Protein AF-A0A7W1KLG2-F1 (afdb_monomer)

Foldseek 3Di:
DKWKALDVPDIDDDPDLVSVLVCLVVVSRDQAMWIQDVVVRDTDGCCPPPSSVVSVVVVVVDDPDPDPPPPPPPDPPDDDPDDDDDDDDDDDDDDDDDDDDDDDDPPPPPVVVVVVVVVVVVPPDDDDPPPDDDDDDDDDDDDYDDDDDDDDDPDDPDDDDPDDPPDDDDDDDDDDDDDDDDDDDDDDDDDPDPPDDDPPPVVVVVVVVVPPPDDPVCCLALVVLLVVLVVQLVVLLVQLLVQLVVLVLLCLPPQQLLALPCSLVSSLVSLVSNVVSQVVSLVSNVVSVVVSVVSCVVSCVVVVDDPVRVVVNVPDDRLHDDVVLVVLLVVLSVLVSVLSVLSNVQRVQWDDDPLEIEGVDVVSVVVNVVSLVVSVVSLVVCVVVVLCVRSGPSVVSNVSVVSPDRRHYD

Secondary structure (DSSP, 8-state):
-EEEEEETTEEEEESSHHHHHHHHHHTSS-TT-EEEEGGGTEEEEGGGSHHHHHHHHHHTT-------------S-S-----------------------------TTHHHHHHHHHHHHHTT-SPPPTTS----PPPPP----------------------------------------PPPPPP--------------HHHHHHHHHTT--S-HHHHTSHHHHHHHHHHHHHHHHHHHHHHHHHTTGGGTT-GGGS-TTTHHHHHHHHHHHHHHHHHHHHHHHHHHHHHHHHHHHHHHHHHT--HHHHHHHHTS---SPPHHHHHHHHHHHHHHHHHHHHHHHTTTSEEEETTEEEESSHHHHHHHHHHHHHHHHHHHHHHHTTTTT-SSHHHHHHHHHHTSPPPEE-

Radius of gyration: 35.57 Å; Cα contacts (8 Å, |Δi|>4): 284; chains: 1; bounding box: 82×94×104 Å

Mean predicted aligned error: 19.34 Å

Nearest PDB structures (foldseek):
  7cbc-assembly2_B  TM=3.817E-01  e=3.306E+00  synthetic construct
  7jh5-assembly2_B  TM=3.707E-01  e=4.059E+00  synthetic construct
  2kr0-assembly1_A  TM=1.295E-01  e=4.498E+00  Homo sapiens

Sequence (410 aa):
MYLVELKPGKEALYRTGDDLALAIRDGDVDARSRIYHRATAKWISITLHPQYKAIVAGQSEEPIAPPARKSWGLFPAGLMGQGVEMSSSDAEAAGGRVRHRWKRPIGLGLSALLLVLGIQLASSGPRPPWAGHGAGPSVARRSAPMAAESKRGTERTELVSLASSTTGWAADSQPAPSTINLPAPIEVVAPVLPRAPRLRTKALRSALQVASAETPAKANSVDALLRGYEAASDAVSSRLQGGLRVARLNRLFAPGRLSPGGGVTDTRLSLAGVVNFIRVYRQQQAAVEKAYQDSLNQLSRRHRWTPDDLQRWSSRPLRKEAPTLELASETLVSGIDSLLGVLDAQAGAYKVRGTAIAFEDPSASQAYSALRRRIKAQIDAAVAGGGATSPGPTSLLLRAIGTSTLPRET

Solvent-accessible surface area (backbone atoms only — not comparable to full-atom values): 25855 Å² total; per-residue (Å²): 103,48,47,31,34,52,46,97,93,42,73,46,77,27,67,47,73,63,55,46,52,49,35,43,72,74,55,68,45,47,79,84,11,30,31,56,38,77,94,73,76,39,78,39,57,33,65,76,36,72,66,50,46,55,50,51,57,63,54,69,70,67,66,93,61,80,79,72,83,73,75,83,70,92,59,84,92,80,86,86,88,77,89,77,91,77,84,88,80,83,84,83,90,82,90,78,94,78,91,79,81,89,83,80,85,80,81,70,62,64,61,57,53,53,53,57,54,52,57,58,63,71,71,71,61,85,79,68,93,76,85,78,82,84,87,79,84,86,81,84,86,81,83,86,88,85,88,82,92,82,80,90,79,90,81,76,92,76,83,84,76,84,77,81,84,79,81,80,80,83,86,83,85,88,80,80,90,76,86,78,82,80,77,78,88,76,81,82,76,75,84,84,68,84,72,77,82,73,81,54,65,63,59,57,49,47,65,58,51,74,70,60,86,59,60,72,80,54,63,77,33,64,69,40,52,51,53,49,52,50,52,54,50,51,54,47,51,51,50,36,54,51,47,38,56,74,42,37,49,60,49,54,70,35,62,77,30,62,31,59,90,51,22,35,59,57,40,50,53,26,49,54,50,43,54,52,39,50,53,52,38,54,53,49,51,53,51,51,53,50,54,52,53,53,48,49,59,52,47,39,66,75,68,64,58,50,73,66,51,52,49,55,61,68,69,50,83,76,72,69,64,54,72,70,48,53,50,42,41,52,55,44,52,52,42,51,50,53,45,48,47,55,52,54,75,37,50,73,46,51,48,76,58,81,63,28,41,37,58,75,47,68,67,59,43,52,51,48,54,51,44,52,53,51,43,48,53,48,51,54,50,33,47,75,71,46,24,71,77,41,85,32,68,36,18,56,51,52,53,23,47,71,71,33,71,78,63,41,79,109

Structure (mmCIF, N/CA/C/O backbone):
data_AF-A0A7W1KLG2-F1
#
_entry.id   AF-A0A7W1KLG2-F1
#
loop_
_atom_site.group_PDB
_atom_site.id
_atom_site.type_symbol
_atom_site.label_atom_id
_atom_site.label_alt_id
_atom_site.label_comp_id
_atom_site.label_asym_id
_atom_site.label_entity_id
_atom_site.label_seq_id
_atom_site.pdbx_PDB_ins_code
_atom_site.Cartn_x
_atom_site.Cartn_y
_atom_site.Cartn_z
_atom_site.occupancy
_atom_site.B_iso_or_equiv
_atom_site.auth_seq_id
_atom_site.auth_comp_id
_atom_site.auth_asym_id
_atom_site.auth_atom_id
_atom_site.pdbx_PDB_model_num
ATOM 1 N N . MET A 1 1 ? 4.974 -27.504 17.233 1.00 94.00 1 MET A N 1
ATOM 2 C CA . MET A 1 1 ? 5.717 -27.254 18.478 1.00 94.00 1 MET A CA 1
ATOM 3 C C . MET A 1 1 ? 7.006 -28.052 18.441 1.00 94.00 1 MET A C 1
ATOM 5 O O . MET A 1 1 ? 6.955 -29.242 18.146 1.00 94.00 1 MET A O 1
ATOM 9 N N . TYR A 1 2 ? 8.132 -27.388 18.670 1.00 97.25 2 TYR A N 1
ATOM 10 C CA . TYR A 1 2 ? 9.483 -27.919 18.553 1.00 97.25 2 TYR A CA 1
ATOM 11 C C . TYR A 1 2 ? 10.208 -27.678 19.874 1.00 97.25 2 TYR A C 1
ATOM 13 O O . TYR A 1 2 ? 10.392 -26.530 20.274 1.00 97.25 2 TYR A O 1
ATOM 21 N N . LEU A 1 3 ? 10.581 -28.756 20.558 1.00 98.19 3 LEU A N 1
ATOM 22 C CA . LEU A 1 3 ? 11.413 -28.690 21.754 1.00 98.19 3 LEU A CA 1
ATOM 23 C C . LEU A 1 3 ? 12.874 -28.811 21.315 1.00 98.19 3 LEU A C 1
ATOM 25 O O . LEU A 1 3 ? 13.244 -29.791 20.662 1.00 98.19 3 LEU A O 1
ATOM 29 N N . VAL A 1 4 ? 13.674 -27.793 21.617 1.00 98.25 4 VAL A N 1
ATOM 30 C CA . VAL A 1 4 ? 15.066 -27.675 21.175 1.00 98.25 4 VAL A CA 1
ATOM 31 C C . VAL A 1 4 ? 15.964 -27.476 22.389 1.00 98.25 4 VAL A C 1
ATOM 33 O O . VAL A 1 4 ? 15.751 -26.578 23.194 1.00 98.25 4 VAL A O 1
ATOM 36 N N . GLU A 1 5 ? 16.993 -28.303 22.504 1.00 98.19 5 GLU A N 1
ATOM 37 C CA . GLU A 1 5 ? 18.075 -28.159 23.467 1.00 98.19 5 GLU A CA 1
ATOM 38 C C . GLU A 1 5 ? 19.140 -27.240 22.854 1.00 98.19 5 GLU A C 1
ATOM 40 O O . GLU A 1 5 ? 19.840 -27.615 21.907 1.00 98.19 5 GLU A O 1
ATOM 45 N N . LEU A 1 6 ? 19.232 -26.010 23.365 1.00 97.56 6 LEU A N 1
ATOM 46 C CA . LEU A 1 6 ? 20.152 -24.982 22.865 1.00 97.56 6 LEU A CA 1
ATOM 47 C C . LEU A 1 6 ? 21.591 -25.281 23.302 1.00 97.56 6 LEU A C 1
ATOM 49 O O . LEU A 1 6 ? 22.532 -25.183 22.515 1.00 97.56 6 LEU A O 1
ATOM 53 N N . LYS A 1 7 ? 21.740 -25.669 24.571 1.00 95.38 7 LYS A N 1
ATOM 54 C CA . LYS A 1 7 ? 22.972 -26.115 25.236 1.00 95.38 7 LYS A CA 1
ATOM 55 C C . LYS A 1 7 ? 22.610 -27.295 26.142 1.00 95.38 7 LYS A C 1
ATOM 57 O O . LYS A 1 7 ? 21.452 -27.348 26.551 1.00 95.38 7 LYS A O 1
ATOM 62 N N . PRO A 1 8 ? 23.555 -28.184 26.496 1.00 95.06 8 PRO A N 1
ATOM 63 C CA . PRO A 1 8 ? 23.285 -29.279 27.425 1.00 95.06 8 PRO A CA 1
ATOM 64 C C . PRO A 1 8 ? 22.543 -28.791 28.679 1.00 95.06 8 PRO A C 1
ATOM 66 O O . PRO A 1 8 ? 23.071 -27.955 29.413 1.00 95.06 8 PRO A O 1
ATOM 69 N N . GLY A 1 9 ? 21.303 -29.251 28.872 1.00 94.50 9 GLY A N 1
ATOM 70 C CA . GLY A 1 9 ? 20.445 -28.864 30.003 1.00 94.50 9 GLY A CA 1
ATOM 71 C C . GLY A 1 9 ? 19.684 -27.532 29.875 1.00 94.50 9 GLY A C 1
ATOM 72 O O . GLY A 1 9 ? 18.985 -27.148 30.810 1.00 94.50 9 GLY A O 1
ATOM 73 N N . LYS A 1 10 ? 19.778 -26.821 28.742 1.00 97.69 10 LYS A N 1
ATOM 74 C CA . LYS A 1 10 ? 18.963 -25.632 28.439 1.00 97.69 10 LYS A CA 1
ATOM 75 C C . LYS A 1 10 ? 18.022 -25.923 27.275 1.00 97.69 10 LYS A C 1
ATOM 77 O O . LYS A 1 10 ? 18.418 -25.853 26.109 1.00 97.69 10 LYS A O 1
ATOM 82 N N . GLU A 1 11 ? 16.766 -26.186 27.605 1.00 98.00 11 GLU A N 1
ATOM 83 C CA . GLU A 1 11 ? 15.703 -26.469 26.643 1.00 98.00 11 GLU A CA 1
ATOM 84 C C . GLU A 1 11 ? 14.839 -25.227 26.380 1.00 98.00 11 GLU A C 1
ATOM 86 O O . GLU A 1 11 ? 14.547 -24.444 27.284 1.00 98.00 11 GLU A O 1
ATOM 91 N N . ALA A 1 12 ? 14.430 -25.047 25.128 1.00 98.00 12 ALA A N 1
ATOM 92 C CA . ALA A 1 12 ? 13.525 -24.001 24.678 1.00 98.00 12 ALA A CA 1
ATOM 93 C C . ALA A 1 12 ? 12.415 -24.609 23.817 1.00 98.00 12 ALA A C 1
ATOM 95 O O . ALA A 1 12 ? 12.635 -25.542 23.039 1.00 98.00 12 ALA A O 1
ATOM 96 N N . LEU A 1 13 ? 11.204 -24.076 23.961 1.00 98.12 13 LEU A N 1
ATOM 97 C CA . LEU A 1 13 ? 10.015 -24.601 23.306 1.00 98.12 13 LEU A CA 1
ATOM 98 C C . LEU A 1 13 ? 9.455 -23.585 22.313 1.00 98.12 13 LEU A C 1
ATOM 100 O O . LEU A 1 13 ? 8.891 -22.563 22.698 1.00 98.12 13 LEU A O 1
ATOM 104 N N . TYR A 1 14 ? 9.560 -23.905 21.029 1.00 97.69 14 TYR A N 1
ATOM 105 C CA . TYR A 1 14 ? 9.063 -23.077 19.935 1.00 97.69 14 TYR A CA 1
ATOM 106 C C . TYR A 1 14 ? 7.687 -23.575 19.500 1.00 97.69 14 TYR A C 1
ATOM 108 O O . TYR A 1 14 ? 7.496 -24.762 19.215 1.00 97.69 14 TYR A O 1
ATOM 116 N N . ARG A 1 15 ? 6.679 -22.699 19.474 1.00 97.06 15 ARG A N 1
ATOM 117 C CA . ARG A 1 15 ? 5.294 -23.121 19.207 1.00 97.06 15 ARG A CA 1
ATOM 118 C C . ARG A 1 15 ? 5.101 -23.439 17.731 1.00 97.06 15 ARG A C 1
ATOM 120 O O . ARG A 1 15 ? 4.540 -24.494 17.401 1.00 97.06 15 ARG A O 1
ATOM 127 N N . THR A 1 16 ? 5.633 -22.582 16.867 1.00 97.38 16 THR A N 1
ATOM 128 C CA . THR A 1 16 ? 5.501 -22.672 15.410 1.00 97.38 16 THR A CA 1
ATOM 129 C C . THR A 1 16 ? 6.840 -22.958 14.720 1.00 97.38 16 THR A C 1
ATOM 131 O O . THR A 1 16 ? 7.900 -22.934 15.343 1.00 97.38 16 THR A O 1
ATOM 134 N N . GLY A 1 17 ? 6.789 -23.289 13.424 1.00 94.88 17 GLY A N 1
ATOM 135 C CA . GLY A 1 17 ? 7.998 -23.432 12.603 1.00 94.88 17 GLY A CA 1
ATOM 136 C C . GLY A 1 17 ? 8.663 -22.091 12.302 1.00 94.88 17 GLY A C 1
ATOM 137 O O . GLY A 1 17 ? 9.878 -22.044 12.148 1.00 94.88 17 GLY A O 1
ATOM 138 N N . ASP A 1 18 ? 7.879 -21.011 12.280 1.00 95.25 18 ASP A N 1
ATOM 139 C CA . ASP A 1 18 ? 8.379 -19.655 12.059 1.00 95.25 18 ASP A CA 1
ATOM 140 C C . ASP A 1 18 ? 9.151 -19.145 13.282 1.00 95.25 18 ASP A C 1
ATOM 142 O O . ASP A 1 18 ? 10.214 -18.552 13.113 1.00 95.25 18 ASP A O 1
ATOM 146 N N . ASP A 1 19 ? 8.696 -19.463 14.502 1.00 97.06 19 ASP A N 1
ATOM 147 C CA . ASP A 1 19 ? 9.425 -19.140 15.741 1.00 97.06 19 ASP A CA 1
ATOM 148 C C . ASP A 1 19 ? 10.802 -19.821 15.759 1.00 97.06 19 ASP A C 1
ATOM 150 O O . ASP A 1 19 ? 11.812 -19.202 16.089 1.00 97.06 19 ASP A O 1
ATOM 154 N N . LEU A 1 20 ? 10.851 -21.100 15.362 1.00 97.50 20 LEU A N 1
ATOM 155 C CA . LEU A 1 20 ? 12.106 -21.839 15.234 1.00 97.50 20 LEU A CA 1
ATOM 156 C C . LEU A 1 20 ? 12.991 -21.234 14.135 1.00 97.50 20 LEU A C 1
ATOM 158 O O . LEU A 1 20 ? 14.203 -21.131 14.303 1.00 97.50 20 LEU A O 1
ATOM 162 N N . ALA A 1 21 ? 12.399 -20.823 13.011 1.00 95.88 21 ALA A N 1
ATOM 163 C CA . ALA A 1 21 ? 13.136 -20.220 11.911 1.00 95.88 21 ALA A CA 1
ATOM 164 C C . ALA A 1 21 ? 13.753 -18.864 12.281 1.00 95.88 21 ALA A C 1
ATOM 166 O O . ALA A 1 21 ? 14.878 -18.583 11.870 1.00 95.88 21 ALA A O 1
ATOM 167 N N . LEU A 1 22 ? 13.037 -18.045 13.056 1.00 96.69 22 LEU A N 1
ATOM 168 C CA . LEU A 1 22 ? 13.557 -16.799 13.620 1.00 96.69 22 LEU A CA 1
ATOM 169 C C . LEU A 1 22 ? 14.713 -17.079 14.582 1.00 96.69 22 LEU A C 1
ATOM 171 O O . LEU A 1 22 ? 15.792 -16.541 14.377 1.00 96.69 22 LEU A O 1
ATOM 175 N N . ALA A 1 23 ? 14.556 -18.020 15.517 1.00 97.25 23 ALA A N 1
ATOM 176 C CA . ALA A 1 23 ? 15.619 -18.372 16.461 1.00 97.25 23 ALA A CA 1
ATOM 177 C C . ALA A 1 23 ? 16.897 -18.918 15.787 1.00 97.25 23 ALA A C 1
ATOM 179 O O . ALA A 1 23 ? 18.003 -18.684 16.269 1.00 97.25 23 ALA A O 1
ATOM 180 N N . ILE A 1 24 ? 16.770 -19.622 14.654 1.00 96.94 24 ILE A N 1
ATOM 181 C CA . ILE A 1 24 ? 17.923 -20.047 13.836 1.00 96.94 24 ILE A CA 1
ATOM 182 C C . ILE A 1 24 ? 18.593 -18.839 13.164 1.00 96.94 24 ILE A C 1
ATOM 184 O O . ILE A 1 24 ? 19.816 -18.783 13.079 1.00 96.94 24 ILE A O 1
ATOM 188 N N . ARG A 1 25 ? 17.811 -17.867 12.678 1.00 94.94 25 ARG A N 1
ATOM 189 C CA . ARG A 1 25 ? 18.344 -16.650 12.042 1.00 94.94 25 ARG A CA 1
ATOM 190 C C . ARG A 1 25 ? 19.025 -15.717 13.035 1.00 94.94 25 ARG A C 1
ATOM 192 O O . ARG A 1 25 ? 20.038 -15.126 12.681 1.00 94.94 25 ARG A O 1
ATOM 199 N N . ASP A 1 26 ? 18.487 -15.629 14.245 1.00 96.38 26 ASP A N 1
ATOM 200 C CA . ASP A 1 26 ? 19.024 -14.807 15.331 1.00 96.38 26 ASP A CA 1
ATOM 201 C C . ASP A 1 26 ? 20.276 -15.438 15.969 1.00 96.38 26 ASP A C 1
ATOM 203 O O . ASP A 1 26 ? 21.026 -14.764 16.670 1.00 96.38 26 ASP A O 1
ATOM 207 N N . GLY A 1 27 ? 20.542 -16.721 15.689 1.00 95.94 27 GLY A N 1
ATOM 208 C CA . GLY A 1 27 ? 21.705 -17.454 16.194 1.00 95.94 27 GLY A CA 1
ATOM 209 C C . GLY A 1 27 ? 21.508 -18.078 17.579 1.00 95.94 27 GLY A C 1
ATOM 210 O O . GLY A 1 27 ? 22.451 -18.642 18.132 1.00 95.94 27 GLY A O 1
ATOM 211 N N . ASP A 1 28 ? 20.292 -18.030 18.129 1.00 97.19 28 ASP A N 1
ATOM 212 C CA . ASP A 1 28 ? 19.946 -18.711 19.382 1.00 97.19 28 ASP A CA 1
ATOM 213 C C . ASP A 1 28 ? 20.011 -20.237 19.230 1.00 97.19 28 ASP A C 1
ATOM 215 O O . ASP A 1 28 ? 20.424 -20.946 20.153 1.00 97.19 28 ASP A O 1
ATOM 219 N N . VAL A 1 29 ? 19.611 -20.741 18.056 1.00 97.81 29 VAL A N 1
ATOM 220 C CA . VAL A 1 29 ? 19.689 -22.156 17.674 1.00 97.81 29 VAL A CA 1
ATOM 221 C C . VAL A 1 29 ? 20.846 -22.350 16.693 1.00 97.81 29 VAL A C 1
ATOM 223 O O . VAL A 1 29 ? 20.745 -22.000 15.518 1.00 97.81 29 VAL A O 1
ATOM 226 N N . ASP A 1 30 ? 21.929 -22.961 17.167 1.00 97.00 30 ASP A N 1
ATOM 227 C CA . ASP A 1 30 ? 23.157 -23.204 16.398 1.00 97.00 30 ASP A CA 1
ATOM 228 C C . ASP A 1 30 ? 23.259 -24.675 15.936 1.00 97.00 30 ASP A C 1
ATOM 230 O O . ASP A 1 30 ? 22.507 -25.537 16.383 1.00 97.00 30 ASP A O 1
ATOM 234 N N . ALA A 1 31 ? 24.222 -25.013 15.072 1.00 97.12 31 ALA A N 1
ATOM 235 C CA . ALA A 1 31 ? 24.466 -26.369 14.561 1.00 97.12 31 ALA A CA 1
ATOM 236 C C . ALA A 1 31 ? 24.684 -27.427 15.665 1.00 97.12 31 ALA A C 1
ATOM 238 O O . ALA A 1 31 ? 24.499 -28.626 15.436 1.00 97.12 31 ALA A O 1
ATOM 239 N N . ARG A 1 32 ? 25.078 -26.993 16.871 1.00 97.44 32 ARG A N 1
ATOM 240 C CA . ARG A 1 32 ? 25.267 -27.849 18.055 1.00 97.44 32 ARG A CA 1
ATOM 241 C C . ARG A 1 32 ? 23.969 -28.172 18.793 1.00 97.44 32 ARG A C 1
ATOM 243 O O . ARG A 1 32 ? 23.959 -29.105 19.596 1.00 97.44 32 ARG A O 1
ATOM 250 N N . SER A 1 33 ? 22.898 -27.426 18.538 1.00 98.25 33 SER A N 1
ATOM 251 C CA . SER A 1 33 ? 21.608 -27.640 19.182 1.00 98.25 33 SER A CA 1
ATOM 252 C C . SER A 1 33 ? 20.981 -28.969 18.746 1.00 98.25 33 SER A C 1
ATOM 254 O O . SER A 1 33 ? 21.255 -29.511 17.666 1.00 98.25 33 SER A O 1
ATOM 256 N N . ARG A 1 34 ? 20.127 -29.523 19.606 1.00 98.31 34 ARG A N 1
ATOM 257 C CA . ARG A 1 34 ? 19.406 -30.776 19.350 1.00 98.31 34 ARG A CA 1
ATOM 258 C C . ARG A 1 34 ? 17.913 -30.524 19.381 1.00 98.31 34 ARG A C 1
ATOM 260 O O . ARG A 1 34 ? 17.434 -29.729 20.173 1.00 98.31 34 ARG A O 1
ATOM 267 N N . ILE A 1 35 ? 17.168 -31.207 18.527 1.00 98.00 35 ILE A N 1
ATOM 268 C CA . ILE A 1 35 ? 15.711 -31.133 18.480 1.00 98.00 35 ILE A CA 1
ATOM 269 C C . ILE A 1 35 ? 15.119 -32.462 18.930 1.00 98.00 35 ILE A C 1
ATOM 271 O O . ILE A 1 35 ? 15.602 -33.532 18.549 1.00 98.00 35 ILE A O 1
ATOM 275 N N . TYR A 1 36 ? 14.089 -32.404 19.767 1.00 98.12 36 TYR A N 1
ATOM 276 C CA . TYR A 1 36 ? 13.411 -33.599 20.243 1.00 98.12 36 TYR A CA 1
ATOM 277 C C . TYR A 1 36 ? 12.481 -34.137 19.156 1.00 98.12 36 TYR A C 1
ATOM 279 O O . TYR A 1 36 ? 11.501 -33.493 18.767 1.00 98.12 36 TYR A O 1
ATOM 287 N N . HIS A 1 37 ? 12.773 -35.337 18.658 1.00 96.69 37 HIS A N 1
ATOM 288 C CA . HIS A 1 37 ? 11.943 -35.988 17.659 1.00 96.69 37 HIS A CA 1
ATOM 289 C C . HIS A 1 37 ? 10.885 -36.861 18.338 1.00 96.69 37 HIS A C 1
ATOM 291 O O . HIS A 1 37 ? 11.177 -37.950 18.837 1.00 96.69 37 HIS A O 1
ATOM 297 N N . ARG A 1 38 ? 9.634 -36.382 18.336 1.00 94.44 38 ARG A N 1
ATOM 298 C CA . ARG A 1 38 ? 8.521 -36.992 19.083 1.00 94.44 38 ARG A CA 1
ATOM 299 C C . ARG A 1 38 ? 8.248 -38.451 18.706 1.00 94.44 38 ARG A C 1
ATOM 301 O O . ARG A 1 38 ? 7.940 -39.239 19.587 1.00 94.44 38 ARG A O 1
ATOM 308 N N . ALA A 1 39 ? 8.371 -38.820 17.429 1.00 92.31 39 ALA A N 1
ATOM 309 C CA . ALA A 1 39 ? 8.037 -40.176 16.977 1.00 92.31 39 ALA A CA 1
ATOM 310 C C . ALA A 1 39 ? 9.037 -41.242 17.455 1.00 92.31 39 ALA A C 1
ATOM 312 O O . ALA A 1 39 ? 8.670 -42.394 17.632 1.00 92.31 39 ALA A O 1
ATOM 313 N N . THR A 1 40 ? 10.296 -40.857 17.668 1.00 95.50 40 THR A N 1
ATOM 314 C CA . THR A 1 40 ? 11.371 -41.768 18.097 1.00 95.50 40 THR A CA 1
ATOM 315 C C . THR A 1 40 ? 11.786 -41.537 19.547 1.00 95.50 40 THR A C 1
ATOM 317 O O . THR A 1 40 ? 12.745 -42.154 19.999 1.00 95.50 40 THR A O 1
ATOM 320 N N . ALA A 1 41 ? 11.122 -40.606 20.242 1.00 96.06 41 ALA A N 1
ATOM 321 C CA . ALA A 1 41 ? 11.431 -40.174 21.603 1.00 96.06 41 ALA A CA 1
ATOM 322 C C . ALA A 1 41 ? 12.931 -39.897 21.844 1.00 96.06 41 ALA A C 1
ATOM 324 O O . ALA A 1 41 ? 13.475 -40.207 22.902 1.00 96.06 41 ALA A O 1
ATOM 325 N N . LYS A 1 42 ? 13.620 -39.333 20.843 1.00 97.94 42 LYS A N 1
ATOM 326 C CA . LYS A 1 42 ? 15.081 -39.175 20.847 1.00 97.94 42 LYS A CA 1
ATOM 327 C C . LYS A 1 42 ? 15.480 -37.768 20.426 1.00 97.94 42 LYS A C 1
ATOM 329 O O . LYS A 1 42 ? 14.911 -37.206 19.489 1.00 97.94 42 LYS A O 1
ATOM 334 N N . TRP A 1 43 ? 16.498 -37.233 21.089 1.00 97.62 43 TRP A N 1
ATOM 335 C CA . TRP A 1 43 ? 17.182 -36.015 20.672 1.00 97.62 43 TRP A CA 1
ATOM 336 C C . TRP A 1 43 ? 18.029 -36.283 19.427 1.00 97.62 43 TRP A C 1
ATOM 338 O O . TRP A 1 43 ? 18.895 -37.161 19.428 1.00 97.62 43 TRP A O 1
ATOM 348 N N . ILE A 1 44 ? 17.785 -35.522 18.365 1.00 97.81 44 ILE A N 1
ATOM 349 C CA . ILE A 1 44 ? 18.552 -35.572 17.115 1.00 97.81 44 ILE A CA 1
ATOM 350 C C . ILE A 1 44 ? 19.228 -34.220 16.875 1.00 97.81 44 ILE A C 1
ATOM 352 O O . ILE A 1 44 ? 18.739 -33.195 17.341 1.00 97.81 44 ILE A O 1
ATOM 356 N N . SER A 1 45 ? 20.361 -34.186 16.168 1.00 97.69 45 SER A N 1
ATOM 357 C CA . SER A 1 45 ? 21.011 -32.909 15.825 1.00 97.69 45 SER A CA 1
ATOM 358 C C . SER A 1 45 ? 20.078 -32.043 14.975 1.00 97.69 45 SER A C 1
ATOM 360 O O . SER A 1 45 ? 19.441 -32.549 14.047 1.00 97.69 45 SER A O 1
ATOM 362 N N . ILE A 1 46 ? 20.031 -30.735 15.256 1.00 97.69 46 ILE A N 1
ATOM 363 C CA . ILE A 1 46 ? 19.222 -29.782 14.483 1.00 97.69 46 ILE A CA 1
ATOM 364 C C . ILE A 1 46 ? 19.623 -29.752 13.000 1.00 97.69 46 ILE A C 1
ATOM 366 O O . ILE A 1 46 ? 18.779 -29.518 12.140 1.00 97.69 46 ILE A O 1
ATOM 370 N N . THR A 1 47 ? 20.876 -30.093 12.678 1.00 97.31 47 THR A N 1
ATOM 371 C CA . THR A 1 47 ? 21.401 -30.155 11.301 1.00 97.31 47 THR A CA 1
ATOM 372 C C . THR A 1 47 ? 20.676 -31.166 10.407 1.00 97.31 47 THR A C 1
ATOM 374 O O . THR A 1 47 ? 20.631 -30.992 9.189 1.00 97.31 47 THR A O 1
ATOM 377 N N . LEU A 1 48 ? 20.058 -32.196 10.997 1.00 96.88 48 LEU A N 1
ATOM 378 C CA . LEU A 1 48 ? 19.257 -33.193 10.282 1.00 96.88 48 LEU A CA 1
ATOM 379 C C . LEU A 1 48 ? 17.810 -32.733 10.049 1.00 96.88 48 LEU A C 1
ATOM 381 O O . LEU A 1 48 ? 17.072 -33.376 9.301 1.00 96.88 48 LEU A O 1
ATOM 385 N N . HIS A 1 49 ? 17.380 -31.633 10.675 1.00 95.44 49 HIS A N 1
ATOM 386 C CA . HIS A 1 49 ? 16.014 -31.146 10.557 1.00 95.44 49 HIS A CA 1
ATOM 387 C C . HIS A 1 49 ? 15.795 -30.417 9.213 1.00 95.44 49 HIS A C 1
ATOM 389 O O . HIS A 1 49 ? 16.570 -29.516 8.870 1.00 95.44 49 HIS A O 1
ATOM 395 N N . PRO A 1 50 ? 14.718 -30.719 8.457 1.00 94.12 50 PRO A N 1
ATOM 396 C CA . PRO A 1 50 ? 14.490 -30.140 7.129 1.00 94.12 50 PRO A CA 1
ATOM 397 C C . PRO A 1 50 ? 14.450 -28.606 7.111 1.00 94.12 50 PRO A C 1
ATOM 399 O O . PRO A 1 50 ? 14.974 -27.987 6.188 1.00 94.12 50 PRO A O 1
ATOM 402 N N . GLN A 1 51 ? 13.852 -27.984 8.136 1.00 91.75 51 GLN A N 1
ATOM 403 C CA . GLN A 1 51 ? 13.748 -26.521 8.223 1.00 91.75 51 GLN A CA 1
ATOM 404 C C . GLN A 1 51 ? 15.105 -25.856 8.469 1.00 91.75 51 GLN A C 1
ATOM 406 O O . GLN A 1 51 ? 15.400 -24.847 7.838 1.00 91.75 51 GLN A O 1
ATOM 411 N N . TYR A 1 52 ? 15.950 -26.441 9.324 1.00 96.19 52 TYR A N 1
ATOM 412 C CA . TYR A 1 52 ? 17.289 -25.911 9.586 1.00 96.19 52 TYR A CA 1
ATOM 413 C C . TYR A 1 52 ? 18.130 -25.936 8.310 1.00 96.19 52 TYR A C 1
ATOM 415 O O . TYR A 1 52 ? 18.699 -24.921 7.918 1.00 96.19 52 TYR A O 1
ATOM 423 N N . LYS A 1 53 ? 18.104 -27.063 7.586 1.00 96.12 53 LYS A N 1
ATOM 424 C CA . LYS A 1 53 ? 18.790 -27.198 6.297 1.00 96.12 53 LYS A CA 1
ATOM 425 C C . LYS A 1 53 ? 18.316 -26.162 5.273 1.00 96.12 53 LYS A C 1
ATOM 427 O O . LYS A 1 53 ? 19.143 -25.600 4.566 1.00 96.12 53 LYS A O 1
ATOM 432 N N . ALA A 1 54 ? 17.010 -25.895 5.200 1.00 93.75 54 ALA A N 1
ATOM 433 C CA . ALA A 1 54 ? 16.460 -24.890 4.290 1.00 93.75 54 ALA A CA 1
ATOM 434 C C . ALA A 1 54 ? 16.927 -23.463 4.633 1.00 93.75 54 ALA A C 1
ATOM 436 O O . ALA A 1 54 ? 17.237 -22.690 3.730 1.00 93.75 54 ALA A O 1
ATOM 437 N N . ILE A 1 55 ? 17.005 -23.123 5.922 1.00 92.69 55 ILE A N 1
ATOM 438 C CA . ILE A 1 55 ? 17.423 -21.792 6.383 1.00 92.69 55 ILE A CA 1
ATOM 439 C C . ILE A 1 55 ? 18.926 -21.591 6.181 1.00 92.69 55 ILE A C 1
ATOM 441 O O . ILE A 1 55 ? 19.324 -20.585 5.601 1.00 92.69 55 ILE A O 1
ATOM 445 N N . VAL A 1 56 ? 19.751 -22.565 6.578 1.00 93.81 56 VAL A N 1
ATOM 446 C CA . VAL A 1 56 ? 21.213 -22.492 6.424 1.00 93.81 56 VAL A CA 1
ATOM 447 C C . VAL A 1 56 ? 21.627 -22.500 4.954 1.00 93.81 56 VAL A C 1
ATOM 449 O O . VAL A 1 56 ? 22.544 -21.772 4.578 1.00 93.81 56 VAL A O 1
ATOM 452 N N . ALA A 1 57 ? 20.934 -23.262 4.098 1.00 90.38 57 ALA A N 1
ATOM 453 C CA . ALA A 1 57 ? 21.160 -23.210 2.654 1.00 90.38 57 ALA A CA 1
ATOM 454 C C . ALA A 1 57 ? 20.840 -21.822 2.076 1.00 90.38 57 ALA A C 1
ATOM 456 O O . ALA A 1 57 ? 21.581 -21.342 1.226 1.00 90.38 57 ALA A O 1
ATOM 457 N N . GLY A 1 58 ? 19.789 -21.160 2.576 1.00 85.12 58 GLY A N 1
ATOM 458 C CA . GLY A 1 58 ? 19.457 -19.786 2.192 1.00 85.12 58 GLY A CA 1
ATOM 459 C C . GLY A 1 58 ? 20.439 -18.732 2.720 1.00 85.12 58 GLY A C 1
ATOM 460 O O . GLY A 1 58 ? 20.613 -17.706 2.078 1.00 85.12 58 GLY A O 1
ATOM 461 N N . GLN A 1 59 ? 21.099 -18.977 3.858 1.00 81.25 59 GLN A N 1
ATOM 462 C CA . GLN A 1 59 ? 22.127 -18.082 4.415 1.00 81.25 59 GLN A CA 1
ATOM 463 C C . GLN A 1 59 ? 23.504 -18.283 3.765 1.00 81.25 59 GLN A C 1
ATOM 465 O O . GLN A 1 59 ? 24.239 -17.325 3.556 1.00 81.25 59 GLN A O 1
ATOM 470 N N . SER A 1 60 ? 23.853 -19.523 3.405 1.00 69.38 60 SER A N 1
ATOM 471 C CA . SER A 1 60 ? 25.134 -19.848 2.757 1.00 69.38 60 SER A CA 1
ATOM 472 C C . SER A 1 60 ? 25.225 -19.353 1.309 1.00 69.38 60 SER A C 1
ATOM 474 O O . SER A 1 60 ? 26.307 -19.383 0.730 1.00 69.38 60 SER A O 1
ATOM 476 N N . GLU A 1 61 ? 24.119 -18.888 0.721 1.00 56.28 61 GLU A N 1
ATOM 477 C CA . GLU A 1 61 ? 24.111 -18.215 -0.584 1.00 56.28 61 GLU A CA 1
ATOM 478 C C . GLU A 1 61 ? 24.519 -16.731 -0.513 1.00 56.28 61 GLU A C 1
ATOM 480 O O . GLU A 1 61 ? 24.649 -16.099 -1.560 1.00 56.28 61 GLU A O 1
ATOM 485 N N . GLU A 1 62 ? 24.812 -16.188 0.677 1.00 47.88 62 GLU A N 1
ATOM 486 C CA . GLU A 1 62 ? 25.309 -14.815 0.844 1.00 47.88 62 GLU A CA 1
ATOM 487 C C . GLU A 1 62 ? 26.757 -14.709 1.380 1.00 47.88 62 GLU A C 1
ATOM 489 O O . GLU A 1 62 ? 27.017 -14.047 2.384 1.00 47.88 62 GLU A O 1
ATOM 494 N N . PRO A 1 63 ? 27.775 -15.266 0.697 1.00 47.19 63 PRO A N 1
ATOM 495 C CA . PRO A 1 63 ? 29.070 -14.622 0.625 1.00 47.19 63 PRO A CA 1
ATOM 496 C C . PRO A 1 63 ? 28.991 -13.550 -0.464 1.00 47.19 63 PRO A C 1
ATOM 498 O O . PRO A 1 63 ? 28.716 -13.842 -1.629 1.00 47.19 63 PRO A O 1
ATOM 501 N N . ILE A 1 64 ? 29.289 -12.305 -0.091 1.00 52.69 64 ILE A N 1
ATOM 502 C CA . ILE A 1 64 ? 29.617 -11.210 -1.010 1.00 52.69 64 ILE A CA 1
ATOM 503 C C . ILE A 1 64 ? 30.900 -11.607 -1.763 1.00 52.69 64 ILE A C 1
ATOM 505 O O . ILE A 1 64 ? 32.005 -11.174 -1.450 1.00 52.69 64 ILE A O 1
ATOM 509 N N . ALA A 1 65 ? 30.766 -12.491 -2.747 1.00 39.88 65 ALA A N 1
ATOM 510 C CA . ALA A 1 65 ? 31.730 -12.640 -3.815 1.00 39.88 65 ALA A CA 1
ATOM 511 C C . ALA A 1 65 ? 31.458 -11.503 -4.813 1.00 39.88 65 ALA A C 1
ATOM 513 O O . ALA A 1 65 ? 30.293 -11.272 -5.161 1.00 39.88 65 ALA A O 1
ATOM 514 N N . PRO A 1 66 ? 32.485 -10.775 -5.294 1.00 46.72 66 PRO A N 1
ATOM 515 C CA . PRO A 1 66 ? 32.294 -9.838 -6.395 1.00 46.72 66 PRO A CA 1
ATOM 516 C C . PRO A 1 66 ? 31.626 -10.609 -7.539 1.00 46.72 66 PRO A C 1
ATOM 518 O O . PRO A 1 66 ? 32.069 -11.722 -7.835 1.00 46.72 66 PRO A O 1
ATOM 521 N N . PRO A 1 67 ? 30.539 -10.095 -8.143 1.00 43.34 67 PRO A N 1
ATOM 522 C CA . PRO A 1 67 ? 29.707 -10.892 -9.027 1.00 43.34 67 PRO A CA 1
ATOM 523 C C . PRO A 1 67 ? 30.546 -11.391 -10.201 1.00 43.34 67 PRO A C 1
ATOM 525 O O . PRO A 1 67 ? 30.860 -10.646 -11.134 1.00 43.34 67 PRO A O 1
ATOM 528 N N . ALA A 1 68 ? 30.893 -12.679 -10.157 1.00 42.00 68 ALA A N 1
ATOM 529 C CA . ALA A 1 68 ? 31.289 -13.417 -11.335 1.00 42.00 68 ALA A CA 1
ATOM 530 C C . ALA A 1 68 ? 30.141 -13.232 -12.322 1.00 42.00 68 ALA A C 1
ATOM 532 O O . ALA A 1 68 ? 28.995 -13.585 -12.034 1.00 42.00 68 ALA A O 1
ATOM 533 N N . ARG A 1 69 ? 30.451 -12.576 -13.441 1.00 45.62 69 ARG A N 1
ATOM 534 C CA . ARG A 1 69 ? 29.528 -12.231 -14.518 1.00 45.62 69 ARG A CA 1
ATOM 535 C C . ARG A 1 69 ? 28.891 -13.508 -15.064 1.00 45.62 69 ARG A C 1
ATOM 537 O O . ARG A 1 69 ? 29.338 -14.059 -16.061 1.00 45.62 69 ARG A O 1
ATOM 544 N N . LYS A 1 70 ? 27.835 -13.983 -14.410 1.00 44.59 70 LYS A N 1
ATOM 545 C CA . LYS A 1 70 ? 26.915 -14.968 -14.959 1.00 44.59 70 LYS A CA 1
ATOM 546 C C . LYS A 1 70 ? 26.032 -14.199 -15.922 1.00 44.59 70 LYS A C 1
ATOM 548 O O . LYS A 1 70 ? 25.058 -13.559 -15.534 1.00 44.59 70 LYS A O 1
ATOM 553 N N . SER A 1 71 ? 26.460 -14.192 -17.178 1.00 39.25 71 SER A N 1
ATOM 554 C CA . SER A 1 71 ? 25.647 -13.796 -18.312 1.00 39.25 71 SER A CA 1
ATOM 555 C C . SER A 1 71 ? 24.308 -14.526 -18.219 1.00 39.25 71 SER A C 1
ATOM 557 O O . SER A 1 71 ? 24.206 -15.728 -18.449 1.00 39.25 71 SER A O 1
ATOM 559 N N . TRP A 1 72 ? 23.260 -13.784 -17.870 1.00 39.16 72 TRP A N 1
ATOM 560 C CA . TRP A 1 72 ? 21.895 -14.176 -18.186 1.00 39.16 72 TRP A CA 1
ATOM 561 C C . TRP A 1 72 ? 21.760 -14.105 -19.708 1.00 39.16 72 TRP A C 1
ATOM 563 O O . TRP A 1 72 ? 21.376 -13.091 -20.287 1.00 39.16 72 TRP A O 1
ATOM 573 N N . GLY A 1 73 ? 22.195 -15.175 -20.370 1.00 41.34 73 GLY A N 1
ATOM 574 C CA . GLY A 1 73 ? 21.990 -15.390 -21.790 1.00 41.34 73 GLY A CA 1
ATOM 575 C C . GLY A 1 73 ? 20.521 -15.690 -22.041 1.00 41.34 73 GLY A C 1
ATOM 576 O O . GLY A 1 73 ? 20.106 -16.841 -22.016 1.00 41.34 73 GLY A O 1
ATOM 577 N N . LEU A 1 74 ? 19.744 -14.647 -22.318 1.00 47.56 74 LEU A N 1
ATOM 578 C CA . LEU A 1 74 ? 18.428 -14.710 -22.960 1.00 47.56 74 LEU A CA 1
ATOM 579 C C . LEU A 1 74 ? 18.570 -14.952 -24.480 1.00 47.56 74 LEU A C 1
ATOM 581 O O . LEU A 1 74 ? 17.849 -14.371 -25.283 1.00 47.56 74 LEU A O 1
ATOM 585 N N . PHE A 1 75 ? 19.520 -15.799 -24.886 1.00 50.31 75 PHE A N 1
ATOM 586 C CA . PHE A 1 75 ? 19.703 -16.202 -26.280 1.00 50.31 75 PHE A CA 1
ATOM 587 C C . PHE A 1 75 ? 19.431 -17.703 -26.409 1.00 50.31 75 PHE A C 1
ATOM 589 O O . PHE A 1 75 ? 19.934 -18.477 -25.591 1.00 50.31 75 PHE A O 1
ATOM 596 N N . PRO A 1 76 ? 18.643 -18.142 -27.406 1.00 43.16 76 PRO A N 1
ATOM 597 C CA . PRO A 1 76 ? 18.481 -19.560 -27.679 1.00 43.16 76 PRO A CA 1
ATOM 598 C C . PRO A 1 76 ? 19.840 -20.144 -28.084 1.00 43.16 76 PRO A C 1
ATOM 600 O O . PRO A 1 76 ? 20.482 -19.679 -29.025 1.00 43.16 76 PRO A O 1
ATOM 603 N N . ALA A 1 77 ? 20.284 -21.156 -27.341 1.00 44.97 77 ALA A N 1
ATOM 604 C CA . ALA A 1 77 ? 21.420 -21.988 -27.699 1.00 44.97 77 ALA A CA 1
ATOM 605 C C . ALA A 1 77 ? 21.064 -22.777 -28.965 1.00 44.97 77 ALA A C 1
ATOM 607 O O . ALA A 1 77 ? 20.331 -23.761 -28.910 1.00 44.97 77 ALA A O 1
ATOM 608 N N . GLY A 1 78 ? 21.542 -22.306 -30.111 1.00 46.72 78 GLY A N 1
ATOM 609 C CA . GLY A 1 78 ? 21.326 -22.975 -31.386 1.00 46.72 78 GLY A CA 1
ATOM 610 C C . GLY A 1 78 ? 21.788 -22.114 -32.544 1.00 46.72 78 GLY A C 1
ATOM 611 O O . GLY A 1 78 ? 20.941 -21.608 -33.261 1.00 46.72 78 GLY A O 1
ATOM 612 N N . LEU A 1 79 ? 23.104 -21.890 -32.651 1.00 49.00 79 LEU A N 1
ATOM 613 C CA . LEU A 1 79 ? 23.850 -21.471 -33.854 1.00 49.00 79 LEU A CA 1
ATOM 614 C C . LEU A 1 79 ? 25.246 -20.988 -33.425 1.00 49.00 79 LEU A C 1
ATOM 616 O O . LEU A 1 79 ? 25.500 -19.794 -33.408 1.00 49.00 79 LEU A O 1
ATOM 620 N N . MET A 1 80 ? 26.142 -21.895 -33.032 1.00 39.69 80 MET A N 1
ATOM 621 C CA . MET A 1 80 ? 27.596 -21.689 -33.161 1.00 39.69 80 MET A CA 1
ATOM 622 C C . MET A 1 80 ? 28.279 -23.053 -33.225 1.00 39.69 80 MET A C 1
ATOM 624 O O . MET A 1 80 ? 28.850 -23.550 -32.261 1.00 39.69 80 MET A O 1
ATOM 628 N N . GLY A 1 81 ? 28.160 -23.668 -34.396 1.00 45.09 81 GLY A N 1
ATOM 629 C CA . GLY A 1 81 ? 29.099 -24.659 -34.888 1.00 45.09 81 GLY A CA 1
ATOM 630 C C . GLY A 1 81 ? 29.644 -24.135 -36.206 1.00 45.09 81 GLY A C 1
ATOM 631 O O . GLY A 1 81 ? 29.061 -24.412 -37.243 1.00 45.09 81 GLY A O 1
ATOM 632 N N . GLN A 1 82 ? 30.693 -23.316 -36.145 1.00 39.31 82 GLN A N 1
ATOM 633 C CA . GLN A 1 82 ? 31.730 -23.225 -37.173 1.00 39.31 82 GLN A CA 1
ATOM 634 C C . GLN A 1 82 ? 32.857 -22.349 -36.633 1.00 39.31 82 GLN A C 1
ATOM 636 O O . GLN A 1 82 ? 32.672 -21.170 -36.334 1.00 39.31 82 GLN A O 1
ATOM 641 N N . GLY A 1 83 ? 34.002 -22.994 -36.426 1.00 45.97 83 GLY A N 1
ATOM 642 C CA . GLY A 1 83 ? 35.229 -22.351 -36.008 1.00 45.97 83 GLY A CA 1
ATOM 643 C C . GLY A 1 83 ? 35.776 -21.459 -37.111 1.00 45.97 83 GLY A C 1
ATOM 644 O O . GLY A 1 83 ? 35.741 -21.806 -38.289 1.00 45.97 83 GLY A O 1
ATOM 645 N N . VAL A 1 84 ? 36.317 -20.327 -36.688 1.00 41.22 84 VAL A N 1
ATOM 646 C CA . VAL A 1 84 ? 37.373 -19.638 -37.414 1.00 41.22 84 VAL A CA 1
ATOM 647 C C . VAL A 1 84 ? 38.472 -19.413 -36.388 1.00 41.22 84 VAL A C 1
ATOM 649 O O . VAL A 1 84 ? 38.354 -18.567 -35.501 1.00 41.22 84 VAL A O 1
ATOM 652 N N . GLU A 1 85 ? 39.501 -20.251 -36.472 1.00 44.81 85 GLU A N 1
ATOM 653 C CA . GLU A 1 85 ? 40.825 -19.941 -35.952 1.00 44.81 85 GLU A CA 1
ATOM 654 C C . GLU A 1 85 ? 41.292 -18.647 -36.623 1.00 44.81 85 GLU A C 1
ATOM 656 O O . GLU A 1 85 ? 41.384 -18.579 -37.848 1.00 44.81 85 GLU A O 1
ATOM 661 N N . MET A 1 86 ? 41.599 -17.617 -35.837 1.00 36.91 86 MET A N 1
ATOM 662 C CA . MET A 1 86 ? 42.474 -16.549 -36.304 1.00 36.91 86 MET A CA 1
ATOM 663 C C . MET A 1 86 ? 43.653 -16.416 -35.356 1.00 36.91 86 MET A C 1
ATOM 665 O O . MET A 1 86 ? 43.529 -16.076 -34.180 1.00 36.91 86 MET A O 1
ATOM 669 N N . SER A 1 87 ? 44.775 -16.768 -35.967 1.00 41.00 87 SER A N 1
ATOM 670 C CA . SER A 1 87 ? 46.155 -16.720 -35.540 1.00 41.00 87 SER A CA 1
ATOM 671 C C . SER A 1 87 ? 46.541 -15.401 -34.879 1.00 41.00 87 SER A C 1
ATOM 673 O O . SER A 1 87 ? 46.223 -14.313 -35.358 1.00 41.00 87 SER A O 1
ATOM 675 N N . SER A 1 88 ? 47.293 -15.533 -33.795 1.00 44.16 88 SER A N 1
ATOM 676 C CA . SER A 1 88 ? 48.114 -14.497 -33.192 1.00 44.16 88 SER A CA 1
ATOM 677 C C . SER A 1 88 ? 49.450 -14.388 -33.933 1.00 44.16 88 SER A C 1
ATOM 679 O O . SER A 1 88 ? 50.234 -15.333 -33.866 1.00 44.16 88 SER A O 1
ATOM 681 N N . SER A 1 89 ? 49.744 -13.247 -34.554 1.00 41.12 89 SER A N 1
ATOM 682 C CA . SER A 1 89 ? 51.116 -12.739 -34.709 1.00 41.12 89 SER A CA 1
ATOM 683 C C . SER A 1 89 ? 51.129 -11.277 -35.181 1.00 41.12 89 SER A C 1
ATOM 685 O O . SER A 1 89 ? 50.254 -10.852 -35.929 1.00 41.12 89 SER A O 1
ATOM 687 N N . ASP A 1 90 ? 52.166 -10.572 -34.720 1.00 41.81 90 ASP A N 1
ATOM 688 C CA . ASP A 1 90 ? 52.739 -9.297 -35.189 1.00 41.81 90 ASP A CA 1
ATOM 689 C C . ASP A 1 90 ? 52.118 -8.000 -34.619 1.00 41.81 90 ASP A C 1
ATOM 691 O O . ASP A 1 90 ? 51.006 -7.601 -34.952 1.00 41.81 90 ASP A O 1
ATOM 695 N N . ALA A 1 91 ? 52.700 -7.399 -33.566 1.00 38.66 91 ALA A N 1
ATOM 696 C CA . ALA A 1 91 ? 53.954 -6.610 -33.526 1.00 38.66 91 ALA A CA 1
ATOM 697 C C . ALA A 1 91 ? 53.819 -5.314 -34.355 1.00 38.66 91 ALA A C 1
ATOM 699 O O . ALA A 1 91 ? 53.702 -5.356 -35.568 1.00 38.66 91 ALA A O 1
ATOM 700 N N . GLU A 1 92 ? 53.587 -4.145 -33.756 1.00 38.88 92 GLU A N 1
ATOM 701 C CA . GLU A 1 92 ? 54.514 -3.251 -33.034 1.00 38.88 92 GLU A CA 1
ATOM 702 C C . GLU A 1 92 ? 54.785 -1.982 -33.875 1.00 38.88 92 GLU A C 1
ATOM 704 O O . GLU A 1 92 ? 54.866 -2.031 -35.095 1.00 38.88 92 GLU A O 1
ATOM 709 N N . ALA A 1 93 ? 54.943 -0.854 -33.175 1.00 39.72 93 ALA A N 1
ATOM 710 C CA . ALA A 1 93 ? 55.465 0.443 -33.626 1.00 39.72 93 ALA A CA 1
ATOM 711 C C . ALA A 1 93 ? 54.595 1.365 -34.516 1.00 39.72 93 ALA A C 1
ATOM 713 O O . ALA A 1 93 ? 54.651 1.338 -35.738 1.00 39.72 93 ALA A O 1
ATOM 714 N N . ALA A 1 94 ? 53.970 2.363 -33.878 1.00 40.81 94 ALA A N 1
ATOM 715 C CA . ALA A 1 94 ? 54.093 3.764 -34.307 1.00 40.81 94 ALA A CA 1
ATOM 716 C C . ALA A 1 94 ? 53.707 4.708 -33.157 1.00 40.81 94 ALA A C 1
ATOM 718 O O . ALA A 1 94 ? 52.570 4.736 -32.687 1.00 40.81 94 ALA A O 1
ATOM 719 N N . GLY A 1 95 ? 54.690 5.470 -32.677 1.00 38.34 95 GLY A N 1
ATOM 720 C CA . GLY A 1 95 ? 54.521 6.464 -31.627 1.00 38.34 95 GLY A CA 1
ATOM 721 C C . GLY A 1 95 ? 53.754 7.704 -32.087 1.00 38.34 95 GLY A C 1
ATOM 722 O O . GLY A 1 95 ? 53.878 8.160 -33.218 1.00 38.34 95 GLY A O 1
ATOM 723 N N . GLY A 1 96 ? 53.018 8.300 -31.152 1.00 34.44 96 GLY A N 1
ATOM 724 C CA . GLY A 1 96 ? 52.350 9.582 -31.337 1.00 34.44 96 GLY A CA 1
ATOM 725 C C . GLY A 1 96 ? 52.034 10.223 -29.993 1.00 34.44 96 GLY A C 1
ATOM 726 O O . GLY A 1 96 ? 50.967 10.023 -29.422 1.00 34.44 96 GLY A O 1
ATOM 727 N N . ARG A 1 97 ? 52.994 10.986 -29.464 1.00 44.81 97 ARG A N 1
ATOM 728 C CA . ARG A 1 97 ? 52.807 11.872 -28.310 1.00 44.81 97 ARG A CA 1
ATOM 729 C C . ARG A 1 97 ? 51.789 12.958 -28.667 1.00 44.81 97 ARG A C 1
ATOM 731 O O . ARG A 1 97 ? 52.120 13.808 -29.482 1.00 44.81 97 ARG A O 1
ATOM 738 N N . VAL A 1 98 ? 50.659 13.044 -27.964 1.00 47.97 98 VAL A N 1
ATOM 739 C CA . VAL A 1 98 ? 49.985 14.334 -27.725 1.00 47.97 98 VAL A CA 1
ATOM 740 C C . VAL A 1 98 ? 49.444 14.376 -26.298 1.00 47.97 98 VAL A C 1
ATOM 742 O O . VAL A 1 98 ? 48.552 13.633 -25.900 1.00 47.97 98 VAL A O 1
ATOM 745 N N . ARG A 1 99 ? 50.035 15.280 -25.516 1.00 48.94 99 ARG A N 1
ATOM 746 C CA . ARG A 1 99 ? 49.607 15.691 -24.181 1.00 48.94 99 ARG A CA 1
ATOM 747 C C . ARG A 1 99 ? 48.501 16.746 -24.305 1.00 48.94 99 ARG A C 1
ATOM 749 O O . ARG A 1 99 ? 48.797 17.853 -24.733 1.00 48.94 99 ARG A O 1
ATOM 756 N N . HIS A 1 100 ? 47.301 16.478 -23.794 1.00 43.34 100 HIS A N 1
ATOM 757 C CA . HIS A 1 100 ? 46.338 17.512 -23.375 1.00 43.34 100 HIS A CA 1
ATOM 758 C C . HIS A 1 100 ? 45.684 17.025 -22.071 1.00 43.34 100 HIS A C 1
ATOM 760 O O . HIS A 1 100 ? 44.872 16.113 -22.081 1.00 43.34 100 HIS A O 1
ATOM 766 N N . ARG A 1 101 ? 46.203 17.356 -20.883 1.00 39.34 101 ARG A N 1
ATOM 767 C CA . ARG A 1 101 ? 46.211 18.658 -20.184 1.00 39.34 101 ARG A CA 1
ATOM 768 C C . ARG A 1 101 ? 44.791 19.132 -19.821 1.00 39.34 101 ARG A C 1
ATOM 770 O O . ARG A 1 101 ? 44.141 19.834 -20.578 1.00 39.34 101 ARG A O 1
ATOM 777 N N . TRP A 1 102 ? 44.371 18.707 -18.627 1.00 48.34 102 TRP A N 1
ATOM 778 C CA . TRP A 1 102 ? 43.586 19.439 -17.624 1.00 48.34 102 TRP A CA 1
ATOM 779 C C . TRP A 1 102 ? 42.552 20.455 -18.132 1.00 48.34 102 TRP A C 1
ATOM 781 O O . TRP A 1 102 ? 42.900 21.596 -18.428 1.00 48.34 102 TRP A O 1
ATOM 791 N N . LYS A 1 103 ? 41.266 20.107 -18.013 1.00 44.09 103 LYS A N 1
ATOM 792 C CA . LYS A 1 103 ? 40.211 21.072 -17.674 1.00 44.09 103 LYS A CA 1
ATOM 793 C C . LYS A 1 103 ? 39.281 20.457 -16.628 1.00 44.09 103 LYS A C 1
ATOM 795 O O . LYS A 1 103 ? 38.503 19.555 -16.915 1.00 44.09 103 LYS A O 1
ATOM 800 N N . ARG A 1 104 ? 39.440 20.923 -15.388 1.00 55.19 104 ARG A N 1
ATOM 801 C CA . ARG A 1 104 ? 38.502 20.719 -14.276 1.00 55.19 104 ARG A CA 1
ATOM 802 C C . ARG A 1 104 ? 37.261 21.614 -14.470 1.00 55.19 104 ARG A C 1
ATOM 804 O O . ARG A 1 104 ? 37.360 22.621 -15.173 1.00 55.19 104 ARG A O 1
ATOM 811 N N . PRO A 1 105 ? 36.115 21.270 -13.856 1.00 50.38 105 PRO A N 1
ATOM 812 C CA . PRO A 1 105 ? 34.847 21.968 -14.045 1.00 50.38 105 PRO A CA 1
ATOM 813 C C . PRO A 1 105 ? 34.796 23.279 -13.244 1.00 50.38 105 PRO A C 1
ATOM 815 O O . PRO A 1 105 ? 34.977 23.279 -12.032 1.00 50.38 105 PRO A O 1
ATOM 818 N N . ILE A 1 106 ? 34.487 24.390 -13.915 1.00 54.59 106 ILE A N 1
ATOM 819 C CA . ILE A 1 106 ? 34.210 25.705 -13.295 1.00 54.59 106 ILE A CA 1
ATOM 820 C C . ILE A 1 106 ? 32.718 25.827 -12.876 1.00 54.59 106 ILE A C 1
ATOM 822 O O . ILE A 1 106 ? 32.270 26.842 -12.358 1.00 54.59 106 ILE A O 1
ATOM 826 N N . GLY A 1 107 ? 31.920 24.764 -13.016 1.00 51.47 107 GLY A N 1
ATOM 827 C CA . GLY A 1 107 ? 30.458 24.818 -12.869 1.00 51.47 107 GLY A CA 1
ATOM 828 C C . GLY A 1 107 ? 29.869 24.829 -11.449 1.00 51.47 107 GLY A C 1
ATOM 829 O O . GLY A 1 107 ? 28.650 24.830 -11.336 1.00 51.47 107 GLY A O 1
ATOM 830 N N . LEU A 1 108 ? 30.666 24.818 -10.371 1.00 53.22 108 LEU A N 1
ATOM 831 C CA . LEU A 1 108 ? 30.141 24.715 -8.991 1.00 53.22 108 LEU A CA 1
ATOM 832 C C . LEU A 1 108 ? 30.241 26.002 -8.150 1.00 53.22 108 LEU A C 1
ATOM 834 O O . LEU A 1 108 ? 29.729 26.033 -7.037 1.00 53.22 108 LEU A O 1
ATOM 838 N N . GLY A 1 109 ? 30.851 27.076 -8.661 1.00 50.59 109 GLY A N 1
ATOM 839 C CA . GLY A 1 109 ? 30.998 28.329 -7.898 1.00 50.59 109 GLY A CA 1
ATOM 840 C C . GLY A 1 109 ? 29.750 29.224 -7.888 1.00 50.59 109 GLY A C 1
ATOM 841 O O . GLY A 1 109 ? 29.473 29.895 -6.898 1.00 50.59 109 GLY A O 1
ATOM 8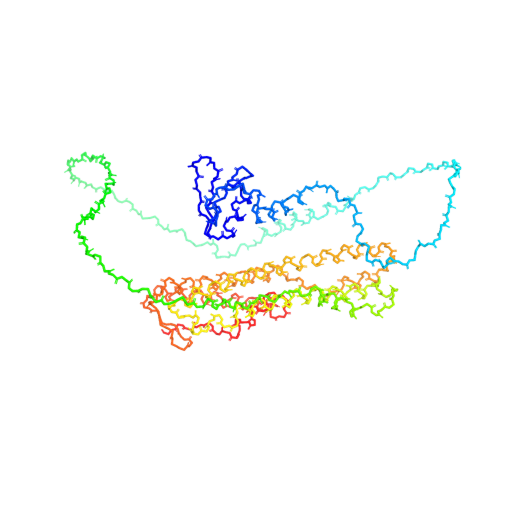42 N N . LEU A 1 110 ? 28.968 29.224 -8.973 1.00 57.69 110 LEU A N 1
ATOM 843 C CA . LEU A 1 110 ? 27.855 30.168 -9.156 1.00 57.69 110 LEU A CA 1
ATOM 844 C C . LEU A 1 110 ? 26.593 29.802 -8.359 1.00 57.69 110 LEU A C 1
ATOM 846 O O . LEU A 1 110 ? 25.871 30.693 -7.916 1.00 57.69 110 LEU A O 1
ATOM 850 N N . SER A 1 111 ? 26.339 28.514 -8.112 1.00 59.91 111 SER A N 1
ATOM 851 C CA . SER A 1 111 ? 25.175 28.070 -7.334 1.00 59.91 111 SER A CA 1
ATOM 852 C C . SER A 1 111 ? 25.331 28.337 -5.834 1.00 59.91 111 SER A C 1
ATOM 854 O O . SER A 1 111 ? 24.363 28.724 -5.183 1.00 59.91 111 SER A O 1
ATOM 856 N N . ALA A 1 112 ? 26.546 28.211 -5.289 1.00 65.50 112 ALA A N 1
ATOM 857 C CA . ALA A 1 112 ? 26.822 28.542 -3.892 1.00 65.50 112 ALA A CA 1
ATOM 858 C C . ALA A 1 112 ? 26.680 30.051 -3.621 1.00 65.50 112 ALA A C 1
ATOM 860 O O . ALA A 1 112 ? 26.136 30.440 -2.589 1.00 65.50 112 ALA A O 1
ATOM 861 N N . LEU A 1 113 ? 27.092 30.902 -4.572 1.00 70.69 113 LEU A N 1
ATOM 862 C CA . LEU A 1 113 ? 26.958 32.355 -4.439 1.00 70.69 113 LEU A CA 1
ATOM 863 C C . LEU A 1 113 ? 25.484 32.806 -4.490 1.00 70.69 113 LEU A C 1
ATOM 865 O O . LEU A 1 113 ? 25.073 33.644 -3.691 1.00 70.69 113 LEU A O 1
ATOM 869 N N . LEU A 1 114 ? 24.667 32.209 -5.368 1.00 73.56 114 LEU A N 1
ATOM 870 C CA . LEU A 1 114 ? 23.225 32.489 -5.443 1.00 73.56 114 LEU A CA 1
ATOM 871 C C . LEU A 1 114 ? 22.460 32.015 -4.199 1.00 73.56 114 LEU A C 1
ATOM 873 O O . LEU A 1 114 ? 21.517 32.679 -3.770 1.00 73.56 114 LEU A O 1
ATOM 877 N N . LEU A 1 115 ? 22.876 30.903 -3.587 1.00 75.81 115 LEU A N 1
ATOM 878 C CA . LEU A 1 115 ? 22.222 30.368 -2.393 1.00 75.81 115 LEU A CA 1
ATOM 879 C C . LEU A 1 115 ? 22.506 31.226 -1.148 1.00 75.81 115 LEU A C 1
ATOM 881 O O . LEU A 1 115 ? 21.598 31.477 -0.359 1.00 75.81 115 LEU A O 1
ATOM 885 N N . VAL A 1 116 ? 23.727 31.756 -1.011 1.00 74.69 116 VAL A N 1
ATOM 886 C CA . VAL A 1 116 ? 24.066 32.699 0.071 1.00 74.69 116 VAL A CA 1
ATOM 887 C C . VAL A 1 116 ? 23.372 34.054 -0.130 1.00 74.69 116 VAL A C 1
ATOM 889 O O . VAL A 1 116 ? 22.878 34.632 0.839 1.00 74.69 116 VAL A O 1
ATOM 892 N N . LEU A 1 117 ? 23.246 34.532 -1.374 1.00 72.81 117 LEU A N 1
ATOM 893 C CA . LEU A 1 117 ? 22.556 35.794 -1.668 1.00 72.81 117 LEU A CA 1
ATOM 894 C C . LEU A 1 117 ? 21.033 35.701 -1.435 1.00 72.81 117 LEU A C 1
ATOM 896 O O . LEU A 1 117 ? 20.427 36.645 -0.930 1.00 72.81 117 LEU A O 1
ATOM 900 N N . GLY A 1 118 ? 20.417 34.545 -1.711 1.00 70.19 118 GLY A N 1
ATOM 901 C CA . GLY A 1 118 ? 18.997 34.301 -1.428 1.00 70.19 118 GLY A CA 1
ATOM 902 C C . GLY A 1 118 ? 18.653 34.288 0.068 1.00 70.19 118 GLY A C 1
ATOM 903 O O . GLY A 1 118 ? 17.598 34.783 0.463 1.00 70.19 118 GLY A O 1
ATOM 904 N N . ILE A 1 119 ? 19.558 33.794 0.921 1.00 73.06 119 ILE A N 1
ATOM 905 C CA . ILE A 1 119 ? 19.353 33.757 2.381 1.00 73.06 119 ILE A CA 1
ATOM 906 C C . ILE A 1 119 ? 19.426 35.169 2.993 1.00 73.06 119 ILE A C 1
ATOM 908 O O . ILE A 1 119 ? 18.692 35.470 3.938 1.00 73.06 119 ILE A O 1
ATOM 912 N N . GLN A 1 120 ? 20.245 36.070 2.437 1.00 69.62 120 GLN A N 1
ATOM 913 C CA . GLN A 1 120 ? 20.322 37.450 2.934 1.00 69.62 120 GLN A CA 1
ATOM 914 C C . GLN A 1 120 ? 19.132 38.321 2.507 1.00 69.62 120 GLN A C 1
ATOM 916 O O . GLN A 1 120 ? 18.702 39.160 3.295 1.00 69.62 120 GLN A O 1
ATOM 921 N N . LEU A 1 121 ? 18.523 38.092 1.336 1.00 65.94 121 LEU A N 1
ATOM 922 C CA . LEU A 1 121 ? 17.300 38.818 0.958 1.00 65.94 121 LEU A CA 1
ATOM 923 C C . LEU A 1 121 ? 16.040 38.329 1.692 1.00 65.94 121 LEU A C 1
ATOM 925 O O . LEU A 1 121 ? 15.107 39.104 1.876 1.00 65.94 121 LEU A O 1
ATOM 929 N N . ALA A 1 122 ? 16.001 37.079 2.161 1.00 62.31 122 ALA A N 1
ATOM 930 C CA . ALA A 1 122 ? 14.842 36.552 2.888 1.00 62.31 122 ALA A CA 1
ATOM 931 C C . ALA A 1 122 ? 14.730 37.059 4.342 1.00 62.31 122 ALA A C 1
ATOM 933 O O . ALA A 1 122 ? 13.676 36.917 4.959 1.00 62.31 122 ALA A O 1
ATOM 934 N N . SER A 1 123 ? 15.789 37.658 4.899 1.00 61.88 123 SER A N 1
ATOM 935 C CA . SER A 1 123 ? 15.826 38.119 6.298 1.00 61.88 123 SER A CA 1
ATOM 936 C C . SER A 1 123 ? 15.675 39.637 6.479 1.00 61.88 123 SER A C 1
ATOM 938 O O . SER A 1 123 ? 15.574 40.097 7.616 1.00 61.88 123 SER A O 1
ATOM 940 N N . SER A 1 124 ? 15.584 40.415 5.393 1.00 62.72 124 SER A N 1
ATOM 941 C CA . SER A 1 124 ? 15.460 41.884 5.423 1.00 62.72 124 SER A CA 1
ATOM 942 C C . SER A 1 124 ? 14.048 42.421 5.136 1.00 62.72 124 SER A C 1
ATOM 944 O O . SER A 1 124 ? 13.858 43.630 5.002 1.00 62.72 124 SER A O 1
ATOM 946 N N . GLY A 1 125 ? 13.035 41.551 5.084 1.00 71.31 125 GLY A N 1
ATOM 947 C CA . GLY A 1 125 ? 11.640 41.969 4.941 1.00 71.31 125 GLY A CA 1
ATOM 948 C C . GLY A 1 125 ? 11.090 42.670 6.200 1.00 71.31 125 GLY A C 1
ATOM 949 O O . GLY A 1 125 ? 11.435 42.280 7.321 1.00 71.31 125 GLY A O 1
ATOM 950 N N . PRO A 1 126 ? 10.214 43.683 6.052 1.00 67.00 126 PRO A N 1
ATOM 951 C CA . PRO A 1 126 ? 9.568 44.357 7.175 1.00 67.00 126 PRO A CA 1
ATOM 952 C C . PRO A 1 126 ? 8.761 43.351 8.005 1.00 67.00 126 PRO A C 1
ATOM 954 O O . PRO A 1 126 ? 7.887 42.650 7.492 1.00 67.00 126 PRO A O 1
ATOM 957 N N . ARG A 1 127 ? 9.078 43.259 9.302 1.00 64.38 127 ARG A N 1
ATOM 958 C CA . ARG A 1 127 ? 8.378 42.368 10.235 1.00 64.38 127 ARG A CA 1
ATOM 959 C C . ARG A 1 127 ? 6.898 42.762 10.306 1.00 64.38 127 ARG A C 1
ATOM 961 O O . ARG A 1 127 ? 6.604 43.946 10.472 1.00 64.38 127 ARG A O 1
ATOM 968 N N . PRO A 1 128 ? 5.965 41.804 10.209 1.00 60.75 128 PRO A N 1
ATOM 969 C CA . PRO A 1 128 ? 4.549 42.116 10.263 1.00 60.75 128 PRO A CA 1
ATOM 970 C C . PRO A 1 128 ? 4.131 42.556 11.686 1.00 60.75 128 PRO A C 1
ATOM 972 O O . PRO A 1 128 ? 4.661 42.042 12.676 1.00 60.75 128 PRO A O 1
ATOM 975 N N . PRO A 1 129 ? 3.170 43.491 11.814 1.00 66.06 129 PRO A N 1
ATOM 976 C CA . PRO A 1 129 ? 2.872 44.233 13.050 1.00 66.06 129 PRO A CA 1
ATOM 977 C C . PRO A 1 129 ? 2.213 43.429 14.188 1.00 66.06 129 PRO A C 1
ATOM 979 O O . PRO A 1 129 ? 1.828 44.005 15.199 1.00 66.06 129 PRO A O 1
ATOM 982 N N . TRP A 1 130 ? 2.086 42.107 14.072 1.00 68.31 130 TRP A N 1
ATOM 983 C CA . TRP A 1 130 ? 1.425 41.262 15.077 1.00 68.31 130 TRP A CA 1
ATOM 984 C C . TRP A 1 130 ? 2.391 40.492 15.993 1.00 68.31 130 TRP A C 1
ATOM 986 O O . TRP A 1 130 ? 1.948 39.809 16.910 1.00 68.31 130 TRP A O 1
ATOM 996 N N . ALA A 1 131 ? 3.710 40.630 15.819 1.00 54.97 131 ALA A N 1
ATOM 997 C CA . ALA A 1 131 ? 4.715 39.901 16.606 1.00 54.97 131 ALA A CA 1
ATOM 998 C C . ALA A 1 131 ? 5.007 40.483 18.010 1.00 54.97 131 ALA A C 1
ATOM 1000 O O . ALA A 1 131 ? 6.018 40.140 18.617 1.00 54.97 131 ALA A O 1
ATOM 1001 N N . GLY A 1 132 ? 4.160 41.367 18.539 1.00 54.72 132 GLY A N 1
ATOM 1002 C CA . GLY A 1 132 ? 4.435 42.043 19.805 1.00 54.72 132 GLY A CA 1
ATOM 1003 C C . GLY A 1 132 ? 3.216 42.191 20.690 1.00 54.72 132 GLY A C 1
ATOM 1004 O O . GLY A 1 132 ? 2.776 43.313 20.865 1.00 54.72 132 GLY A O 1
ATOM 1005 N N . HIS A 1 133 ? 2.679 41.105 21.248 1.00 50.28 133 HIS A N 1
ATOM 1006 C CA . HIS A 1 133 ? 1.760 41.157 22.392 1.00 50.28 133 HIS A CA 1
ATOM 1007 C C . HIS A 1 133 ? 2.087 40.014 23.366 1.00 50.28 133 HIS A C 1
ATOM 1009 O O . HIS A 1 133 ? 2.047 38.849 22.977 1.00 50.28 133 HIS A O 1
ATOM 1015 N N . GLY A 1 134 ? 2.369 40.353 24.633 1.00 44.81 134 GLY A N 1
ATOM 1016 C CA . GLY A 1 134 ? 2.158 39.421 25.748 1.00 44.81 134 GLY A CA 1
ATOM 1017 C C . GLY A 1 134 ? 3.284 39.210 26.764 1.00 44.81 134 GLY A C 1
ATOM 1018 O O . GLY A 1 134 ? 3.513 38.070 27.152 1.00 44.81 134 GLY A O 1
ATOM 1019 N N . ALA A 1 135 ? 3.947 40.264 27.252 1.00 45.62 135 ALA A N 1
ATOM 1020 C CA . ALA A 1 135 ? 4.565 40.219 28.582 1.00 45.62 135 ALA A CA 1
ATOM 1021 C C . ALA A 1 135 ? 3.470 40.507 29.626 1.00 45.62 135 ALA A C 1
ATOM 1023 O O . ALA A 1 135 ? 2.927 41.609 29.668 1.00 45.62 135 ALA A O 1
ATOM 1024 N N . GLY A 1 136 ? 3.099 39.497 30.415 1.00 46.78 136 GLY A N 1
ATOM 1025 C CA . GLY A 1 136 ? 2.146 39.638 31.517 1.00 46.78 136 GLY A CA 1
ATOM 1026 C C . GLY A 1 136 ? 2.787 40.312 32.742 1.00 46.78 136 GLY A C 1
ATOM 1027 O O . GLY A 1 136 ? 3.969 40.083 33.005 1.00 46.78 136 GLY A O 1
ATOM 1028 N N . PRO A 1 137 ? 2.040 41.140 33.496 1.00 59.44 137 PRO A N 1
ATOM 1029 C CA . PRO A 1 137 ? 2.575 41.883 34.627 1.00 59.44 137 PRO A CA 1
ATOM 1030 C C . PRO A 1 137 ? 2.773 41.019 35.879 1.00 59.44 137 PRO A C 1
ATOM 1032 O O . PRO A 1 137 ? 1.941 40.202 36.270 1.00 59.44 137 PRO A O 1
ATOM 1035 N N . SER A 1 138 ? 3.902 41.287 36.524 1.00 47.25 138 SER A N 1
ATOM 1036 C CA . SER A 1 138 ? 4.329 40.863 37.852 1.00 47.25 138 SER A CA 1
ATOM 1037 C C . SER A 1 138 ? 3.306 41.204 38.940 1.00 47.25 138 SER A C 1
ATOM 1039 O O . SER A 1 138 ? 3.003 42.376 39.168 1.00 47.25 138 SER A O 1
ATOM 1041 N N . VAL A 1 139 ? 2.836 40.187 39.665 1.00 54.38 139 VAL A N 1
ATOM 1042 C CA . VAL A 1 139 ? 2.064 40.359 40.902 1.00 54.38 139 VAL A CA 1
ATOM 1043 C C . VAL A 1 139 ? 3.017 40.638 42.062 1.00 54.38 139 VAL A C 1
ATOM 1045 O O . VAL A 1 139 ? 3.976 39.905 42.305 1.00 54.38 139 VAL A O 1
ATOM 1048 N N . ALA A 1 140 ? 2.734 41.734 42.762 1.00 49.53 140 ALA A N 1
ATOM 1049 C CA . ALA A 1 140 ? 3.464 42.234 43.910 1.00 49.53 140 ALA A CA 1
ATOM 1050 C C . ALA A 1 140 ? 3.434 41.257 45.098 1.00 49.53 140 ALA A C 1
ATOM 1052 O O . ALA A 1 140 ? 2.384 40.788 45.537 1.00 49.53 140 ALA A O 1
ATOM 1053 N N . ARG A 1 141 ? 4.623 41.005 45.647 1.00 43.50 141 ARG A N 1
ATOM 1054 C CA . ARG A 1 141 ? 4.881 40.241 46.869 1.00 43.50 141 ARG A CA 1
ATOM 1055 C C . ARG A 1 141 ? 4.742 41.186 48.066 1.00 43.50 141 ARG A C 1
ATOM 1057 O O . ARG A 1 141 ? 5.537 42.112 48.206 1.00 43.50 141 ARG A O 1
ATOM 1064 N N . ARG A 1 142 ? 3.735 40.963 48.915 1.00 53.12 142 ARG A N 1
ATOM 1065 C CA . ARG A 1 142 ? 3.554 41.657 50.202 1.00 53.12 142 ARG A CA 1
ATOM 1066 C C . ARG A 1 142 ? 4.084 40.777 51.334 1.00 53.12 142 ARG A C 1
ATOM 1068 O O . ARG A 1 142 ? 3.816 39.579 51.373 1.00 53.12 142 ARG A O 1
ATOM 1075 N N . SER A 1 143 ? 4.861 41.385 52.216 1.00 51.16 143 SER A N 1
ATOM 1076 C CA . SER A 1 143 ? 5.594 40.752 53.312 1.00 51.16 143 SER A CA 1
ATOM 1077 C C . SER A 1 143 ? 4.764 40.621 54.601 1.00 51.16 143 SER A C 1
ATOM 1079 O O . SER A 1 143 ? 4.212 41.624 55.038 1.00 51.16 143 SER A O 1
ATOM 1081 N N . ALA A 1 144 ? 4.832 39.421 55.214 1.00 49.94 144 ALA A N 1
ATOM 1082 C CA . ALA A 1 144 ? 4.973 39.103 56.660 1.00 49.94 144 ALA A CA 1
ATOM 1083 C C . ALA A 1 144 ? 3.838 39.446 57.677 1.00 49.94 144 ALA A C 1
ATOM 1085 O O . ALA A 1 144 ? 3.019 40.311 57.380 1.00 49.94 144 ALA A O 1
ATOM 1086 N N . PRO A 1 145 ? 3.842 38.910 58.934 1.00 65.19 145 PRO A N 1
ATOM 1087 C CA . PRO A 1 145 ? 4.445 37.676 59.498 1.00 65.19 145 PRO A CA 1
ATOM 1088 C C . PRO A 1 145 ? 3.509 36.858 60.451 1.00 65.19 145 PRO A C 1
ATOM 1090 O O . PRO A 1 145 ? 2.395 37.263 60.751 1.00 65.19 145 PRO A O 1
ATOM 1093 N N . MET A 1 146 ? 4.071 35.761 60.994 1.00 39.72 146 MET A N 1
ATOM 1094 C CA . MET A 1 146 ? 3.878 35.139 62.329 1.00 39.72 146 MET A CA 1
ATOM 1095 C C . MET A 1 146 ? 3.337 33.697 62.413 1.00 39.72 146 MET A C 1
ATOM 1097 O O . MET A 1 146 ? 2.178 33.413 62.148 1.00 39.72 146 MET A O 1
ATOM 1101 N N . ALA A 1 147 ? 4.248 32.849 62.913 1.00 41.69 147 ALA A N 1
ATOM 1102 C CA . ALA A 1 147 ? 4.105 31.877 63.999 1.00 41.69 147 ALA A CA 1
ATOM 1103 C C . ALA A 1 147 ? 3.038 30.774 63.898 1.00 41.69 147 ALA A C 1
ATOM 1105 O O . ALA A 1 147 ? 1.871 30.995 64.189 1.00 41.69 147 ALA A O 1
ATOM 1106 N N . ALA A 1 148 ? 3.505 29.539 63.706 1.00 44.34 148 ALA A N 1
ATOM 1107 C CA . ALA A 1 148 ? 3.247 28.472 64.672 1.00 44.34 148 ALA A CA 1
ATOM 1108 C C . ALA A 1 148 ? 4.257 27.334 64.484 1.00 44.34 148 ALA A C 1
ATOM 1110 O O . ALA A 1 148 ? 4.397 26.731 63.424 1.00 44.34 148 ALA A O 1
ATOM 1111 N N . GLU A 1 149 ? 4.967 27.096 65.570 1.00 44.62 149 GLU A N 1
ATOM 1112 C CA . GLU A 1 149 ? 5.826 25.971 65.871 1.00 44.62 149 GLU A CA 1
ATOM 1113 C C . GLU A 1 149 ? 5.012 24.668 65.892 1.00 44.62 149 GLU A C 1
ATOM 1115 O O . GLU A 1 149 ? 3.993 24.583 66.575 1.00 44.62 149 GLU A O 1
ATOM 1120 N N . SER A 1 150 ? 5.463 23.630 65.181 1.00 45.09 150 SER A N 1
ATOM 1121 C CA . SER A 1 150 ? 5.076 22.260 65.515 1.00 45.09 150 SER A CA 1
ATOM 1122 C C . SER A 1 150 ? 6.203 21.278 65.228 1.00 45.09 150 SER A C 1
ATOM 1124 O O . SE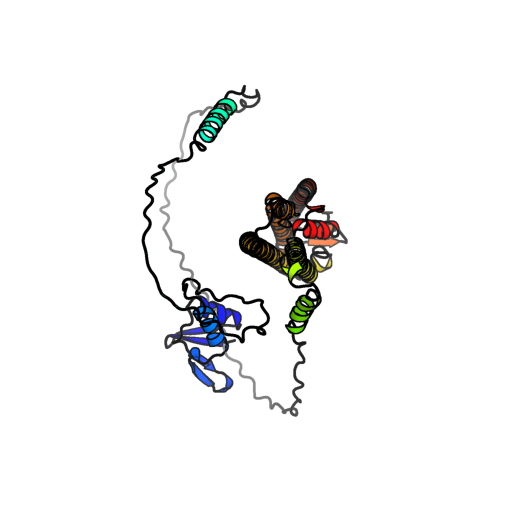R A 1 150 ? 6.884 21.315 64.204 1.00 45.09 150 SER A O 1
ATOM 1126 N N . LYS A 1 151 ? 6.415 20.443 66.236 1.00 42.91 151 LYS A N 1
ATOM 1127 C CA . LYS A 1 151 ? 7.494 19.488 66.430 1.00 42.91 151 LYS A CA 1
ATOM 1128 C C . LYS A 1 151 ? 7.216 18.175 65.692 1.00 42.91 151 LYS A C 1
ATOM 1130 O O . LYS A 1 151 ? 6.071 17.762 65.587 1.00 42.91 151 LYS A O 1
ATOM 1135 N N . ARG A 1 152 ? 8.320 17.450 65.464 1.00 38.44 152 ARG A N 1
ATOM 1136 C CA . ARG A 1 152 ? 8.457 15.979 65.395 1.00 38.44 152 ARG A CA 1
ATOM 1137 C C . ARG A 1 152 ? 7.902 15.262 64.166 1.00 38.44 152 ARG A C 1
ATOM 1139 O O . ARG A 1 152 ? 6.725 15.332 63.853 1.00 38.44 152 ARG A O 1
ATOM 1146 N N . GLY A 1 153 ? 8.756 14.394 63.627 1.00 38.03 153 GLY A N 1
ATOM 1147 C CA . GLY A 1 153 ? 8.336 13.260 62.814 1.00 38.03 153 GLY A CA 1
ATOM 1148 C C . GLY A 1 153 ? 9.454 12.741 61.928 1.00 38.03 153 GLY A C 1
ATOM 1149 O O . GLY A 1 153 ? 9.423 12.947 60.725 1.00 38.03 153 GLY A O 1
ATOM 1150 N N . THR A 1 154 ? 10.466 12.114 62.523 1.00 45.62 154 THR A N 1
ATOM 1151 C CA . THR A 1 154 ? 11.495 11.353 61.809 1.00 45.62 154 THR A CA 1
ATOM 1152 C C . THR A 1 154 ? 10.826 10.145 61.152 1.00 45.62 154 THR A C 1
ATOM 1154 O O . THR A 1 154 ? 10.594 9.138 61.821 1.00 45.62 154 THR A O 1
ATOM 1157 N N . GLU A 1 155 ? 10.457 10.252 59.875 1.00 40.66 155 GLU A N 1
ATOM 1158 C CA . GLU A 1 155 ? 9.896 9.124 59.134 1.00 40.66 155 GLU A CA 1
ATOM 1159 C C . GLU A 1 155 ? 10.991 8.194 58.615 1.00 40.66 155 GLU A C 1
ATOM 1161 O O . GLU A 1 155 ? 11.992 8.575 58.008 1.00 40.66 155 GLU A O 1
ATOM 1166 N N . ARG A 1 156 ? 10.754 6.939 58.968 1.00 37.84 156 ARG A N 1
ATOM 1167 C CA . ARG A 1 156 ? 11.550 5.741 58.802 1.00 37.84 156 ARG A CA 1
ATOM 1168 C C . ARG A 1 156 ? 11.336 5.250 57.373 1.00 37.84 156 ARG A C 1
ATOM 1170 O O . ARG A 1 156 ? 10.206 4.993 56.971 1.00 37.84 156 ARG A O 1
ATOM 1177 N N . THR A 1 157 ? 12.408 5.101 56.610 1.00 42.72 157 THR A N 1
ATOM 1178 C CA . THR A 1 157 ? 12.407 4.382 55.335 1.00 42.72 157 THR A CA 1
ATOM 1179 C C . THR A 1 157 ? 12.161 2.896 55.601 1.00 42.72 157 THR A C 1
ATOM 1181 O O . THR A 1 157 ? 13.090 2.140 55.878 1.00 42.72 157 THR A O 1
ATOM 1184 N N . GLU A 1 158 ? 10.896 2.474 55.552 1.00 39.88 158 GLU A N 1
ATOM 1185 C CA . GLU A 1 158 ? 10.522 1.061 55.513 1.00 39.88 158 GLU A CA 1
ATOM 1186 C C . GLU A 1 158 ? 10.497 0.555 54.067 1.00 39.88 158 GLU A C 1
ATOM 1188 O O . GLU A 1 158 ? 9.759 1.023 53.201 1.00 39.88 158 GLU A O 1
ATOM 1193 N N . LEU A 1 159 ? 11.374 -0.417 53.830 1.00 36.91 159 LEU A N 1
ATOM 1194 C CA . LEU A 1 159 ? 11.452 -1.253 52.645 1.00 36.91 159 LEU A CA 1
ATOM 1195 C C . LEU A 1 159 ? 10.166 -2.079 52.519 1.00 36.91 159 LEU A C 1
ATOM 1197 O O . LEU A 1 159 ? 9.884 -2.943 53.347 1.00 36.91 159 LEU A O 1
ATOM 1201 N N . VAL A 1 160 ? 9.408 -1.842 51.451 1.00 34.31 160 VAL A N 1
ATOM 1202 C CA . VAL A 1 160 ? 8.265 -2.673 51.067 1.00 34.31 160 VAL A CA 1
ATOM 1203 C C . VAL A 1 160 ? 8.793 -3.964 50.433 1.00 34.31 160 VAL A C 1
ATOM 1205 O O . VAL A 1 160 ? 9.147 -4.003 49.256 1.00 34.31 160 VAL A O 1
ATOM 1208 N N . SER A 1 161 ? 8.855 -5.026 51.237 1.00 34.41 161 SER A N 1
ATOM 1209 C CA . SER A 1 161 ? 8.983 -6.409 50.769 1.00 34.41 161 SER A CA 1
ATOM 1210 C C . SER A 1 161 ? 7.636 -6.896 50.234 1.00 34.41 161 SER A C 1
ATOM 1212 O O . SER A 1 161 ? 6.674 -7.055 50.983 1.00 34.41 161 SER A O 1
ATOM 1214 N N . LEU A 1 162 ? 7.579 -7.171 48.931 1.00 38.59 162 LEU A N 1
ATOM 1215 C CA . LEU A 1 162 ? 6.477 -7.873 48.276 1.00 38.59 162 LEU A CA 1
ATOM 1216 C C . LEU A 1 162 ? 6.552 -9.368 48.630 1.00 38.59 162 LEU A C 1
ATOM 1218 O O . LEU A 1 162 ? 7.217 -10.150 47.952 1.00 38.59 162 LEU A O 1
ATOM 1222 N N . ALA A 1 163 ? 5.889 -9.763 49.717 1.00 34.56 163 ALA A N 1
ATOM 1223 C CA . ALA A 1 163 ? 5.668 -11.166 50.042 1.00 34.56 163 ALA A CA 1
ATOM 1224 C C . ALA A 1 163 ? 4.593 -11.747 49.109 1.00 34.56 163 ALA A C 1
ATOM 1226 O O . ALA A 1 163 ? 3.455 -11.282 49.069 1.00 34.56 163 ALA A O 1
ATOM 1227 N N . SER A 1 164 ? 4.987 -12.770 48.351 1.00 33.91 164 SER A N 1
ATOM 1228 C CA . SER A 1 164 ? 4.102 -13.606 47.542 1.00 33.91 164 SER A CA 1
ATOM 1229 C C . SER A 1 164 ? 3.152 -14.395 48.442 1.00 33.91 164 SER A C 1
ATOM 1231 O O . SER A 1 164 ? 3.595 -15.211 49.246 1.00 33.91 164 SER A O 1
ATOM 1233 N N . SER A 1 165 ? 1.847 -14.195 48.281 1.00 37.53 165 SER A N 1
ATOM 1234 C CA . SER A 1 165 ? 0.822 -15.095 48.801 1.00 37.53 165 SER A CA 1
ATOM 1235 C C . SER A 1 165 ? 0.666 -16.284 47.848 1.00 37.53 165 SER A C 1
ATOM 1237 O O . SER A 1 165 ? -0.063 -16.241 46.861 1.00 37.53 165 SER A O 1
ATOM 1239 N N . THR A 1 166 ? 1.369 -17.375 48.141 1.00 39.41 166 THR A N 1
ATOM 1240 C CA . THR A 1 166 ? 1.065 -18.693 47.581 1.00 39.41 166 THR A CA 1
ATOM 1241 C C . THR A 1 166 ? -0.153 -19.254 48.307 1.00 39.41 166 THR A C 1
ATOM 1243 O O . THR A 1 166 ? -0.075 -19.741 49.432 1.00 39.41 166 THR A O 1
ATOM 1246 N N . THR A 1 167 ? -1.318 -19.159 47.673 1.00 45.72 167 THR A N 1
ATOM 1247 C CA . THR A 1 167 ? -2.528 -19.846 48.126 1.00 45.72 167 THR A CA 1
ATOM 1248 C C . THR A 1 167 ? -2.321 -21.350 47.939 1.00 45.72 167 THR A C 1
ATOM 1250 O O . THR A 1 167 ? -2.245 -21.840 46.814 1.00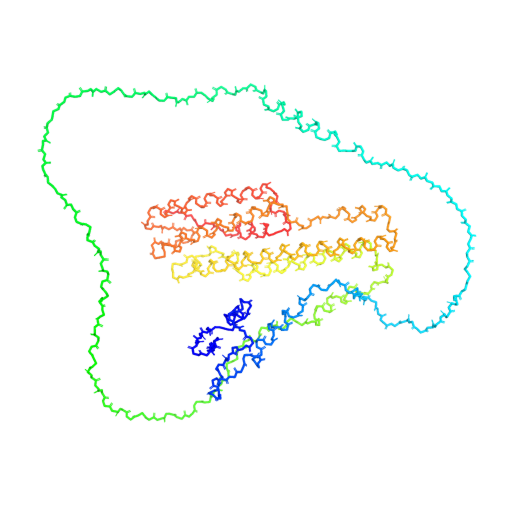 45.72 167 THR A O 1
ATOM 1253 N N . GLY A 1 168 ? -2.159 -22.073 49.048 1.00 34.91 168 GLY A N 1
ATOM 1254 C CA . GLY A 1 168 ? -2.042 -23.526 49.064 1.00 34.91 168 GLY A CA 1
ATOM 1255 C C . GLY A 1 168 ? -3.360 -24.181 48.662 1.00 34.91 168 GLY A C 1
ATOM 1256 O O . GLY A 1 168 ? -4.372 -24.027 49.344 1.00 34.91 168 GLY A O 1
ATOM 1257 N N . TRP A 1 169 ? -3.341 -24.922 47.556 1.00 41.44 169 TRP A N 1
ATOM 1258 C CA . TRP A 1 169 ? -4.394 -25.872 47.225 1.00 41.44 169 TRP A CA 1
ATOM 1259 C C . TRP A 1 169 ? -4.147 -27.168 47.992 1.00 41.44 169 TRP A C 1
ATOM 1261 O O . TRP A 1 169 ? -3.173 -27.878 47.750 1.00 41.44 169 TRP A O 1
ATOM 1271 N N . ALA A 1 170 ? -5.041 -27.435 48.941 1.00 35.75 170 ALA A N 1
ATOM 1272 C CA . ALA A 1 170 ? -5.161 -28.710 49.620 1.00 35.75 170 ALA A CA 1
ATOM 1273 C C . ALA A 1 170 ? -5.544 -29.789 48.597 1.00 35.75 170 ALA A C 1
ATOM 1275 O O . ALA A 1 170 ? -6.599 -29.723 47.966 1.00 35.75 170 ALA A O 1
ATOM 1276 N N . ALA A 1 171 ? -4.656 -30.763 48.428 1.00 44.38 171 ALA A N 1
ATOM 1277 C CA . ALA A 1 171 ? -4.928 -32.000 47.726 1.00 44.38 171 ALA A CA 1
ATOM 1278 C C . ALA A 1 171 ? -5.440 -33.015 48.750 1.00 44.38 171 ALA A C 1
ATOM 1280 O O . ALA A 1 171 ? -4.651 -33.557 49.509 1.00 44.38 171 ALA A O 1
ATOM 1281 N N . ASP A 1 172 ? -6.751 -33.238 48.766 1.00 49.09 172 ASP A N 1
ATOM 1282 C CA . ASP A 1 172 ? -7.356 -34.473 49.262 1.00 49.09 172 ASP A CA 1
ATOM 1283 C C . ASP A 1 172 ? -8.756 -34.594 48.664 1.00 49.09 172 ASP A C 1
ATOM 1285 O O . ASP A 1 172 ? -9.683 -33.897 49.070 1.00 49.09 172 ASP A O 1
ATOM 1289 N N . SER A 1 173 ? -8.884 -35.438 47.639 1.00 43.88 173 SER A N 1
ATOM 1290 C CA . SER A 1 173 ? -10.114 -36.127 47.228 1.00 43.88 173 SER A CA 1
ATOM 1291 C C . SER A 1 173 ? -9.784 -37.020 46.037 1.00 43.88 173 SER A C 1
ATOM 1293 O O . SER A 1 173 ? -9.689 -36.574 44.895 1.00 43.88 173 SER A O 1
ATOM 1295 N N . GLN A 1 174 ? -9.584 -38.297 46.334 1.00 50.53 174 GLN A N 1
ATOM 1296 C CA . GLN A 1 174 ? -9.412 -39.390 45.389 1.00 50.53 174 GLN A CA 1
ATOM 1297 C C . GLN A 1 174 ? -10.795 -39.960 45.028 1.00 50.53 174 GLN A C 1
ATOM 1299 O O . GLN A 1 174 ? -11.447 -40.518 45.911 1.00 50.53 174 GLN A O 1
ATOM 1304 N N . PRO A 1 175 ? -11.273 -39.863 43.772 1.00 52.00 175 PRO A N 1
ATOM 1305 C CA . PRO A 1 175 ? -12.422 -40.639 43.327 1.00 52.00 175 PRO A CA 1
ATOM 1306 C C . PRO A 1 175 ? -12.000 -41.952 42.647 1.00 52.00 175 PRO A C 1
ATOM 1308 O O . PRO A 1 175 ? -10.977 -42.049 41.969 1.00 52.00 175 PRO A O 1
ATOM 1311 N N . ALA A 1 176 ? -12.830 -42.966 42.881 1.00 53.81 176 ALA A N 1
ATOM 1312 C CA . ALA A 1 176 ? -12.714 -44.364 42.481 1.00 53.81 176 ALA A CA 1
ATOM 1313 C C . ALA A 1 176 ? -12.580 -44.605 40.956 1.00 53.81 176 ALA A C 1
ATOM 1315 O O . ALA A 1 176 ? -13.025 -43.783 40.149 1.00 53.81 176 ALA A O 1
ATOM 1316 N N . PRO A 1 177 ? -12.018 -45.760 40.537 1.00 54.28 177 PRO A N 1
ATOM 1317 C CA . PRO A 1 177 ? -11.820 -46.087 39.129 1.00 54.28 177 PRO A CA 1
ATOM 1318 C C . PRO A 1 177 ? -13.155 -46.375 38.434 1.00 54.28 177 PRO A C 1
ATOM 1320 O O . PRO A 1 177 ? -13.816 -47.375 38.705 1.00 54.28 177 PRO A O 1
ATOM 1323 N N . SER A 1 178 ? -13.533 -45.504 37.499 1.00 52.41 178 SER A N 1
ATOM 1324 C CA . SER A 1 178 ? -14.605 -45.788 36.544 1.00 52.41 178 SER A CA 1
ATOM 1325 C C . SER A 1 178 ? -14.044 -46.608 35.386 1.00 52.41 178 SER A C 1
ATOM 1327 O O . SER A 1 178 ? -13.138 -46.175 34.675 1.00 52.41 178 SER A O 1
ATOM 1329 N N . THR A 1 179 ? -14.591 -47.804 35.208 1.00 48.47 179 THR A N 1
ATOM 1330 C CA . THR A 1 179 ? -14.363 -48.714 34.086 1.00 48.47 179 THR A CA 1
ATOM 1331 C C . THR A 1 179 ? -14.849 -48.052 32.793 1.00 48.47 179 THR A C 1
ATOM 1333 O O . THR A 1 179 ? -16.049 -47.901 32.572 1.00 48.47 179 THR A O 1
ATOM 1336 N N . ILE A 1 180 ? -13.920 -47.622 31.937 1.00 44.59 180 ILE A N 1
ATOM 1337 C CA . ILE A 1 180 ? -14.234 -47.045 30.625 1.00 44.59 180 ILE A CA 1
ATOM 1338 C C . ILE A 1 180 ? -14.344 -48.187 29.610 1.00 44.59 180 ILE A C 1
ATOM 1340 O O . ILE A 1 180 ? -13.351 -48.824 29.264 1.00 44.59 180 ILE A O 1
ATOM 1344 N N . ASN A 1 181 ? -15.563 -48.423 29.123 1.00 47.09 181 ASN A N 1
ATOM 1345 C CA . ASN A 1 181 ? -15.823 -49.202 27.914 1.00 47.09 181 ASN A CA 1
ATOM 1346 C C . ASN A 1 181 ? -15.161 -48.512 26.711 1.00 47.09 181 ASN A C 1
ATOM 1348 O O . ASN A 1 181 ? -15.473 -47.357 26.419 1.00 47.09 181 ASN A O 1
ATOM 1352 N N . LEU A 1 182 ? -14.269 -49.220 26.011 1.00 45.50 182 LEU A N 1
ATOM 1353 C CA . LEU A 1 182 ? -13.697 -48.778 24.737 1.00 45.50 182 LEU A CA 1
ATOM 1354 C C . LEU A 1 182 ? -14.763 -48.843 23.625 1.00 45.50 182 LEU A C 1
ATOM 1356 O O . LEU A 1 182 ? -15.240 -49.938 23.323 1.00 45.50 182 LEU A O 1
ATOM 1360 N N . PRO A 1 183 ? -15.102 -47.729 22.952 1.00 56.06 183 PRO A N 1
ATOM 1361 C CA . PRO A 1 183 ? -15.747 -47.787 21.650 1.00 56.06 183 PRO A CA 1
ATOM 1362 C C . PRO A 1 183 ? -14.731 -48.140 20.549 1.00 56.06 183 PRO A C 1
ATOM 1364 O O . PRO A 1 183 ? -13.545 -47.818 20.632 1.00 56.06 183 PRO A O 1
ATOM 1367 N N . ALA A 1 184 ? -15.235 -48.826 19.522 1.00 62.28 184 ALA A N 1
ATOM 1368 C CA . ALA A 1 184 ? -14.525 -49.307 18.339 1.00 62.28 184 ALA A CA 1
ATOM 1369 C C . ALA A 1 184 ? -13.684 -48.222 17.618 1.00 62.28 184 ALA A C 1
ATOM 1371 O O . ALA A 1 184 ? -14.002 -47.033 17.706 1.00 62.28 184 ALA A O 1
ATOM 1372 N N . PRO A 1 185 ? -12.626 -48.616 16.878 1.00 50.47 185 PRO A N 1
ATOM 1373 C CA . PRO A 1 185 ? -11.728 -47.686 16.200 1.00 50.47 185 PRO A CA 1
ATOM 1374 C C . PRO A 1 185 ? -12.467 -46.844 15.153 1.00 50.47 185 PRO A C 1
ATOM 1376 O O . PRO A 1 185 ? -13.014 -47.363 14.183 1.00 50.47 185 PRO A O 1
ATOM 1379 N N . ILE A 1 186 ? -12.450 -45.527 15.356 1.00 47.78 186 ILE A N 1
ATOM 1380 C CA . ILE A 1 186 ? -12.932 -44.534 14.396 1.00 47.78 186 ILE A CA 1
ATOM 1381 C C . ILE A 1 186 ? -11.920 -44.455 13.249 1.00 47.78 186 ILE A C 1
ATOM 1383 O O . ILE A 1 186 ? -10.751 -44.120 13.449 1.00 47.78 186 ILE A O 1
ATOM 1387 N N . GLU A 1 187 ? -12.393 -44.766 12.047 1.00 49.59 187 GLU A N 1
ATOM 1388 C CA . GLU A 1 187 ? -11.685 -44.603 10.782 1.00 49.59 187 GLU A CA 1
ATOM 1389 C C . GLU A 1 187 ? -11.283 -43.128 10.596 1.00 49.59 187 GLU A C 1
ATOM 1391 O O . GLU A 1 187 ? -12.120 -42.226 10.511 1.00 49.59 187 GLU A O 1
ATOM 1396 N N . VAL A 1 188 ? -9.976 -42.863 10.588 1.00 43.09 188 VAL A N 1
ATOM 1397 C CA . VAL A 1 188 ? -9.413 -41.514 10.470 1.00 43.09 188 VAL A CA 1
ATOM 1398 C C . VAL A 1 188 ? -9.546 -41.042 9.023 1.00 43.09 188 VAL A C 1
ATOM 1400 O O . VAL A 1 188 ? -8.672 -41.269 8.187 1.00 43.09 188 VAL A O 1
ATOM 1403 N N . VAL A 1 189 ? -10.646 -40.352 8.724 1.00 48.03 189 VAL A N 1
ATOM 1404 C CA . VAL A 1 189 ? -10.803 -39.590 7.481 1.00 48.03 189 VAL A CA 1
ATOM 1405 C C . VAL A 1 189 ? -9.831 -38.408 7.519 1.00 48.03 189 VAL A C 1
ATOM 1407 O O . VAL A 1 189 ? -9.931 -37.515 8.361 1.00 48.03 189 VAL A O 1
ATOM 1410 N N . ALA A 1 190 ? -8.847 -38.427 6.620 1.00 43.16 190 ALA A N 1
ATOM 1411 C CA . ALA A 1 190 ? -7.811 -37.407 6.525 1.00 43.16 190 ALA A CA 1
ATOM 1412 C C . ALA A 1 190 ? -8.411 -35.995 6.327 1.00 43.16 190 ALA A C 1
ATOM 1414 O O . ALA A 1 190 ? -9.297 -35.820 5.486 1.00 43.16 190 ALA A O 1
ATOM 1415 N N . PRO A 1 191 ? -7.912 -34.961 7.032 1.00 42.38 191 PRO A N 1
ATOM 1416 C CA . PRO A 1 191 ? -8.373 -33.592 6.846 1.00 42.38 191 PRO A CA 1
ATOM 1417 C C . PRO A 1 191 ? -7.940 -33.077 5.468 1.00 42.38 191 PRO A C 1
ATOM 1419 O O . PRO A 1 191 ? -6.771 -32.765 5.224 1.00 42.38 191 PRO A O 1
ATOM 1422 N N . VAL A 1 192 ? -8.906 -32.979 4.555 1.00 43.53 192 VAL A N 1
ATOM 1423 C CA . VAL A 1 192 ? -8.757 -32.334 3.247 1.00 43.53 192 VAL A CA 1
ATOM 1424 C C . VAL A 1 192 ? -8.685 -30.822 3.466 1.00 43.53 192 VAL A C 1
ATOM 1426 O O . VAL A 1 192 ? -9.673 -30.101 3.365 1.00 43.53 192 VAL A O 1
ATOM 1429 N N . LEU A 1 193 ? -7.494 -30.326 3.795 1.00 38.16 193 LEU A N 1
ATOM 1430 C CA . LEU A 1 193 ? -7.199 -28.900 3.705 1.00 38.16 193 LEU A CA 1
ATOM 1431 C C . LEU A 1 193 ? -6.977 -28.536 2.225 1.00 38.16 193 LEU A C 1
ATOM 1433 O O . LEU A 1 193 ? -6.184 -29.204 1.548 1.00 38.16 193 LEU A O 1
ATOM 1437 N N . PRO A 1 194 ? -7.629 -27.483 1.695 1.00 36.25 194 PRO A N 1
ATOM 1438 C CA . PRO A 1 194 ? -7.391 -27.028 0.333 1.00 36.25 194 PRO A CA 1
ATOM 1439 C C . PRO A 1 194 ? -5.935 -26.566 0.211 1.00 36.25 194 PRO A C 1
ATOM 1441 O O . PRO A 1 194 ? -5.518 -25.573 0.805 1.00 36.25 194 PRO A O 1
ATOM 1444 N N . ARG A 1 195 ? -5.131 -27.315 -0.552 1.00 38.47 195 ARG A N 1
ATOM 1445 C CA . ARG A 1 195 ? -3.751 -26.937 -0.881 1.00 38.47 195 ARG A CA 1
ATOM 1446 C C . ARG A 1 195 ? -3.758 -25.548 -1.519 1.00 38.47 195 ARG A C 1
ATOM 1448 O O . ARG A 1 195 ? -4.444 -25.337 -2.517 1.00 38.47 195 ARG A O 1
ATOM 1455 N N . ALA A 1 196 ? -2.951 -24.633 -0.980 1.00 40.94 196 ALA A N 1
ATOM 1456 C CA . ALA A 1 196 ? -2.717 -23.337 -1.602 1.00 40.94 196 ALA A CA 1
ATOM 1457 C C . ALA A 1 196 ? -2.313 -23.533 -3.081 1.00 40.94 196 ALA A C 1
ATOM 1459 O O . ALA A 1 196 ? -1.488 -24.410 -3.376 1.00 40.94 196 ALA A O 1
ATOM 1460 N N . PRO A 1 197 ? -2.895 -22.764 -4.020 1.00 38.22 197 PRO A N 1
ATOM 1461 C CA . PRO A 1 197 ? -2.636 -22.925 -5.441 1.00 38.22 197 PRO A CA 1
ATOM 1462 C C . PRO A 1 197 ? -1.149 -22.695 -5.709 1.00 38.22 197 PRO A C 1
ATOM 1464 O O . PRO A 1 197 ? -0.633 -21.586 -5.584 1.00 38.22 197 PRO A O 1
ATOM 1467 N N . ARG A 1 198 ? -0.438 -23.769 -6.068 1.00 40.56 198 ARG A N 1
ATOM 1468 C CA . ARG A 1 198 ? 0.954 -23.680 -6.512 1.00 40.56 198 ARG A CA 1
ATOM 1469 C C . ARG A 1 198 ? 0.991 -22.764 -7.731 1.00 40.56 198 ARG A C 1
ATOM 1471 O O . ARG A 1 198 ? 0.378 -23.088 -8.750 1.00 40.56 198 ARG A O 1
ATOM 1478 N N . LEU A 1 199 ? 1.700 -21.639 -7.626 1.00 44.31 199 LEU A N 1
ATOM 1479 C CA . LEU A 1 199 ? 1.978 -20.749 -8.750 1.00 44.31 199 LEU A CA 1
ATOM 1480 C C . LEU A 1 199 ? 2.652 -21.578 -9.843 1.00 44.31 199 LEU A C 1
ATOM 1482 O O . LEU A 1 199 ? 3.816 -21.964 -9.737 1.00 44.31 199 LEU A O 1
ATOM 1486 N N . ARG A 1 200 ? 1.882 -21.929 -10.874 1.00 42.59 200 ARG A N 1
ATOM 1487 C CA . ARG A 1 200 ? 2.381 -22.716 -11.996 1.00 42.59 200 ARG A CA 1
ATOM 1488 C C . ARG A 1 200 ? 3.411 -21.856 -12.716 1.00 42.59 200 ARG A C 1
ATOM 1490 O O . ARG A 1 200 ? 3.052 -20.927 -13.431 1.00 42.59 200 ARG A O 1
ATOM 1497 N N . THR A 1 201 ? 4.685 -22.207 -12.583 1.00 59.81 201 THR A N 1
ATOM 1498 C CA . THR A 1 201 ? 5.792 -21.654 -13.383 1.00 59.81 201 THR A CA 1
ATOM 1499 C C . THR A 1 201 ? 5.496 -21.712 -14.885 1.00 59.81 201 THR A C 1
ATOM 1501 O O . THR A 1 201 ? 5.936 -20.843 -15.630 1.00 59.81 201 THR A O 1
ATOM 1504 N N . LYS A 1 202 ? 4.663 -22.668 -15.325 1.00 53.53 202 LYS A N 1
ATOM 1505 C CA . LYS A 1 202 ? 4.116 -22.733 -16.687 1.00 53.53 202 LYS A CA 1
ATOM 1506 C C . LYS A 1 202 ? 3.234 -21.541 -17.074 1.00 53.53 202 LYS A C 1
ATOM 1508 O O . LYS A 1 202 ? 3.361 -21.104 -18.203 1.00 53.53 202 LYS A O 1
ATOM 1513 N N . ALA A 1 203 ? 2.401 -21.003 -16.180 1.00 52.34 203 ALA A N 1
ATOM 1514 C CA . ALA A 1 203 ? 1.542 -19.850 -16.483 1.00 52.34 203 ALA A CA 1
ATOM 1515 C C . ALA A 1 203 ? 2.356 -18.550 -16.612 1.00 52.34 203 ALA A C 1
ATOM 1517 O O . ALA A 1 203 ? 2.076 -17.703 -17.454 1.00 52.34 203 ALA A O 1
ATOM 1518 N N . LEU A 1 204 ? 3.416 -18.428 -15.809 1.00 53.31 204 LEU A N 1
ATOM 1519 C CA . LEU A 1 204 ? 4.378 -17.329 -15.894 1.00 53.31 204 LEU A CA 1
ATOM 1520 C C . LEU A 1 204 ? 5.221 -17.436 -17.175 1.00 53.31 204 LEU A C 1
ATOM 1522 O O . LEU A 1 204 ? 5.413 -16.449 -17.877 1.00 53.31 204 LEU A O 1
ATOM 1526 N N . ARG A 1 205 ? 5.654 -18.653 -17.530 1.00 50.94 205 ARG A N 1
ATOM 1527 C CA . ARG A 1 205 ? 6.387 -18.930 -18.772 1.00 50.94 205 ARG A CA 1
ATOM 1528 C C . ARG A 1 205 ? 5.513 -18.757 -20.021 1.00 50.94 205 ARG A C 1
ATOM 1530 O O . ARG A 1 205 ? 6.016 -18.245 -21.010 1.00 50.94 205 ARG A O 1
ATOM 1537 N N . SER A 1 206 ? 4.226 -19.108 -19.978 1.00 52.34 206 SER A N 1
ATOM 1538 C CA . SER A 1 206 ? 3.294 -18.889 -21.094 1.00 52.34 206 SER A CA 1
ATOM 1539 C C . SER A 1 206 ? 2.928 -17.415 -21.260 1.00 52.34 206 SER A C 1
ATOM 1541 O O . SER A 1 206 ? 2.863 -16.941 -22.387 1.00 52.34 206 SER A O 1
ATOM 1543 N N . ALA A 1 207 ? 2.769 -16.663 -20.163 1.00 54.19 207 ALA A N 1
ATOM 1544 C CA . ALA A 1 207 ? 2.595 -15.210 -20.226 1.00 54.19 207 ALA A CA 1
ATOM 1545 C C . ALA A 1 207 ? 3.837 -14.502 -20.801 1.00 54.19 207 ALA A C 1
ATOM 1547 O O . ALA A 1 207 ? 3.703 -13.517 -21.517 1.00 54.19 207 ALA A O 1
ATOM 1548 N N . LEU A 1 208 ? 5.037 -15.038 -20.544 1.00 52.34 208 LEU A N 1
ATOM 1549 C CA . LEU A 1 208 ? 6.283 -14.556 -21.149 1.00 52.34 208 LEU A CA 1
ATOM 1550 C C . LEU A 1 208 ? 6.459 -15.005 -22.615 1.00 52.34 208 LEU A C 1
ATOM 1552 O O . LEU A 1 208 ? 7.043 -14.265 -23.396 1.00 52.34 208 LEU A O 1
ATOM 1556 N N . GLN A 1 209 ? 5.950 -16.180 -23.012 1.00 49.88 209 GLN A N 1
ATOM 1557 C CA . GLN A 1 209 ? 6.094 -16.718 -24.378 1.00 49.88 209 GLN A CA 1
ATOM 1558 C C . GLN A 1 209 ? 5.132 -16.111 -25.403 1.00 49.88 209 GLN A C 1
ATOM 1560 O O . GLN A 1 209 ? 5.502 -15.992 -26.568 1.00 49.88 209 GLN A O 1
ATOM 1565 N N . VAL A 1 210 ? 3.923 -15.699 -25.004 1.00 50.19 210 VAL A N 1
ATOM 1566 C CA . VAL A 1 210 ? 2.960 -15.074 -25.936 1.00 50.19 210 VAL A CA 1
ATOM 1567 C C . VAL A 1 210 ? 3.471 -13.721 -26.466 1.00 50.19 210 VAL A C 1
ATOM 1569 O O . VAL A 1 210 ? 3.056 -13.282 -27.532 1.00 50.19 210 VAL A O 1
ATOM 1572 N N . ALA A 1 211 ? 4.453 -13.104 -25.800 1.00 52.97 211 ALA A N 1
ATOM 1573 C CA . ALA A 1 211 ? 5.112 -11.884 -26.266 1.00 52.97 211 ALA A CA 1
ATOM 1574 C C . ALA A 1 211 ? 6.257 -12.117 -27.283 1.00 52.97 211 ALA A C 1
ATOM 1576 O O . ALA A 1 211 ? 6.796 -11.152 -27.816 1.00 52.97 211 ALA A O 1
ATOM 1577 N N . SER A 1 212 ? 6.657 -13.365 -27.567 1.00 52.59 212 SER A N 1
ATOM 1578 C CA . SER A 1 212 ? 7.883 -13.668 -28.336 1.00 52.59 212 SER A CA 1
ATOM 1579 C C . SER A 1 212 ? 7.686 -13.951 -29.832 1.00 52.59 212 SER A C 1
ATOM 1581 O O . SER A 1 212 ? 8.641 -14.353 -30.489 1.00 52.59 212 SER A O 1
ATOM 1583 N N . ALA A 1 213 ? 6.499 -13.727 -30.406 1.00 57.38 213 ALA A N 1
ATOM 1584 C CA . ALA A 1 213 ? 6.284 -13.879 -31.855 1.00 57.38 213 ALA A CA 1
ATOM 1585 C C . ALA A 1 213 ? 6.761 -12.665 -32.687 1.00 57.38 213 ALA A C 1
ATOM 1587 O O . ALA A 1 213 ? 6.488 -12.580 -33.882 1.00 57.38 213 ALA A O 1
ATOM 1588 N N . GLU A 1 214 ? 7.466 -11.711 -32.076 1.00 58.16 214 GLU A N 1
ATOM 1589 C CA . GLU A 1 214 ? 8.078 -10.597 -32.794 1.00 58.16 214 GLU A CA 1
ATOM 1590 C C . GLU A 1 214 ? 9.476 -10.954 -33.301 1.00 58.16 214 GLU A C 1
ATOM 1592 O O . GLU A 1 214 ? 10.295 -11.531 -32.588 1.00 58.16 214 GLU A O 1
ATOM 1597 N N . THR A 1 215 ? 9.770 -10.560 -34.543 1.00 69.38 215 THR A N 1
ATOM 1598 C CA . THR A 1 215 ? 11.109 -10.650 -35.145 1.00 69.38 215 THR A CA 1
ATOM 1599 C C . THR A 1 215 ? 12.197 -10.163 -34.176 1.00 69.38 215 THR A C 1
ATOM 1601 O O . THR A 1 215 ? 12.045 -9.078 -33.607 1.00 69.38 215 THR A O 1
ATOM 1604 N N . PRO A 1 216 ? 13.334 -10.872 -34.049 1.00 69.81 216 PRO A N 1
ATOM 1605 C CA . PRO A 1 216 ? 14.376 -10.580 -33.056 1.00 69.81 216 PRO A CA 1
ATOM 1606 C C . PRO A 1 216 ? 14.978 -9.171 -33.186 1.00 69.81 216 PRO A C 1
ATOM 1608 O O . PRO A 1 216 ? 15.432 -8.600 -32.197 1.00 69.81 216 PRO A O 1
ATOM 1611 N N . ALA A 1 217 ? 14.931 -8.568 -34.379 1.00 64.69 217 ALA A N 1
ATOM 1612 C CA . ALA A 1 217 ? 15.335 -7.178 -34.593 1.00 64.69 217 ALA A CA 1
ATOM 1613 C C . ALA A 1 217 ? 14.438 -6.169 -33.846 1.00 64.69 217 ALA A C 1
ATOM 1615 O O . ALA A 1 217 ? 14.927 -5.150 -33.367 1.00 64.69 217 ALA A O 1
ATOM 1616 N N . LYS A 1 218 ? 13.142 -6.471 -33.682 1.00 78.00 218 LYS A N 1
ATOM 1617 C CA . LYS A 1 218 ? 12.195 -5.636 -32.925 1.00 78.00 218 LYS A CA 1
ATOM 1618 C C . LYS A 1 218 ? 12.325 -5.829 -31.415 1.00 78.00 218 LYS A C 1
ATOM 1620 O O . LYS A 1 218 ? 12.040 -4.893 -30.674 1.00 78.00 218 LYS A O 1
ATOM 1625 N N . ALA A 1 219 ? 12.823 -6.979 -30.958 1.00 83.00 219 ALA A N 1
ATOM 1626 C CA . ALA A 1 219 ? 12.978 -7.272 -29.532 1.00 83.00 219 ALA A CA 1
ATOM 1627 C C . ALA A 1 219 ? 13.971 -6.336 -28.808 1.00 83.00 219 ALA A C 1
ATOM 1629 O O . ALA A 1 219 ? 13.828 -6.113 -27.611 1.00 83.00 219 ALA A O 1
ATOM 1630 N N . ASN A 1 220 ? 14.937 -5.744 -29.526 1.00 89.75 220 ASN A N 1
ATOM 1631 C CA . ASN A 1 220 ? 15.941 -4.822 -28.968 1.00 89.75 220 ASN A CA 1
ATOM 1632 C C . ASN A 1 220 ? 15.630 -3.334 -29.231 1.00 89.75 220 ASN A C 1
ATOM 1634 O O . ASN A 1 220 ? 16.517 -2.484 -29.134 1.00 89.75 220 ASN A O 1
ATOM 1638 N N . SER A 1 221 ? 14.391 -3.020 -29.613 1.00 94.25 221 SER A N 1
ATOM 1639 C CA . SER A 1 221 ? 13.923 -1.648 -29.830 1.00 94.25 221 SER A CA 1
ATOM 1640 C C . SER A 1 221 ? 13.506 -0.971 -28.519 1.00 94.25 221 SER A C 1
ATOM 1642 O O . SER A 1 221 ? 13.141 -1.640 -27.547 1.00 94.25 221 SER A O 1
ATOM 1644 N N . VAL A 1 222 ? 13.484 0.366 -28.506 1.00 95.56 222 VAL A N 1
ATOM 1645 C CA . VAL A 1 222 ? 12.921 1.148 -27.388 1.00 95.56 222 VAL A CA 1
ATOM 1646 C C . VAL A 1 222 ? 11.468 0.759 -27.117 1.00 95.56 222 VAL A C 1
ATOM 1648 O O . VAL A 1 222 ? 11.061 0.659 -25.964 1.00 95.56 222 VAL A O 1
ATOM 1651 N N . ASP A 1 223 ? 10.699 0.473 -28.169 1.00 94.69 223 ASP A N 1
ATOM 1652 C CA . ASP A 1 223 ? 9.292 0.078 -28.074 1.00 94.69 223 ASP A CA 1
ATOM 1653 C C . ASP A 1 223 ? 9.093 -1.270 -27.384 1.00 94.69 223 ASP A C 1
ATOM 1655 O O . ASP A 1 223 ? 8.130 -1.461 -26.640 1.00 94.69 223 ASP A O 1
ATOM 1659 N N . ALA A 1 224 ? 10.002 -2.222 -27.596 1.00 93.94 224 ALA A N 1
ATOM 1660 C CA . ALA A 1 224 ? 9.999 -3.468 -26.838 1.00 93.94 224 ALA A CA 1
ATOM 1661 C C . ALA A 1 224 ? 10.326 -3.218 -25.357 1.00 93.94 224 ALA A C 1
ATOM 1663 O O . ALA A 1 224 ? 9.653 -3.769 -24.483 1.00 93.94 224 ALA A O 1
ATOM 1664 N N . LEU A 1 225 ? 11.295 -2.340 -25.065 1.00 95.69 225 LEU A N 1
ATOM 1665 C CA . LEU A 1 225 ? 11.668 -1.996 -23.690 1.00 95.69 225 LEU A CA 1
ATOM 1666 C C . LEU A 1 225 ? 10.524 -1.283 -22.944 1.00 95.69 225 LEU A C 1
ATOM 1668 O O . LEU A 1 225 ? 10.230 -1.635 -21.802 1.00 95.69 225 LEU A O 1
ATOM 1672 N N . LEU A 1 226 ? 9.849 -0.326 -23.590 1.00 96.19 226 LEU A N 1
ATOM 1673 C CA . LEU A 1 226 ? 8.698 0.393 -23.032 1.00 96.19 226 LEU A CA 1
ATOM 1674 C C . LEU A 1 226 ? 7.528 -0.548 -22.736 1.00 96.19 226 LEU A C 1
ATOM 1676 O O . LEU A 1 226 ? 7.018 -0.547 -21.617 1.00 96.19 226 LEU A O 1
ATOM 1680 N N . ARG A 1 227 ? 7.157 -1.416 -23.686 1.00 95.19 227 ARG A N 1
ATOM 1681 C CA . ARG A 1 227 ? 6.093 -2.412 -23.468 1.00 95.19 227 ARG A CA 1
ATOM 1682 C C . ARG A 1 227 ? 6.427 -3.375 -22.333 1.00 95.19 227 ARG A C 1
ATOM 1684 O O . ARG A 1 227 ? 5.558 -3.703 -21.528 1.00 95.19 227 ARG A O 1
ATOM 1691 N N . GLY A 1 228 ? 7.687 -3.802 -22.234 1.00 95.38 228 GLY A N 1
ATOM 1692 C CA . GLY A 1 228 ? 8.156 -4.615 -21.114 1.00 95.38 228 GLY A CA 1
ATOM 1693 C C . GLY A 1 228 ? 8.007 -3.893 -19.772 1.00 95.38 228 GLY A C 1
ATOM 1694 O O . GLY A 1 228 ? 7.501 -4.474 -18.809 1.00 95.38 228 GLY A O 1
ATOM 1695 N N . TYR A 1 229 ? 8.415 -2.623 -19.708 1.00 96.62 229 TYR A N 1
ATOM 1696 C CA . TYR A 1 229 ? 8.318 -1.797 -18.503 1.00 96.62 229 TYR A CA 1
ATOM 1697 C C . TYR A 1 229 ? 6.868 -1.607 -18.046 1.00 96.62 229 TYR A C 1
ATOM 1699 O O . TYR A 1 229 ? 6.563 -1.756 -16.857 1.00 96.62 229 TYR A O 1
ATOM 1707 N N . GLU A 1 230 ? 5.973 -1.307 -18.988 1.00 95.50 230 GLU A N 1
ATOM 1708 C CA . GLU A 1 230 ? 4.541 -1.157 -18.732 1.00 95.50 230 GLU A CA 1
ATOM 1709 C C . GLU A 1 230 ? 3.945 -2.456 -18.199 1.00 95.50 230 GLU A C 1
ATOM 1711 O O . GLU A 1 230 ? 3.383 -2.453 -17.105 1.00 95.50 230 GLU A O 1
ATOM 1716 N N . ALA A 1 231 ? 4.175 -3.579 -18.885 1.00 95.31 231 ALA A N 1
ATOM 1717 C CA . ALA A 1 231 ? 3.684 -4.886 -18.459 1.00 95.31 231 ALA A CA 1
ATOM 1718 C C . ALA A 1 231 ? 4.216 -5.294 -17.072 1.00 95.31 231 ALA A C 1
ATOM 1720 O O . ALA A 1 231 ? 3.472 -5.830 -16.246 1.00 95.31 231 ALA A O 1
ATOM 1721 N N . ALA A 1 232 ? 5.494 -5.024 -16.785 1.00 96.00 232 ALA A N 1
ATOM 1722 C CA . ALA A 1 232 ? 6.089 -5.299 -15.480 1.00 96.00 232 ALA A CA 1
ATOM 1723 C C . ALA A 1 232 ? 5.458 -4.440 -14.373 1.00 96.00 232 ALA A C 1
ATOM 1725 O O . ALA A 1 232 ? 5.118 -4.964 -13.310 1.00 96.00 232 ALA A O 1
ATOM 1726 N N . SER A 1 233 ? 5.252 -3.147 -14.631 1.00 96.06 233 SER A N 1
ATOM 1727 C CA . SER A 1 233 ? 4.606 -2.236 -13.680 1.00 96.06 233 SER A CA 1
ATOM 1728 C C . SER A 1 233 ? 3.131 -2.598 -13.460 1.00 96.06 233 SER A C 1
ATOM 1730 O O . SER A 1 233 ? 2.678 -2.664 -12.319 1.00 96.06 233 SER A O 1
ATOM 1732 N N . ASP A 1 234 ? 2.391 -2.924 -14.523 1.00 95.38 234 ASP A N 1
ATOM 1733 C CA . ASP A 1 234 ? 0.995 -3.373 -14.451 1.00 95.38 234 ASP A CA 1
ATOM 1734 C C . ASP A 1 234 ? 0.847 -4.670 -13.649 1.00 95.38 234 ASP A C 1
ATOM 1736 O O . ASP A 1 234 ? -0.096 -4.823 -12.864 1.00 95.38 234 ASP A O 1
ATOM 1740 N N . ALA A 1 235 ? 1.804 -5.594 -13.775 1.00 96.12 235 ALA A N 1
ATOM 1741 C CA . ALA A 1 235 ? 1.837 -6.808 -12.970 1.00 96.12 235 ALA A CA 1
ATOM 1742 C C . ALA A 1 235 ? 2.042 -6.506 -11.473 1.00 96.12 235 ALA A C 1
ATOM 1744 O O . ALA A 1 235 ? 1.384 -7.120 -10.627 1.00 96.12 235 ALA A O 1
ATOM 1745 N N . VAL A 1 236 ? 2.919 -5.557 -11.130 1.00 96.88 236 VAL A N 1
ATOM 1746 C CA . VAL A 1 236 ? 3.152 -5.119 -9.742 1.00 96.88 236 VAL A CA 1
ATOM 1747 C C . VAL A 1 236 ? 1.903 -4.430 -9.171 1.00 96.88 236 VAL A C 1
ATOM 1749 O O . VAL A 1 236 ? 1.441 -4.801 -8.087 1.00 96.88 236 VAL A O 1
ATOM 1752 N N . SER A 1 237 ? 1.273 -3.523 -9.924 1.00 96.25 237 SER A N 1
ATOM 1753 C CA . SER A 1 237 ? 0.013 -2.873 -9.530 1.00 96.25 237 SER A CA 1
ATOM 1754 C C . SER A 1 237 ? -1.140 -3.867 -9.371 1.00 96.25 237 SER A C 1
ATOM 1756 O O . SER A 1 237 ? -1.903 -3.785 -8.406 1.00 96.25 237 SER A O 1
ATOM 1758 N N . SER A 1 238 ? -1.253 -4.856 -10.260 1.00 96.56 238 SER A N 1
ATOM 1759 C CA . SER A 1 238 ? -2.283 -5.902 -10.178 1.00 96.56 238 SER A CA 1
ATOM 1760 C C . SER A 1 238 ? -2.147 -6.747 -8.908 1.00 96.56 238 SER A C 1
ATOM 1762 O O . SER A 1 238 ? -3.150 -7.081 -8.273 1.00 96.56 238 SER A O 1
ATOM 1764 N N . ARG A 1 239 ? -0.913 -7.055 -8.482 1.00 97.38 239 ARG A N 1
ATOM 1765 C CA . ARG A 1 239 ? -0.659 -7.756 -7.211 1.00 97.38 239 ARG A CA 1
ATOM 1766 C C . ARG A 1 239 ? -1.068 -6.919 -6.007 1.00 97.38 239 ARG A C 1
ATOM 1768 O O . ARG A 1 239 ? -1.710 -7.460 -5.109 1.00 97.38 239 ARG A O 1
ATOM 1775 N N . LEU A 1 240 ? -0.745 -5.622 -5.999 1.00 97.44 240 LEU A N 1
ATOM 1776 C CA . LEU A 1 240 ? -1.193 -4.709 -4.945 1.00 97.44 240 LEU A CA 1
ATOM 1777 C C . LEU A 1 240 ? -2.723 -4.705 -4.860 1.00 97.44 240 LEU A C 1
ATOM 1779 O O . LEU A 1 240 ? -3.272 -4.954 -3.792 1.00 97.44 240 LEU A O 1
ATOM 1783 N N . GLN A 1 241 ? -3.418 -4.502 -5.983 1.00 97.00 241 GLN A N 1
ATOM 1784 C CA . GLN A 1 241 ? -4.883 -4.524 -6.021 1.00 97.00 241 GLN A CA 1
ATOM 1785 C C . GLN A 1 241 ? -5.456 -5.851 -5.507 1.00 97.00 241 GLN A C 1
ATOM 1787 O O . GLN A 1 241 ? -6.419 -5.847 -4.740 1.00 97.00 241 GLN A O 1
ATOM 1792 N N . GLY A 1 242 ? -4.854 -6.982 -5.889 1.00 96.69 242 GLY A N 1
ATOM 1793 C CA . GLY A 1 242 ? -5.204 -8.299 -5.359 1.00 96.69 242 GLY A CA 1
ATOM 1794 C C . GLY A 1 242 ? -5.050 -8.374 -3.837 1.00 96.69 242 GLY A C 1
ATOM 1795 O O . GLY A 1 242 ? -5.990 -8.770 -3.150 1.00 96.69 242 GLY A O 1
ATOM 1796 N N . GLY A 1 243 ? -3.913 -7.921 -3.301 1.00 96.50 243 GLY A N 1
ATOM 1797 C CA . GLY A 1 243 ? -3.653 -7.869 -1.859 1.00 96.50 243 GLY A CA 1
ATOM 1798 C C . GLY A 1 243 ? -4.653 -6.992 -1.099 1.00 96.50 243 GLY A C 1
ATOM 1799 O O . GLY A 1 243 ? -5.222 -7.425 -0.098 1.00 96.50 243 GLY A O 1
ATOM 1800 N N . LEU A 1 244 ? -4.961 -5.798 -1.618 1.00 96.50 244 LEU A N 1
ATOM 1801 C CA . LEU A 1 244 ? -5.948 -4.893 -1.014 1.00 96.50 244 LEU A CA 1
ATOM 1802 C C . LEU A 1 244 ? -7.371 -5.476 -1.022 1.00 96.50 244 LEU A C 1
ATOM 1804 O O . LEU A 1 244 ? -8.130 -5.270 -0.072 1.00 96.50 244 LEU A O 1
ATOM 1808 N N . ARG A 1 245 ? -7.741 -6.234 -2.067 1.00 96.06 245 ARG A N 1
ATOM 1809 C CA . ARG A 1 245 ? -9.021 -6.964 -2.119 1.00 96.06 245 ARG A CA 1
ATOM 1810 C C . ARG A 1 245 ? -9.073 -8.090 -1.090 1.00 96.06 245 ARG A C 1
ATOM 1812 O O . ARG A 1 245 ? -10.094 -8.236 -0.423 1.00 96.06 245 ARG A O 1
ATOM 1819 N N . VAL A 1 246 ? -7.989 -8.853 -0.927 1.00 95.81 246 VAL A N 1
ATOM 1820 C CA . VAL A 1 246 ? -7.889 -9.916 0.093 1.00 95.81 246 VAL A CA 1
ATOM 1821 C C . VAL A 1 246 ? -8.013 -9.333 1.501 1.00 95.81 246 VAL A C 1
ATOM 1823 O O . VAL A 1 246 ? -8.766 -9.864 2.314 1.00 95.81 246 VAL A O 1
ATOM 1826 N N . ALA A 1 247 ? -7.379 -8.186 1.755 1.00 95.75 247 ALA A N 1
ATOM 1827 C CA . ALA A 1 247 ? -7.523 -7.442 3.007 1.00 95.75 247 ALA A CA 1
ATOM 1828 C C . ALA A 1 247 ? -8.916 -6.802 3.197 1.00 95.75 247 ALA A C 1
ATOM 1830 O O . ALA A 1 247 ? -9.200 -6.231 4.248 1.00 95.75 247 ALA A O 1
ATOM 1831 N N . ARG A 1 248 ? -9.803 -6.901 2.195 1.00 95.94 248 ARG A N 1
ATOM 1832 C CA . ARG A 1 248 ? -11.160 -6.331 2.178 1.00 95.94 248 ARG A CA 1
ATOM 1833 C C . ARG A 1 248 ? -11.184 -4.842 2.525 1.00 95.94 248 ARG A C 1
ATOM 1835 O O . ARG A 1 248 ? -12.079 -4.381 3.231 1.00 95.94 248 ARG A O 1
ATOM 1842 N N . LEU A 1 249 ? -10.220 -4.085 2.000 1.00 94.75 249 LEU A N 1
ATOM 1843 C CA . LEU A 1 249 ? -10.079 -2.652 2.272 1.00 94.75 249 LEU A CA 1
ATOM 1844 C C . LEU A 1 249 ? -11.361 -1.857 1.942 1.00 94.75 249 LEU A C 1
ATOM 1846 O O . LEU A 1 249 ? -11.729 -0.940 2.663 1.00 94.75 249 LEU A O 1
ATOM 1850 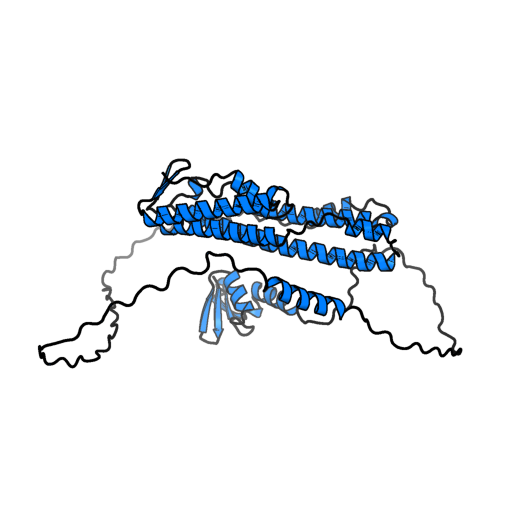N N . ASN A 1 250 ? -12.100 -2.252 0.902 1.00 94.50 250 ASN A N 1
ATOM 1851 C CA . ASN A 1 250 ? -13.382 -1.639 0.525 1.00 94.50 250 ASN A CA 1
ATOM 1852 C C . ASN A 1 250 ? -14.520 -1.857 1.542 1.00 94.50 250 ASN A C 1
ATOM 1854 O O . ASN A 1 250 ? -15.578 -1.251 1.420 1.00 94.50 250 ASN A O 1
ATOM 1858 N N . ARG A 1 251 ? -14.334 -2.748 2.520 1.00 94.25 251 ARG A N 1
ATOM 1859 C CA . ARG A 1 251 ? -15.299 -3.050 3.585 1.00 94.25 251 ARG A CA 1
ATOM 1860 C C . ARG A 1 251 ? -14.732 -2.746 4.968 1.00 94.25 251 ARG A C 1
ATOM 1862 O O . ARG A 1 251 ? -15.281 -3.239 5.947 1.00 94.25 251 ARG A O 1
ATOM 1869 N N . LEU A 1 252 ? -13.654 -1.963 5.056 1.00 93.75 252 LEU A N 1
ATOM 1870 C CA . LEU A 1 252 ? -12.924 -1.726 6.303 1.00 93.75 252 LEU A CA 1
ATOM 1871 C C . LEU A 1 252 ? -13.829 -1.173 7.417 1.00 93.75 252 LEU A C 1
ATOM 1873 O O . LEU A 1 252 ? -13.733 -1.624 8.549 1.00 93.75 252 LEU A O 1
ATOM 1877 N N . PHE A 1 253 ? -14.775 -0.298 7.067 1.00 94.56 253 PHE A N 1
ATOM 1878 C CA . PHE A 1 253 ? -15.751 0.285 7.998 1.00 94.56 253 PHE A CA 1
ATOM 1879 C C . PHE A 1 253 ? -17.153 -0.341 7.913 1.00 94.56 253 PHE A C 1
ATOM 1881 O O . PHE A 1 253 ? -18.141 0.294 8.273 1.00 94.56 253 PHE A O 1
ATOM 1888 N N . ALA A 1 254 ? -17.280 -1.569 7.400 1.00 94.00 254 ALA A N 1
ATOM 1889 C CA . ALA A 1 254 ? -18.568 -2.259 7.413 1.00 94.00 254 ALA A CA 1
ATOM 1890 C C . ALA A 1 254 ? -19.023 -2.515 8.868 1.00 94.00 254 ALA A C 1
ATOM 1892 O O . ALA A 1 254 ? -18.180 -2.867 9.691 1.00 94.00 254 ALA A O 1
ATOM 1893 N N . PRO A 1 255 ? -20.326 -2.433 9.203 1.00 93.19 255 PRO A N 1
ATOM 1894 C CA . PRO A 1 255 ? -20.796 -2.579 10.586 1.00 93.19 255 PRO A CA 1
ATOM 1895 C C . PRO A 1 255 ? -20.306 -3.853 11.293 1.00 93.19 255 PRO A C 1
ATOM 1897 O O . PRO A 1 255 ? -19.861 -3.790 12.432 1.00 93.19 255 PRO A O 1
ATOM 1900 N N . GLY A 1 256 ? -20.279 -4.998 10.597 1.00 93.38 256 GLY A N 1
ATOM 1901 C CA . GLY A 1 256 ? -19.763 -6.258 11.156 1.00 93.38 256 GLY A CA 1
ATOM 1902 C C . GLY A 1 256 ? -18.249 -6.281 11.411 1.00 93.38 256 GLY A C 1
ATOM 1903 O O . GLY A 1 256 ? -17.766 -7.133 12.142 1.00 93.38 256 GLY A O 1
ATOM 1904 N N . ARG A 1 257 ? -17.489 -5.352 10.824 1.00 94.62 257 ARG A N 1
ATOM 1905 C CA . ARG A 1 257 ? -16.052 -5.152 11.080 1.00 94.62 257 ARG A CA 1
ATOM 1906 C C . ARG A 1 257 ? -15.775 -4.169 12.209 1.00 94.62 257 ARG A C 1
ATOM 1908 O O . ARG A 1 257 ? -14.676 -4.142 12.742 1.00 94.62 257 ARG A O 1
ATOM 1915 N N . LEU A 1 258 ? -16.776 -3.387 12.585 1.00 95.94 258 LEU A N 1
ATOM 1916 C CA . LEU A 1 258 ? -16.713 -2.457 13.704 1.00 95.94 258 LEU A CA 1
ATOM 1917 C C . LEU A 1 258 ? -17.480 -3.003 14.909 1.00 95.94 258 LEU A C 1
ATOM 1919 O O . LEU A 1 258 ? -17.848 -2.245 15.791 1.00 95.94 258 LEU A O 1
ATOM 1923 N N . SER A 1 259 ? -17.791 -4.301 14.941 1.00 93.62 259 SER A N 1
ATOM 1924 C CA . SER A 1 259 ? -18.478 -4.886 16.085 1.00 93.62 259 SER A CA 1
ATOM 1925 C C . SER A 1 259 ? -17.508 -5.040 17.264 1.00 93.62 259 SER A C 1
ATOM 1927 O O . SER A 1 259 ? -16.403 -5.557 17.051 1.00 93.62 259 SER A O 1
ATOM 1929 N N . PRO A 1 260 ? -17.930 -4.726 18.501 1.00 88.25 260 PRO A N 1
ATOM 1930 C CA . PRO A 1 260 ? -17.088 -4.856 19.692 1.00 88.25 260 PRO A CA 1
ATOM 1931 C C . PRO A 1 260 ? -16.672 -6.305 20.005 1.00 88.25 260 PRO A C 1
ATOM 1933 O O . PRO A 1 260 ? -15.679 -6.515 20.688 1.00 88.25 260 PRO A O 1
ATOM 1936 N N . GLY A 1 261 ? -17.361 -7.313 19.457 1.00 88.00 261 GLY A N 1
ATOM 1937 C CA . GLY A 1 261 ? -17.034 -8.739 19.614 1.00 88.00 261 GLY A CA 1
ATOM 1938 C C . GLY A 1 261 ? -15.840 -9.242 18.785 1.00 88.00 261 GLY A C 1
ATOM 1939 O O . GLY A 1 261 ? -15.909 -10.347 18.259 1.00 88.00 261 GLY A O 1
ATOM 1940 N N . GLY A 1 262 ? -14.783 -8.438 18.613 1.00 87.44 262 GLY A N 1
ATOM 1941 C CA . GLY A 1 262 ? -13.538 -8.831 17.923 1.00 87.44 262 GLY A CA 1
ATOM 1942 C C . GLY A 1 262 ? -13.409 -8.401 16.454 1.00 87.44 262 GLY A C 1
ATOM 1943 O O . GLY A 1 262 ? -12.332 -8.513 15.869 1.00 87.44 262 GLY A O 1
ATOM 1944 N N . GLY A 1 263 ? -14.459 -7.823 15.860 1.00 94.94 263 GLY A N 1
ATOM 1945 C CA . GLY A 1 263 ? -14.412 -7.337 14.474 1.00 94.94 263 GLY A CA 1
ATOM 1946 C C . GLY A 1 263 ? -13.351 -6.249 14.255 1.00 94.94 263 GLY A C 1
ATOM 1947 O O . GLY A 1 263 ? -12.691 -6.224 13.210 1.00 94.94 263 GLY A O 1
ATOM 1948 N N . VAL A 1 264 ? -13.145 -5.378 15.250 1.00 96.31 264 VAL A N 1
ATOM 1949 C CA . VAL A 1 264 ? -12.139 -4.305 15.188 1.00 96.31 264 VAL A CA 1
ATOM 1950 C C . VAL A 1 264 ? -10.727 -4.882 15.121 1.00 96.31 264 VAL A C 1
ATOM 1952 O O . VAL A 1 264 ? -9.946 -4.470 14.265 1.00 96.31 264 VAL A O 1
ATOM 1955 N N . THR A 1 265 ? -10.413 -5.881 15.946 1.00 95.50 265 THR A N 1
ATOM 1956 C CA . THR A 1 265 ? -9.102 -6.541 15.965 1.00 95.50 265 THR A CA 1
ATOM 1957 C C . THR A 1 265 ? -8.779 -7.194 14.615 1.00 95.50 265 THR A C 1
ATOM 1959 O O . THR A 1 265 ? -7.712 -6.949 14.048 1.00 95.50 265 THR A O 1
ATOM 1962 N N . ASP A 1 266 ? -9.732 -7.922 14.022 1.00 95.38 266 ASP A N 1
ATOM 1963 C CA . ASP A 1 266 ? -9.593 -8.500 12.673 1.00 95.38 266 ASP A CA 1
ATOM 1964 C C . ASP A 1 266 ? -9.389 -7.429 11.590 1.00 95.38 266 ASP A C 1
ATOM 1966 O O . ASP A 1 266 ? -8.680 -7.619 10.590 1.00 95.38 266 ASP A O 1
ATOM 1970 N N . THR A 1 267 ? -10.021 -6.273 11.777 1.00 96.50 267 THR A N 1
ATOM 1971 C CA . THR A 1 267 ? -9.906 -5.131 10.870 1.00 96.50 267 THR A CA 1
ATOM 1972 C C . THR A 1 267 ? -8.534 -4.475 10.972 1.00 96.50 267 THR A C 1
ATOM 1974 O O . THR A 1 267 ? -7.933 -4.184 9.935 1.00 96.50 267 THR A O 1
ATOM 1977 N N . ARG A 1 268 ? -7.988 -4.327 12.183 1.00 97.31 268 ARG A N 1
ATOM 1978 C CA . ARG A 1 268 ? -6.611 -3.861 12.407 1.00 97.31 268 ARG A CA 1
ATOM 1979 C C . ARG A 1 268 ? -5.592 -4.823 11.805 1.00 97.31 268 ARG A C 1
ATOM 1981 O O . ARG A 1 268 ? -4.689 -4.386 11.095 1.00 97.31 268 ARG A O 1
ATOM 1988 N N . LEU A 1 269 ? -5.786 -6.134 11.970 1.00 96.50 269 LEU A N 1
ATOM 1989 C CA . LEU A 1 269 ? -4.940 -7.147 11.331 1.00 96.50 269 LEU A CA 1
ATOM 1990 C C . LEU A 1 269 ? -4.996 -7.052 9.795 1.00 96.50 269 LEU A C 1
ATOM 1992 O O . LEU A 1 269 ? -3.967 -7.105 9.119 1.00 96.50 269 LEU A O 1
ATOM 1996 N N . SER A 1 270 ? -6.193 -6.849 9.234 1.00 96.19 270 SER A N 1
ATOM 1997 C CA . SER A 1 270 ? -6.368 -6.623 7.793 1.00 96.19 270 SER A CA 1
ATOM 1998 C C . SER A 1 270 ? -5.619 -5.367 7.320 1.00 96.19 270 SER A C 1
ATOM 2000 O O . SER A 1 270 ? -4.973 -5.391 6.271 1.00 96.19 270 SER A O 1
ATOM 2002 N N . LEU A 1 271 ? -5.673 -4.281 8.098 1.00 97.25 271 LEU A N 1
ATOM 2003 C CA . LEU A 1 271 ? -4.982 -3.024 7.809 1.00 97.25 271 LEU A CA 1
ATOM 2004 C C . LEU A 1 271 ? -3.453 -3.172 7.883 1.00 97.25 271 LEU A C 1
ATOM 2006 O O . LEU A 1 271 ? -2.752 -2.663 7.011 1.00 97.25 271 LEU A O 1
ATOM 2010 N N . ALA A 1 272 ? -2.928 -3.936 8.842 1.00 97.00 272 ALA A N 1
ATOM 2011 C CA . ALA A 1 272 ? -1.506 -4.284 8.886 1.00 97.00 272 ALA A CA 1
ATOM 2012 C C . ALA A 1 272 ? -1.070 -5.045 7.617 1.00 97.00 272 ALA A C 1
ATOM 2014 O O . ALA A 1 272 ? -0.009 -4.774 7.046 1.00 97.00 272 ALA A O 1
ATOM 2015 N N . GLY A 1 273 ? -1.930 -5.933 7.104 1.00 96.44 273 GLY A N 1
ATOM 2016 C CA . GLY A 1 273 ? -1.739 -6.574 5.801 1.00 96.44 273 GLY A CA 1
ATOM 2017 C C . GLY A 1 273 ? -1.648 -5.566 4.648 1.00 96.44 273 GLY A C 1
ATOM 2018 O O . GLY A 1 273 ? -0.755 -5.673 3.806 1.00 96.44 273 GLY A O 1
ATOM 2019 N N . VAL A 1 274 ? -2.518 -4.549 4.633 1.00 97.56 274 VAL A N 1
ATOM 2020 C CA . VAL A 1 274 ? -2.490 -3.451 3.646 1.00 97.56 274 VAL A CA 1
ATOM 2021 C C . VAL A 1 274 ? -1.157 -2.704 3.677 1.00 97.56 274 VAL A C 1
ATOM 2023 O O . VAL A 1 274 ? -0.553 -2.529 2.618 1.00 97.56 274 VAL A O 1
ATOM 2026 N N . VAL A 1 275 ? -0.659 -2.331 4.861 1.00 97.94 275 VAL A N 1
ATOM 2027 C CA . VAL A 1 275 ? 0.658 -1.681 5.016 1.00 97.94 275 VAL A CA 1
ATOM 2028 C C . VAL A 1 275 ? 1.758 -2.531 4.385 1.00 97.94 275 VAL A C 1
ATOM 2030 O O . VAL A 1 275 ? 2.573 -2.029 3.606 1.00 97.94 275 VAL A O 1
ATOM 2033 N N . ASN A 1 276 ? 1.761 -3.837 4.664 1.00 97.62 276 ASN A N 1
ATOM 2034 C CA . ASN A 1 276 ? 2.759 -4.737 4.100 1.00 97.62 276 ASN A CA 1
ATOM 2035 C C . ASN A 1 276 ? 2.661 -4.827 2.566 1.00 97.62 276 ASN A C 1
ATOM 2037 O O . ASN A 1 276 ? 3.688 -4.772 1.891 1.00 97.62 276 ASN A O 1
ATOM 2041 N N . PHE A 1 277 ? 1.452 -4.909 1.997 1.00 97.69 277 PHE A N 1
ATOM 2042 C CA . PHE A 1 277 ? 1.272 -4.920 0.541 1.00 97.69 277 PHE A CA 1
ATOM 2043 C C . PHE A 1 277 ? 1.757 -3.628 -0.123 1.00 97.69 277 PHE A C 1
ATOM 2045 O O . PHE A 1 277 ? 2.399 -3.697 -1.171 1.00 97.69 277 PHE A O 1
ATOM 2052 N N . ILE A 1 278 ? 1.505 -2.467 0.488 1.00 97.75 278 ILE A N 1
ATOM 2053 C CA . ILE A 1 278 ? 1.990 -1.170 -0.007 1.00 97.75 278 ILE A CA 1
ATOM 2054 C C . ILE A 1 278 ? 3.520 -1.131 0.005 1.00 97.75 278 ILE A C 1
ATOM 2056 O O . ILE A 1 278 ? 4.136 -0.783 -1.003 1.00 97.75 278 ILE A O 1
ATOM 2060 N N . ARG A 1 279 ? 4.148 -1.558 1.106 1.00 98.00 279 ARG A N 1
ATOM 2061 C CA . ARG A 1 279 ? 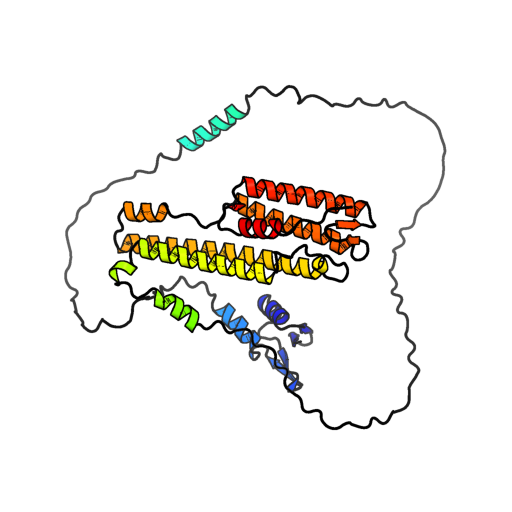5.611 -1.628 1.216 1.00 98.00 279 ARG A CA 1
ATOM 2062 C C . ARG A 1 279 ? 6.220 -2.527 0.136 1.00 98.00 279 ARG A C 1
ATOM 2064 O O . ARG A 1 279 ? 7.141 -2.112 -0.565 1.00 98.00 279 ARG A O 1
ATOM 2071 N N . VAL A 1 280 ? 5.680 -3.737 -0.030 1.00 97.44 280 VAL A N 1
ATOM 2072 C CA . VAL A 1 280 ? 6.140 -4.693 -1.051 1.00 97.44 280 VAL A CA 1
ATOM 2073 C C . VAL A 1 280 ? 5.952 -4.128 -2.460 1.00 97.44 280 VAL A C 1
ATOM 2075 O O . VAL A 1 280 ? 6.853 -4.257 -3.286 1.00 97.44 280 VAL A O 1
ATOM 2078 N N . TYR A 1 281 ? 4.825 -3.467 -2.736 1.00 97.69 281 TYR A N 1
ATOM 2079 C CA . TYR A 1 281 ? 4.590 -2.788 -4.009 1.00 97.69 281 TYR A CA 1
ATOM 2080 C C . TYR A 1 281 ? 5.678 -1.750 -4.304 1.00 97.69 281 TYR A C 1
ATOM 2082 O O . TYR A 1 281 ? 6.279 -1.789 -5.375 1.00 97.69 281 TYR A O 1
ATOM 2090 N N . ARG A 1 282 ? 5.981 -0.858 -3.351 1.00 97.50 282 ARG A N 1
ATOM 2091 C CA . ARG A 1 282 ? 6.985 0.201 -3.544 1.00 97.50 282 ARG A CA 1
ATOM 2092 C C . ARG A 1 282 ? 8.377 -0.378 -3.786 1.00 97.50 282 ARG A C 1
ATOM 2094 O O . ARG A 1 282 ? 9.079 0.077 -4.689 1.00 97.50 282 ARG A O 1
ATOM 2101 N N . GLN A 1 283 ? 8.744 -1.426 -3.047 1.00 97.44 283 GLN A N 1
ATOM 2102 C CA . GLN A 1 283 ? 9.998 -2.150 -3.257 1.00 97.44 283 GLN A CA 1
ATOM 2103 C C . GLN A 1 283 ? 10.060 -2.787 -4.655 1.00 97.44 283 GLN A C 1
ATOM 2105 O O . GLN A 1 283 ? 11.063 -2.643 -5.353 1.00 97.44 283 GLN A O 1
ATOM 2110 N N . GLN A 1 284 ? 8.991 -3.465 -5.086 1.00 96.69 284 GLN A N 1
ATOM 2111 C CA . GLN A 1 284 ? 8.927 -4.088 -6.411 1.00 96.69 284 GLN A CA 1
ATOM 2112 C C . GLN A 1 284 ? 8.965 -3.047 -7.531 1.00 96.69 284 GLN A C 1
ATOM 2114 O O . GLN A 1 284 ? 9.687 -3.242 -8.504 1.00 96.69 284 GLN A O 1
ATOM 2119 N N . GLN A 1 285 ? 8.263 -1.924 -7.384 1.00 96.94 285 GLN A N 1
ATOM 2120 C CA . GLN A 1 285 ? 8.268 -0.856 -8.380 1.00 96.94 285 GLN A CA 1
ATOM 2121 C C . GLN A 1 285 ? 9.654 -0.213 -8.514 1.00 96.94 285 GLN A C 1
ATOM 2123 O O . GLN A 1 285 ? 10.110 0.040 -9.627 1.00 96.94 285 GLN A O 1
ATOM 2128 N N . ALA A 1 286 ? 10.361 -0.005 -7.398 1.00 95.94 286 ALA A N 1
ATOM 2129 C CA . ALA A 1 286 ? 11.744 0.468 -7.420 1.00 95.94 286 ALA A CA 1
ATOM 2130 C C . ALA A 1 286 ? 12.691 -0.541 -8.095 1.00 95.94 286 ALA A C 1
ATOM 2132 O O . ALA A 1 286 ? 13.574 -0.143 -8.856 1.00 95.94 286 ALA A O 1
ATOM 2133 N N . ALA A 1 287 ? 12.494 -1.842 -7.858 1.00 95.69 287 ALA A N 1
ATOM 2134 C CA . ALA A 1 287 ? 13.277 -2.896 -8.500 1.00 95.69 287 ALA A CA 1
ATOM 2135 C C . ALA A 1 287 ? 13.027 -2.971 -10.017 1.00 95.69 287 ALA A C 1
ATOM 2137 O O . ALA A 1 287 ? 13.986 -3.090 -10.779 1.00 95.69 287 ALA A O 1
ATOM 2138 N N . VAL A 1 288 ? 11.767 -2.854 -10.458 1.00 96.00 288 VAL A N 1
ATOM 2139 C CA . VAL A 1 288 ? 11.401 -2.770 -11.883 1.00 96.00 288 VAL A CA 1
ATOM 2140 C C . VAL A 1 288 ? 12.080 -1.563 -12.522 1.00 96.00 288 VAL A C 1
ATOM 2142 O O . VAL A 1 288 ? 12.783 -1.714 -13.516 1.00 96.00 288 VAL A O 1
ATOM 2145 N N . GLU A 1 289 ? 11.942 -0.382 -11.923 1.00 96.44 289 GLU A N 1
ATOM 2146 C CA . GLU A 1 289 ? 12.543 0.846 -12.444 1.00 96.44 289 GLU A CA 1
ATOM 2147 C C . GLU A 1 289 ? 14.062 0.705 -12.622 1.00 96.44 289 GLU A C 1
ATOM 2149 O O . GLU A 1 289 ? 14.587 0.976 -13.701 1.00 96.44 289 GLU A O 1
ATOM 2154 N N . LYS A 1 290 ? 14.760 0.195 -11.602 1.00 96.62 290 LYS A N 1
ATOM 2155 C CA . LYS A 1 290 ? 16.206 -0.041 -11.663 1.00 96.62 290 LYS A CA 1
ATOM 2156 C C . LYS A 1 290 ? 16.586 -1.028 -12.773 1.00 96.62 290 LYS A C 1
ATOM 2158 O O . LYS A 1 290 ? 17.463 -0.729 -13.576 1.00 96.62 290 LYS A O 1
ATOM 2163 N N . ALA A 1 291 ? 15.907 -2.173 -12.858 1.00 95.94 291 ALA A N 1
ATOM 2164 C CA . ALA A 1 291 ? 16.211 -3.201 -13.856 1.00 95.94 291 ALA A CA 1
ATOM 2165 C C . ALA A 1 291 ? 16.058 -2.685 -15.299 1.00 95.94 291 ALA A C 1
ATOM 2167 O O . ALA A 1 291 ? 16.859 -3.014 -16.179 1.00 95.94 291 ALA A O 1
ATOM 2168 N N . TYR A 1 292 ? 15.051 -1.846 -15.546 1.00 96.94 292 TYR A N 1
ATOM 2169 C CA . TYR A 1 292 ? 14.835 -1.248 -16.860 1.00 96.94 292 TYR A CA 1
ATOM 2170 C C . TYR A 1 292 ? 15.802 -0.096 -17.159 1.00 96.94 292 TYR A C 1
ATOM 2172 O O . TYR A 1 292 ? 16.210 0.056 -18.309 1.00 96.94 292 TYR A O 1
ATOM 2180 N N . GLN A 1 293 ? 16.242 0.665 -16.153 1.00 96.75 293 GLN A N 1
ATOM 2181 C CA . GLN A 1 293 ? 17.336 1.633 -16.314 1.00 96.75 293 GLN A CA 1
ATOM 2182 C C . GLN A 1 293 ? 18.663 0.944 -16.666 1.00 96.75 293 GLN A C 1
ATOM 2184 O O . GLN A 1 293 ? 19.379 1.398 -17.559 1.00 96.75 293 GLN A O 1
ATOM 2189 N N . ASP A 1 294 ? 18.974 -0.183 -16.026 1.00 96.56 294 ASP A N 1
ATOM 2190 C CA . ASP A 1 294 ? 20.162 -0.979 -16.350 1.00 96.56 294 ASP A CA 1
ATOM 2191 C C . ASP A 1 294 ? 20.077 -1.539 -17.782 1.00 96.56 294 ASP A C 1
ATOM 2193 O O . ASP A 1 294 ? 21.036 -1.447 -18.554 1.00 96.56 294 ASP A O 1
ATOM 2197 N N . SER A 1 295 ? 18.895 -2.030 -18.174 1.00 95.94 295 SER A N 1
ATOM 2198 C CA . SER A 1 295 ? 18.623 -2.528 -19.529 1.00 95.94 295 SER A CA 1
ATOM 2199 C C . SER A 1 295 ? 18.741 -1.427 -20.588 1.00 95.94 295 SER A C 1
ATOM 2201 O O . SER A 1 295 ? 19.361 -1.646 -21.627 1.00 95.94 295 SER A O 1
ATOM 2203 N N . LEU A 1 296 ? 18.224 -0.224 -20.313 1.00 97.12 296 LEU A N 1
ATOM 2204 C CA . LEU A 1 296 ? 18.404 0.961 -21.156 1.00 97.12 296 LEU A CA 1
ATOM 2205 C C . LEU A 1 296 ? 19.890 1.260 -21.365 1.00 97.12 296 LEU A C 1
ATOM 2207 O O . LEU A 1 296 ? 20.339 1.431 -22.498 1.00 97.12 296 LEU A O 1
ATOM 2211 N N . ASN A 1 297 ? 20.667 1.317 -20.281 1.00 96.69 297 ASN A N 1
ATOM 2212 C CA . ASN A 1 297 ? 22.097 1.621 -20.336 1.00 96.69 297 ASN A CA 1
ATOM 2213 C C . ASN A 1 297 ? 22.872 0.573 -21.146 1.00 96.69 297 ASN A C 1
ATOM 2215 O O . ASN A 1 297 ? 23.801 0.911 -21.881 1.00 96.69 297 ASN A O 1
ATOM 2219 N N . GLN A 1 298 ? 22.493 -0.700 -21.035 1.00 96.81 298 GLN A N 1
ATOM 2220 C CA . GLN A 1 298 ? 23.109 -1.783 -21.792 1.00 96.81 298 GLN A CA 1
ATOM 2221 C C . GLN A 1 298 ? 22.724 -1.748 -23.280 1.00 96.81 298 GLN A C 1
ATOM 2223 O O . GLN A 1 298 ? 23.604 -1.830 -24.141 1.00 96.81 298 GLN A O 1
ATOM 2228 N N . LEU A 1 299 ? 21.430 -1.625 -23.592 1.00 95.56 299 LEU A N 1
ATOM 2229 C CA . LEU A 1 299 ? 20.916 -1.652 -24.964 1.00 95.56 299 LEU A CA 1
ATOM 2230 C C . LEU A 1 299 ? 21.326 -0.409 -25.754 1.00 95.56 299 LEU A C 1
ATOM 2232 O O . LEU A 1 299 ? 21.777 -0.550 -26.888 1.00 95.56 299 LEU A O 1
ATOM 2236 N N . SER A 1 300 ? 21.271 0.777 -25.144 1.00 96.62 300 SER A N 1
ATOM 2237 C CA . SER A 1 300 ? 21.695 2.028 -25.789 1.00 96.62 300 SER A CA 1
ATOM 2238 C C . SER A 1 300 ? 23.158 1.983 -26.233 1.00 96.62 300 SER A C 1
ATOM 2240 O O . SER A 1 300 ? 23.472 2.359 -27.362 1.00 96.62 300 SER A O 1
ATOM 2242 N N . ARG A 1 301 ? 24.052 1.438 -25.395 1.00 96.75 301 ARG A N 1
ATOM 2243 C CA . ARG A 1 301 ? 25.473 1.246 -25.734 1.00 96.75 301 ARG A CA 1
ATOM 2244 C C . ARG A 1 301 ? 25.671 0.204 -26.831 1.00 96.75 301 ARG A C 1
ATOM 2246 O O . ARG A 1 301 ? 26.478 0.417 -27.731 1.00 96.75 301 ARG A O 1
ATOM 2253 N N . ARG A 1 302 ? 24.956 -0.923 -26.756 1.00 97.12 302 ARG A N 1
ATOM 2254 C CA . ARG A 1 302 ? 25.116 -2.044 -27.697 1.00 97.12 302 ARG A CA 1
ATOM 2255 C C . ARG A 1 302 ? 24.565 -1.730 -29.087 1.00 97.12 302 ARG A C 1
ATOM 2257 O O . ARG A 1 302 ? 25.186 -2.100 -30.077 1.00 97.12 302 ARG A O 1
ATOM 2264 N N . HIS A 1 303 ? 23.412 -1.072 -29.153 1.00 95.50 303 HIS A N 1
ATOM 2265 C CA . HIS A 1 303 ? 22.670 -0.829 -30.391 1.00 95.50 303 HIS A CA 1
ATOM 2266 C C . HIS A 1 303 ? 22.799 0.605 -30.909 1.00 95.50 303 HIS A C 1
ATOM 2268 O O . HIS A 1 303 ? 22.170 0.928 -31.909 1.00 95.50 303 HIS A O 1
ATOM 2274 N N . ARG A 1 304 ? 23.620 1.447 -30.259 1.00 96.25 304 ARG A N 1
ATOM 2275 C CA . ARG A 1 304 ? 23.849 2.852 -30.635 1.00 96.25 304 ARG A CA 1
ATOM 2276 C C . ARG A 1 304 ? 22.531 3.610 -30.838 1.00 96.25 304 ARG A C 1
ATOM 2278 O O . ARG A 1 304 ? 22.330 4.235 -31.875 1.00 96.25 304 ARG A O 1
ATOM 2285 N N . TRP A 1 305 ? 21.633 3.504 -29.857 1.00 96.00 305 TRP A N 1
ATOM 2286 C CA . TRP A 1 305 ? 20.336 4.188 -29.888 1.00 96.00 305 TRP A CA 1
ATOM 2287 C C . TRP A 1 305 ? 20.508 5.688 -30.129 1.00 96.00 305 TRP A C 1
ATOM 2289 O O . TRP A 1 305 ? 21.451 6.305 -29.624 1.00 96.00 305 TRP A O 1
ATOM 2299 N N . THR A 1 306 ? 19.598 6.260 -30.911 1.00 97.25 306 THR A N 1
ATOM 2300 C CA . THR A 1 306 ? 19.632 7.679 -31.268 1.00 97.25 306 THR A CA 1
ATOM 2301 C C . THR A 1 306 ? 19.203 8.560 -30.082 1.00 97.25 306 THR A C 1
ATOM 2303 O O . THR A 1 306 ? 18.613 8.069 -29.115 1.00 97.25 306 THR A O 1
ATOM 2306 N N . PRO A 1 307 ? 19.479 9.876 -30.100 1.00 97.69 307 PRO A N 1
ATOM 2307 C CA . PRO A 1 307 ? 18.928 10.793 -29.101 1.00 97.69 307 PRO A CA 1
ATOM 2308 C C . PRO A 1 307 ? 17.395 10.741 -29.024 1.00 97.69 307 PRO A C 1
ATOM 2310 O O . PRO A 1 307 ? 16.848 10.798 -27.924 1.00 97.69 307 PRO A O 1
ATOM 2313 N N . ASP A 1 308 ? 16.721 10.543 -30.159 1.00 97.94 308 ASP A N 1
ATOM 2314 C CA . ASP A 1 308 ? 15.259 10.442 -30.237 1.00 97.94 308 ASP A CA 1
ATOM 2315 C C . ASP A 1 308 ? 14.741 9.197 -29.505 1.00 97.94 308 ASP A C 1
ATOM 2317 O O . ASP A 1 308 ? 13.769 9.266 -28.754 1.00 97.94 308 ASP A O 1
ATOM 2321 N N . ASP A 1 309 ? 15.441 8.068 -29.639 1.00 96.94 309 ASP A N 1
ATOM 2322 C CA . ASP A 1 309 ? 15.157 6.828 -28.909 1.00 96.94 309 ASP A CA 1
ATOM 2323 C C . ASP A 1 309 ? 15.244 7.027 -27.386 1.00 96.94 309 ASP A C 1
ATOM 2325 O O . ASP A 1 309 ? 14.378 6.586 -26.621 1.00 96.94 309 ASP A O 1
ATOM 2329 N N . LEU A 1 310 ? 16.282 7.735 -26.931 1.00 97.12 310 LEU A N 1
ATOM 2330 C CA . LEU A 1 310 ? 16.479 8.052 -25.516 1.00 97.12 310 LEU A CA 1
ATOM 2331 C C . LEU A 1 310 ? 15.441 9.057 -25.005 1.00 97.12 310 LEU A C 1
ATOM 2333 O O . LEU A 1 310 ? 14.955 8.910 -23.881 1.00 97.12 310 LEU A O 1
ATOM 2337 N N . GLN A 1 311 ? 15.078 10.049 -25.821 1.00 97.50 311 GLN A N 1
ATOM 2338 C CA . GLN A 1 311 ? 14.024 11.010 -25.507 1.00 97.50 311 GLN A CA 1
ATOM 2339 C C . GLN A 1 311 ? 12.661 10.322 -25.403 1.00 97.50 311 GLN A C 1
ATOM 2341 O O . GLN A 1 311 ? 11.883 10.600 -24.491 1.00 97.50 311 GLN A O 1
ATOM 2346 N N . ARG A 1 312 ? 12.384 9.360 -26.284 1.00 97.12 312 ARG A N 1
ATOM 2347 C CA . ARG A 1 312 ? 11.167 8.553 -26.216 1.00 97.12 312 ARG A CA 1
ATOM 2348 C C . ARG A 1 312 ? 11.101 7.767 -24.910 1.00 97.12 312 ARG A C 1
ATOM 2350 O O . ARG A 1 312 ? 10.084 7.819 -24.223 1.00 97.12 312 ARG A O 1
ATOM 2357 N N . TRP A 1 313 ? 12.199 7.126 -24.504 1.00 96.25 313 TRP A N 1
ATOM 2358 C CA . TRP A 1 313 ? 12.280 6.458 -23.202 1.00 96.25 313 TRP A CA 1
ATOM 2359 C C . TRP A 1 313 ? 12.102 7.424 -22.019 1.00 96.25 313 TRP A C 1
ATOM 2361 O O . TRP A 1 313 ? 11.406 7.093 -21.056 1.00 96.25 313 TRP A O 1
ATOM 2371 N N . SER A 1 314 ? 12.719 8.608 -22.052 1.00 96.06 314 SER A N 1
ATOM 2372 C CA . SER A 1 314 ? 12.637 9.583 -20.955 1.00 96.06 314 SER A CA 1
ATOM 2373 C C . SER A 1 314 ? 11.260 10.237 -20.832 1.00 96.06 314 SER A C 1
ATOM 2375 O O . SER A 1 314 ? 10.845 10.548 -19.720 1.00 96.06 314 SER A O 1
ATOM 2377 N N . SER A 1 315 ? 10.526 10.364 -21.941 1.00 96.69 315 SER A N 1
ATOM 2378 C CA . SER A 1 315 ? 9.151 10.881 -21.978 1.00 96.69 315 SER A CA 1
ATOM 2379 C C . SER A 1 315 ? 8.097 9.922 -21.408 1.00 96.69 315 SER A C 1
ATOM 2381 O O . SER A 1 315 ? 6.923 10.287 -21.312 1.00 96.69 315 SER A O 1
ATOM 2383 N N . ARG A 1 316 ? 8.487 8.698 -21.020 1.00 95.88 316 ARG A N 1
ATOM 2384 C CA . ARG A 1 316 ? 7.549 7.709 -20.478 1.00 95.88 316 ARG A CA 1
ATOM 2385 C C . ARG A 1 316 ? 6.872 8.226 -19.197 1.00 95.88 316 ARG A C 1
ATOM 2387 O O . ARG A 1 316 ? 7.538 8.836 -18.355 1.00 95.88 316 ARG A O 1
ATOM 2394 N N . PRO A 1 317 ? 5.586 7.913 -18.975 1.00 93.94 317 PRO A N 1
ATOM 2395 C CA . PRO A 1 317 ? 4.933 8.201 -17.707 1.00 93.94 317 PRO A CA 1
ATOM 2396 C C . PRO A 1 317 ? 5.632 7.471 -16.554 1.00 93.94 317 PRO A C 1
ATOM 2398 O O . PRO A 1 317 ? 5.715 6.240 -16.530 1.00 93.94 317 PRO A O 1
ATOM 2401 N N . LEU A 1 318 ? 6.121 8.227 -15.570 1.00 93.00 318 LEU A N 1
ATOM 2402 C CA . LEU A 1 318 ? 6.663 7.662 -14.338 1.00 93.00 318 LEU A CA 1
ATOM 2403 C C . LEU A 1 318 ? 5.524 7.016 -13.546 1.00 93.00 318 LEU A C 1
ATOM 2405 O O . LEU A 1 318 ? 4.614 7.691 -13.073 1.00 93.00 318 LEU A O 1
ATOM 2409 N N . ARG A 1 319 ? 5.590 5.694 -13.374 1.00 93.25 319 ARG A N 1
ATOM 2410 C CA . ARG A 1 319 ? 4.606 4.941 -12.576 1.00 93.25 319 ARG A CA 1
ATOM 2411 C C . ARG A 1 319 ? 4.923 4.917 -11.081 1.00 93.25 319 ARG A C 1
ATOM 2413 O O . ARG A 1 319 ? 4.163 4.370 -10.282 1.00 93.25 319 ARG A O 1
ATOM 2420 N N . LYS A 1 320 ? 6.055 5.506 -10.696 1.00 93.25 320 LYS A N 1
ATOM 2421 C CA . LYS A 1 320 ? 6.431 5.703 -9.299 1.00 93.25 320 LYS A CA 1
ATOM 2422 C C . LYS A 1 320 ? 5.544 6.785 -8.686 1.00 93.25 320 LYS A C 1
ATOM 2424 O O . LYS A 1 320 ? 5.356 7.849 -9.266 1.00 93.25 320 LYS A O 1
ATOM 2429 N N . GLU A 1 321 ? 5.017 6.502 -7.503 1.00 94.50 321 GLU A N 1
ATOM 2430 C CA . GLU A 1 321 ? 4.237 7.467 -6.735 1.00 94.50 321 GLU A CA 1
ATOM 2431 C C . GLU A 1 321 ? 5.111 8.666 -6.329 1.00 94.50 321 GLU A C 1
ATOM 2433 O O . GLU A 1 321 ? 6.287 8.507 -5.994 1.00 94.50 321 GLU A O 1
ATOM 2438 N N . ALA A 1 322 ? 4.546 9.874 -6.389 1.00 95.62 322 ALA A N 1
ATOM 2439 C CA . ALA A 1 322 ? 5.237 11.072 -5.929 1.00 95.62 322 ALA A CA 1
ATOM 2440 C C . ALA A 1 322 ? 5.513 10.976 -4.412 1.00 95.62 322 ALA A C 1
ATOM 2442 O O . ALA A 1 322 ? 4.633 10.517 -3.680 1.00 95.62 322 ALA A O 1
ATOM 2443 N N . PRO A 1 323 ? 6.665 11.457 -3.902 1.00 96.06 323 PRO A N 1
ATOM 2444 C CA . PRO A 1 323 ? 7.004 11.355 -2.475 1.00 96.06 323 PRO A CA 1
ATOM 2445 C C . PRO A 1 323 ? 5.955 11.968 -1.533 1.00 96.06 323 PRO A C 1
ATOM 2447 O O . PRO A 1 323 ? 5.738 11.488 -0.425 1.00 96.06 323 PRO A O 1
ATOM 2450 N N . THR A 1 324 ? 5.261 13.015 -1.981 1.00 96.38 324 THR A N 1
ATOM 2451 C CA . THR A 1 324 ? 4.168 13.649 -1.231 1.00 96.38 324 THR A CA 1
ATOM 2452 C C . THR A 1 324 ? 2.961 12.726 -1.066 1.00 96.38 324 THR A C 1
ATOM 2454 O O . THR A 1 324 ? 2.377 12.665 0.014 1.00 96.38 324 THR A O 1
ATOM 2457 N N . LEU A 1 325 ? 2.605 11.969 -2.108 1.00 96.69 325 LEU A N 1
ATOM 2458 C CA . LEU A 1 325 ? 1.538 10.966 -2.063 1.00 96.69 325 LEU A CA 1
ATOM 2459 C C . LEU A 1 325 ? 1.969 9.724 -1.272 1.00 96.69 325 LEU A C 1
ATOM 2461 O O . LEU A 1 325 ? 1.164 9.116 -0.567 1.00 96.69 325 LEU A O 1
ATOM 2465 N N . GLU A 1 326 ? 3.256 9.382 -1.324 1.00 97.19 326 GLU A N 1
ATOM 2466 C CA . GLU A 1 326 ? 3.832 8.321 -0.503 1.00 97.19 326 GLU A CA 1
ATOM 2467 C C . GLU A 1 326 ? 3.611 8.594 0.996 1.00 97.19 326 GLU A C 1
ATOM 2469 O O . GLU A 1 326 ? 3.071 7.753 1.719 1.00 97.19 326 GLU A O 1
ATOM 2474 N N . LEU A 1 327 ? 3.933 9.814 1.432 1.00 97.00 327 LEU A N 1
ATOM 2475 C CA . LEU A 1 327 ? 3.691 10.277 2.796 1.00 97.00 327 LEU A CA 1
ATOM 2476 C C . LEU A 1 327 ? 2.189 10.373 3.111 1.00 97.00 327 LEU A C 1
ATOM 2478 O O . LEU A 1 327 ? 1.747 10.021 4.207 1.00 97.00 327 LEU A O 1
ATOM 2482 N N . ALA A 1 328 ? 1.376 10.828 2.153 1.00 96.62 328 ALA A N 1
ATOM 2483 C CA . ALA A 1 328 ? -0.071 10.926 2.331 1.00 96.62 328 ALA A CA 1
ATOM 2484 C C . ALA A 1 328 ? -0.711 9.550 2.585 1.00 96.62 328 ALA A C 1
ATOM 2486 O O . ALA A 1 328 ? -1.525 9.411 3.494 1.00 96.62 328 ALA A O 1
ATOM 2487 N N . SER A 1 329 ? -0.316 8.515 1.839 1.00 97.00 329 SER A N 1
ATOM 2488 C CA . SER A 1 329 ? -0.829 7.155 2.047 1.00 97.00 329 SER A CA 1
ATOM 2489 C C . SER A 1 329 ? -0.394 6.553 3.386 1.00 97.00 329 SER A C 1
ATOM 2491 O O . SER A 1 329 ? -1.216 5.931 4.059 1.00 97.00 329 SER A O 1
ATOM 2493 N N . GLU A 1 330 ? 0.849 6.773 3.822 1.00 97.56 330 GLU A N 1
ATOM 2494 C CA . GLU A 1 330 ? 1.324 6.320 5.140 1.00 97.56 330 GLU A CA 1
ATOM 2495 C C . GLU A 1 330 ? 0.576 6.992 6.291 1.00 97.56 330 GLU A C 1
ATOM 2497 O O . GLU A 1 330 ? 0.068 6.324 7.196 1.00 97.56 330 GLU A O 1
ATOM 2502 N N . THR A 1 331 ? 0.466 8.319 6.237 1.00 97.19 331 THR A N 1
ATOM 2503 C CA . THR A 1 331 ? -0.220 9.100 7.273 1.00 97.19 331 THR A CA 1
ATOM 2504 C C . THR A 1 331 ? -1.714 8.789 7.333 1.00 97.19 331 THR A C 1
ATOM 2506 O O . THR A 1 331 ? -2.283 8.776 8.425 1.00 97.19 331 THR A O 1
ATOM 2509 N N . LEU A 1 332 ? -2.338 8.486 6.191 1.00 97.31 332 LEU A N 1
ATOM 2510 C CA . LEU A 1 332 ? -3.731 8.057 6.112 1.00 97.31 332 LEU A CA 1
ATOM 2511 C C . LEU A 1 332 ? -3.942 6.686 6.762 1.00 97.31 332 LEU A C 1
ATOM 2513 O O . LEU A 1 332 ? -4.853 6.527 7.572 1.00 97.31 332 LEU A O 1
ATOM 2517 N N . VAL A 1 333 ? -3.093 5.701 6.453 1.00 97.38 333 VAL A N 1
ATOM 2518 C CA . VAL A 1 333 ? -3.197 4.361 7.051 1.00 97.38 333 VAL A CA 1
ATOM 2519 C C . VAL A 1 333 ? -2.940 4.402 8.560 1.00 97.38 333 VAL A C 1
ATOM 2521 O O . VAL A 1 333 ? -3.696 3.798 9.318 1.00 97.38 333 VAL A O 1
ATOM 2524 N N . SER A 1 334 ? -1.948 5.174 9.011 1.00 97.81 334 SER A N 1
ATOM 2525 C CA . SER A 1 334 ? -1.698 5.402 10.441 1.00 97.81 334 SER A CA 1
ATOM 2526 C C . SER A 1 334 ? -2.877 6.095 11.140 1.00 97.81 334 SER A C 1
ATOM 2528 O O . SER A 1 334 ? -3.249 5.715 12.253 1.00 97.81 334 SER A O 1
ATOM 2530 N N . GLY A 1 335 ? -3.514 7.068 10.479 1.00 97.75 335 GLY A N 1
ATOM 2531 C CA . GLY A 1 335 ? -4.724 7.717 10.984 1.00 97.75 335 GLY A CA 1
ATOM 2532 C C . GLY A 1 335 ? -5.880 6.731 11.168 1.00 97.75 335 GLY A C 1
ATOM 2533 O O . GLY A 1 335 ? -6.537 6.745 12.208 1.00 97.75 335 GLY A O 1
ATOM 2534 N N . ILE A 1 336 ? -6.091 5.838 10.195 1.00 97.50 336 ILE A N 1
ATOM 2535 C CA . ILE A 1 336 ? -7.114 4.786 10.272 1.00 97.50 336 ILE A CA 1
ATOM 2536 C C . ILE A 1 336 ? -6.806 3.794 11.399 1.00 97.50 336 ILE A C 1
ATOM 2538 O O . ILE A 1 336 ? -7.715 3.472 12.159 1.00 97.50 336 ILE A O 1
ATOM 2542 N N . ASP A 1 337 ? -5.558 3.336 11.549 1.00 97.88 337 ASP A N 1
ATOM 2543 C CA . ASP A 1 337 ? -5.193 2.431 12.652 1.00 97.88 337 ASP A CA 1
ATOM 2544 C C . ASP A 1 337 ? -5.411 3.092 14.017 1.00 97.88 337 ASP A C 1
ATOM 2546 O O . ASP A 1 337 ? -5.974 2.473 14.914 1.00 97.88 337 ASP A O 1
ATOM 2550 N N . SER A 1 338 ? -5.067 4.376 14.154 1.00 98.19 338 SER A N 1
ATOM 2551 C CA . SER A 1 338 ? -5.314 5.140 15.386 1.00 98.19 338 SER A CA 1
ATOM 2552 C C . SER A 1 338 ? -6.808 5.205 15.722 1.00 98.19 338 SER A C 1
ATOM 2554 O O . SER A 1 338 ? -7.196 5.022 16.874 1.00 98.19 338 SER A O 1
ATOM 2556 N N . LEU A 1 339 ? -7.661 5.427 14.716 1.00 97.94 339 LEU A N 1
ATOM 2557 C CA . LEU A 1 339 ? -9.117 5.434 14.883 1.00 97.94 339 LEU A CA 1
ATOM 2558 C C . LEU A 1 339 ? -9.640 4.055 15.299 1.00 97.94 339 LEU A C 1
ATOM 2560 O O . LEU A 1 339 ? -10.460 3.967 16.212 1.00 97.94 339 LEU A O 1
ATOM 2564 N N . LEU A 1 340 ? -9.150 2.982 14.674 1.00 97.50 340 LEU A N 1
ATOM 2565 C CA . LEU A 1 340 ? -9.488 1.616 15.079 1.00 97.50 340 LEU A CA 1
ATOM 2566 C C . LEU A 1 340 ? -8.981 1.304 16.493 1.00 97.50 340 LEU A C 1
ATOM 2568 O O . LEU A 1 340 ? -9.662 0.597 17.222 1.00 97.50 340 LEU A O 1
ATOM 2572 N N . GLY A 1 341 ? -7.842 1.862 16.904 1.00 97.69 341 GLY A N 1
ATOM 2573 C CA . GLY A 1 341 ? -7.317 1.744 18.264 1.00 97.69 341 GLY A CA 1
ATOM 2574 C C . GLY A 1 341 ? -8.247 2.343 19.322 1.00 97.69 341 GLY A C 1
ATOM 2575 O O . GLY A 1 341 ? -8.428 1.735 20.372 1.00 97.69 341 GLY A O 1
ATOM 2576 N N . VAL A 1 342 ? -8.903 3.475 19.034 1.00 98.00 342 VAL A N 1
ATOM 2577 C CA . VAL A 1 342 ? -9.930 4.045 19.932 1.00 98.00 342 VAL A CA 1
ATOM 2578 C C . VAL A 1 342 ? -11.129 3.103 20.062 1.00 98.00 342 VAL A C 1
ATOM 2580 O O . VAL A 1 342 ? -11.625 2.895 21.165 1.00 98.00 342 VAL A O 1
ATOM 2583 N N . LEU A 1 343 ? -11.580 2.503 18.955 1.00 97.31 343 LEU A N 1
ATOM 2584 C CA . LEU A 1 343 ? -12.686 1.539 18.983 1.00 97.31 343 LEU A CA 1
ATOM 2585 C C . LEU A 1 343 ? -12.314 0.257 19.742 1.00 97.31 343 LEU A C 1
ATOM 258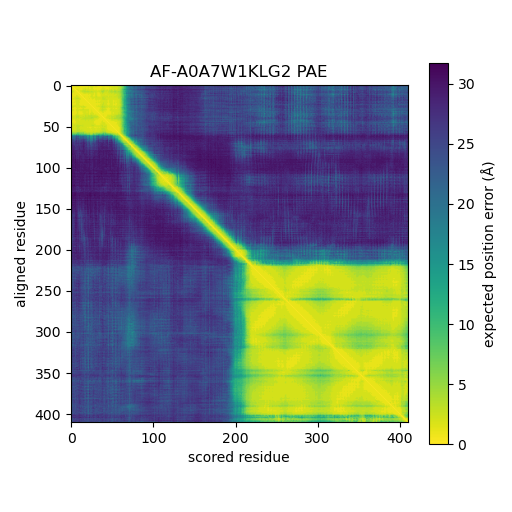7 O O . LEU A 1 343 ? -13.130 -0.273 20.485 1.00 97.31 343 LEU A O 1
ATOM 2591 N N . ASP A 1 344 ? -11.090 -0.233 19.568 1.00 96.94 344 ASP A N 1
ATOM 2592 C CA . ASP A 1 344 ? -10.564 -1.425 20.244 1.00 96.94 344 ASP A CA 1
ATOM 2593 C C . ASP A 1 344 ? -10.462 -1.196 21.763 1.00 96.94 344 ASP A C 1
ATOM 2595 O O . ASP A 1 344 ? -10.902 -2.026 22.553 1.00 96.94 344 ASP A O 1
ATOM 2599 N N . ALA A 1 345 ? -9.981 -0.016 22.178 1.00 96.94 345 ALA A N 1
ATOM 2600 C CA . ALA A 1 345 ? -9.900 0.380 23.585 1.00 96.94 345 ALA A CA 1
ATOM 2601 C C . ALA A 1 345 ? -11.275 0.533 24.262 1.00 96.94 345 ALA A C 1
ATOM 2603 O O . ALA A 1 345 ? -11.372 0.417 25.479 1.00 96.94 345 ALA A O 1
ATOM 2604 N N . GLN A 1 346 ? -12.329 0.780 23.482 1.00 97.44 346 GLN A N 1
ATOM 2605 C CA . GLN A 1 346 ? -13.709 0.927 23.954 1.00 97.44 346 GLN A CA 1
ATOM 2606 C C . GLN A 1 346 ? -14.555 -0.321 23.666 1.00 97.44 346 GLN A C 1
ATOM 2608 O O . GLN A 1 346 ? -15.780 -0.237 23.581 1.00 97.44 346 GLN A O 1
ATOM 2613 N N . ALA A 1 347 ? -13.937 -1.491 23.476 1.00 95.81 347 ALA A N 1
ATOM 2614 C CA . ALA A 1 347 ? -14.661 -2.725 23.192 1.00 95.81 347 ALA A CA 1
ATOM 2615 C C . ALA A 1 347 ? -15.755 -2.995 24.247 1.00 95.81 347 ALA A C 1
ATOM 2617 O O . ALA A 1 347 ? -15.479 -3.187 25.427 1.00 95.81 347 ALA A O 1
ATOM 2618 N N . GLY A 1 348 ? -17.016 -2.994 23.803 1.00 95.31 348 GLY A N 1
ATOM 2619 C CA . GLY A 1 348 ? -18.201 -3.169 24.654 1.00 95.31 348 GLY A CA 1
ATOM 2620 C C . GLY A 1 348 ? -18.846 -1.866 25.143 1.00 95.31 348 GLY A C 1
ATOM 2621 O O . GLY A 1 348 ? -20.027 -1.887 25.471 1.00 95.31 348 GLY A O 1
ATOM 2622 N N . ALA A 1 349 ? -18.127 -0.741 25.095 1.00 96.75 349 ALA A N 1
ATOM 2623 C CA . ALA A 1 349 ? -18.565 0.590 25.534 1.00 96.75 349 ALA A CA 1
ATOM 2624 C C . ALA A 1 349 ? -18.955 1.526 24.367 1.00 96.75 349 ALA A C 1
ATOM 2626 O O . ALA A 1 349 ? -19.054 2.744 24.518 1.00 96.75 349 ALA A O 1
ATOM 2627 N N . TYR A 1 350 ? -19.180 0.974 23.172 1.00 97.44 350 TYR A N 1
ATOM 2628 C CA . TYR A 1 350 ? -19.796 1.689 22.055 1.00 97.44 350 TYR A CA 1
ATOM 2629 C C . TYR A 1 350 ? -20.801 0.801 21.321 1.00 97.44 350 TYR A C 1
ATOM 2631 O O . TYR A 1 350 ? -20.717 -0.431 21.326 1.00 97.44 350 TYR A O 1
ATOM 2639 N N . LYS A 1 351 ? -21.764 1.437 20.652 1.00 96.06 351 LYS A N 1
ATOM 2640 C CA . LYS A 1 351 ? -22.809 0.772 19.866 1.00 96.06 351 LYS A CA 1
ATOM 2641 C C . LYS A 1 351 ? -22.818 1.330 18.451 1.00 96.06 351 LYS A C 1
ATOM 2643 O O . LYS A 1 351 ? -22.916 2.538 18.248 1.00 96.06 351 LYS A O 1
ATOM 2648 N N . VAL A 1 352 ? -22.755 0.438 17.465 1.00 95.00 352 VAL A N 1
ATOM 2649 C CA . VAL A 1 352 ? -22.877 0.793 16.046 1.00 95.00 352 VAL A CA 1
ATOM 2650 C C . VAL A 1 352 ? -24.353 0.736 15.647 1.00 95.00 352 VAL A C 1
ATOM 2652 O O . VAL A 1 352 ? -24.992 -0.307 15.771 1.00 95.00 352 VAL A O 1
ATOM 2655 N N . ARG A 1 353 ? -24.907 1.851 15.162 1.00 93.44 353 ARG A N 1
ATOM 2656 C CA . ARG A 1 353 ? -26.289 1.972 14.670 1.00 93.44 353 ARG A CA 1
ATOM 2657 C C . ARG A 1 353 ? -26.271 2.439 13.216 1.00 93.44 353 ARG A C 1
ATOM 2659 O O . ARG A 1 353 ? -26.197 3.630 12.928 1.00 93.44 353 ARG A O 1
ATOM 2666 N N . GLY A 1 354 ? -26.310 1.495 12.276 1.00 89.56 354 GLY A N 1
ATOM 2667 C CA . GLY A 1 354 ? -26.197 1.805 10.847 1.00 89.56 354 GLY A CA 1
ATOM 2668 C C . GLY A 1 354 ? -24.828 2.405 10.513 1.00 89.56 354 GLY A C 1
ATOM 2669 O O . GLY A 1 354 ? -23.810 1.737 10.662 1.00 89.56 354 GLY A O 1
ATOM 2670 N N . THR A 1 355 ? -24.801 3.664 10.070 1.00 89.69 355 THR A N 1
ATOM 2671 C CA . THR A 1 355 ? -23.561 4.422 9.815 1.00 89.69 355 THR A CA 1
ATOM 2672 C C . THR A 1 355 ? -23.128 5.275 11.004 1.00 89.69 355 THR A C 1
ATOM 2674 O O . THR A 1 355 ? -22.249 6.120 10.844 1.00 89.69 355 THR A O 1
ATOM 2677 N N . ALA A 1 356 ? -23.780 5.133 12.156 1.00 93.69 356 ALA A N 1
ATOM 2678 C CA . ALA A 1 356 ? -23.461 5.882 13.357 1.00 93.69 356 ALA A CA 1
ATOM 2679 C C . ALA A 1 356 ? -22.756 5.026 14.412 1.00 93.69 356 ALA A C 1
ATOM 2681 O O . ALA A 1 356 ? -23.023 3.828 14.516 1.00 93.69 356 ALA A O 1
ATOM 2682 N N . ILE A 1 357 ? -21.890 5.648 15.208 1.00 95.75 357 ILE A N 1
ATOM 2683 C CA . ILE A 1 357 ? -21.290 5.061 16.409 1.00 95.75 357 ILE A CA 1
ATOM 2684 C C . ILE A 1 357 ? -21.632 5.965 17.590 1.00 95.75 357 ILE A C 1
ATOM 2686 O O . ILE A 1 357 ? -21.360 7.162 17.544 1.00 95.75 357 ILE A O 1
ATOM 2690 N N . ALA A 1 358 ? -22.216 5.377 18.629 1.00 96.69 358 ALA A N 1
ATOM 2691 C CA . ALA A 1 358 ? -22.455 6.031 19.909 1.00 96.69 358 ALA A CA 1
ATOM 2692 C C . ALA A 1 358 ? -21.503 5.441 20.952 1.00 96.69 358 ALA A C 1
ATOM 2694 O O . ALA A 1 358 ? -21.450 4.217 21.096 1.00 96.69 358 ALA A O 1
ATOM 2695 N N . PHE A 1 359 ? -20.771 6.296 21.660 1.00 97.50 359 PHE A N 1
ATOM 2696 C CA . PHE A 1 359 ? -19.863 5.916 22.742 1.00 97.50 359 PHE A CA 1
ATOM 2697 C C . PHE A 1 359 ? -20.536 6.141 24.097 1.00 97.50 359 PHE A C 1
ATOM 2699 O O . PHE A 1 359 ? -21.305 7.086 24.257 1.00 97.50 359 PHE A O 1
ATOM 2706 N N . GLU A 1 360 ? -20.247 5.282 25.072 1.00 97.69 360 GLU A N 1
ATOM 2707 C CA . GLU A 1 360 ? -20.649 5.496 26.468 1.00 97.69 360 GLU A CA 1
ATOM 2708 C C . GLU A 1 360 ? -19.698 6.483 27.171 1.00 97.69 360 GLU A C 1
ATOM 2710 O O . GLU A 1 360 ? -20.132 7.260 28.018 1.00 97.69 360 GLU A O 1
ATOM 2715 N N . ASP A 1 361 ? -18.422 6.506 26.768 1.00 97.69 361 ASP A N 1
ATOM 2716 C CA . ASP A 1 361 ? -17.396 7.435 27.252 1.00 97.69 361 ASP A CA 1
ATOM 2717 C C . ASP A 1 361 ? -17.312 8.710 26.374 1.00 97.69 361 ASP A C 1
ATOM 2719 O O . ASP A 1 361 ? -16.913 8.629 25.202 1.00 97.69 361 ASP A O 1
ATOM 2723 N N . PRO A 1 362 ? -17.612 9.909 26.920 1.00 97.12 362 PRO A N 1
ATOM 2724 C CA . PRO A 1 362 ? -17.530 11.172 26.181 1.00 97.12 362 PRO A CA 1
ATOM 2725 C C . PRO A 1 362 ? -16.125 11.495 25.660 1.00 97.12 362 PRO A C 1
ATOM 2727 O O . PRO A 1 362 ? -15.975 12.103 24.597 1.00 97.12 362 PRO A O 1
ATOM 2730 N N . SER A 1 363 ? -15.083 11.091 26.393 1.00 97.75 363 SER A N 1
ATOM 2731 C CA . SER A 1 363 ? -13.696 11.383 26.025 1.00 97.75 363 SER A CA 1
ATOM 2732 C C . SER A 1 363 ? -13.266 10.580 24.794 1.00 97.75 363 SER A C 1
ATOM 2734 O O . SER A 1 363 ? -12.656 11.127 23.868 1.00 97.75 363 SER A O 1
ATOM 2736 N N . ALA A 1 364 ? -13.676 9.310 24.718 1.00 97.38 364 ALA A N 1
ATOM 2737 C CA . ALA A 1 364 ? -13.478 8.467 23.546 1.00 97.38 364 ALA A CA 1
ATOM 2738 C C . ALA A 1 364 ? -14.240 8.992 22.326 1.00 97.38 364 ALA A C 1
ATOM 2740 O O . ALA A 1 364 ? -13.689 9.021 21.222 1.00 97.38 364 ALA A O 1
ATOM 2741 N N . SER A 1 365 ? -15.467 9.473 22.541 1.00 97.31 365 SER A N 1
ATOM 2742 C CA . SER A 1 365 ? -16.273 10.126 21.509 1.00 97.31 365 SER A CA 1
ATOM 2743 C C . SER A 1 365 ? -15.534 11.324 20.904 1.00 97.31 365 SER A C 1
ATOM 2745 O O . SER A 1 365 ? -15.308 11.389 19.692 1.00 97.31 365 SER A O 1
ATOM 2747 N N . GLN A 1 366 ? -15.017 12.219 21.755 1.00 97.25 366 GLN A N 1
ATOM 2748 C CA . GLN A 1 366 ? -14.231 13.379 21.330 1.00 97.25 366 GLN A CA 1
ATOM 2749 C C . GLN A 1 366 ? -12.961 12.977 20.559 1.00 97.25 366 GLN A C 1
ATOM 2751 O O . GLN A 1 366 ? -12.663 13.571 19.514 1.00 97.25 366 GLN A O 1
ATOM 2756 N N . ALA A 1 367 ? -12.227 11.967 21.042 1.00 97.69 367 ALA A N 1
ATOM 2757 C CA . ALA A 1 367 ? -11.018 11.457 20.395 1.00 97.69 367 ALA A CA 1
ATOM 2758 C C . ALA A 1 367 ? -11.315 10.863 19.007 1.00 97.69 367 ALA A C 1
ATOM 2760 O O . ALA A 1 367 ? -10.644 11.204 18.025 1.00 97.69 367 ALA A O 1
ATOM 2761 N N . TYR A 1 368 ? -12.363 10.041 18.897 1.00 97.56 368 TYR A N 1
ATOM 2762 C CA . TYR A 1 368 ? -12.833 9.475 17.633 1.00 97.56 368 TYR A CA 1
ATOM 2763 C C . TYR A 1 368 ? -13.210 10.581 16.636 1.00 97.56 368 TYR A C 1
ATOM 2765 O O . TYR A 1 368 ? -12.750 10.589 15.489 1.00 97.56 368 TYR A O 1
ATOM 2773 N N . SER A 1 369 ? -13.982 11.572 17.087 1.00 96.62 369 SER A N 1
ATOM 2774 C CA . SER A 1 369 ? -14.396 12.720 16.279 1.00 96.62 369 SER A CA 1
ATOM 2775 C C . SER A 1 369 ? -13.208 13.544 15.764 1.00 96.62 369 SER A C 1
ATOM 2777 O O . SER A 1 369 ? -13.181 13.959 14.598 1.00 96.62 369 SER A O 1
ATOM 2779 N N . ALA A 1 370 ? -12.194 13.765 16.606 1.00 97.00 370 ALA A N 1
ATOM 2780 C CA . ALA A 1 370 ? -10.971 14.466 16.225 1.00 97.00 370 ALA A CA 1
ATOM 2781 C C . ALA A 1 370 ? -10.177 13.700 15.152 1.00 97.00 370 ALA A C 1
ATOM 2783 O O . ALA A 1 370 ? -9.793 14.288 14.135 1.00 97.00 370 ALA A O 1
ATOM 2784 N N . LEU A 1 371 ? -9.995 12.386 15.326 1.00 97.56 371 LEU A N 1
ATOM 2785 C CA . LEU A 1 371 ? -9.326 11.525 14.344 1.00 97.56 371 LEU A CA 1
ATOM 2786 C C . LEU A 1 371 ? -10.081 11.491 13.015 1.00 97.56 371 LEU A C 1
ATOM 2788 O O . LEU A 1 371 ? -9.470 11.637 11.958 1.00 97.56 371 LEU A O 1
ATOM 2792 N N . ARG A 1 372 ? -11.413 11.399 13.047 1.00 96.69 372 ARG A N 1
ATOM 2793 C CA . ARG A 1 372 ? -12.256 11.425 11.846 1.00 96.69 372 ARG A CA 1
ATOM 2794 C C . ARG A 1 372 ? -12.072 12.712 11.038 1.00 96.69 372 ARG A C 1
ATOM 2796 O O . ARG A 1 372 ? -11.926 12.651 9.816 1.00 96.69 372 ARG A O 1
ATOM 2803 N N . ARG A 1 373 ? -12.047 13.878 11.700 1.00 96.50 373 ARG A N 1
ATOM 2804 C CA . ARG A 1 373 ? -11.776 15.172 11.040 1.00 96.50 373 ARG A CA 1
ATOM 2805 C C . ARG A 1 373 ? -10.375 15.215 10.432 1.00 96.50 373 ARG A C 1
ATOM 2807 O O . ARG A 1 373 ? -10.228 15.649 9.292 1.00 96.50 373 ARG A O 1
ATOM 2814 N N . ARG A 1 374 ? -9.366 14.722 11.156 1.00 97.25 374 ARG A N 1
ATOM 2815 C CA . ARG A 1 374 ? -7.981 14.647 10.669 1.00 97.25 374 ARG A CA 1
ATOM 2816 C C . ARG A 1 374 ? -7.851 13.746 9.440 1.00 97.25 374 ARG A C 1
ATOM 2818 O O . ARG A 1 374 ? -7.260 14.172 8.454 1.00 97.25 374 ARG A O 1
ATOM 2825 N N . ILE A 1 375 ? -8.439 12.548 9.470 1.00 96.50 375 ILE A N 1
ATOM 2826 C CA . ILE A 1 375 ? -8.452 11.616 8.331 1.00 96.50 375 ILE A CA 1
ATOM 2827 C C . ILE A 1 375 ? -9.138 12.261 7.127 1.00 96.50 375 ILE A C 1
ATOM 2829 O O . ILE A 1 375 ? -8.620 12.193 6.016 1.00 96.50 375 ILE A O 1
ATOM 2833 N N . LYS A 1 376 ? -10.270 12.947 7.335 1.00 95.88 376 LYS A N 1
ATOM 2834 C CA . LYS A 1 376 ? -10.933 13.686 6.257 1.00 95.88 376 LYS A CA 1
ATOM 2835 C C . LYS A 1 376 ? -10.016 14.751 5.644 1.00 95.88 376 LYS A C 1
ATOM 2837 O O . LYS A 1 376 ? -9.890 14.791 4.427 1.00 95.88 376 LYS A O 1
ATOM 2842 N N . ALA A 1 377 ? -9.343 15.558 6.463 1.00 96.00 377 ALA A N 1
ATOM 2843 C CA . ALA A 1 377 ? -8.400 16.559 5.968 1.00 96.00 377 ALA A CA 1
ATOM 2844 C C . ALA A 1 377 ? -7.232 15.928 5.183 1.00 96.00 377 ALA A C 1
ATOM 2846 O O . ALA A 1 377 ? -6.825 16.464 4.157 1.00 96.00 377 ALA A O 1
ATOM 2847 N N . GLN A 1 378 ? -6.726 14.766 5.616 1.00 96.56 378 GLN A N 1
ATOM 2848 C CA . GLN A 1 378 ? -5.692 14.012 4.894 1.00 96.56 378 GLN A CA 1
ATOM 2849 C C . GLN A 1 378 ? -6.187 13.489 3.539 1.00 96.56 378 GLN A C 1
ATOM 2851 O O . GLN A 1 378 ? -5.457 13.564 2.554 1.00 96.56 378 GLN A O 1
ATOM 2856 N N . ILE A 1 379 ? -7.424 12.988 3.473 1.00 96.12 379 ILE A N 1
ATOM 2857 C CA . ILE A 1 379 ? -8.066 12.561 2.222 1.00 96.12 379 ILE A CA 1
ATOM 2858 C C . ILE A 1 379 ? -8.189 13.747 1.266 1.00 96.12 379 ILE A C 1
ATOM 2860 O O . ILE A 1 379 ? -7.764 13.646 0.118 1.00 96.12 379 ILE A O 1
ATOM 2864 N N . ASP A 1 380 ? -8.721 14.872 1.746 1.00 95.69 380 ASP A N 1
ATOM 2865 C CA . ASP A 1 380 ? -8.921 16.075 0.936 1.00 95.69 380 ASP A CA 1
ATOM 2866 C C . ASP A 1 380 ? -7.566 16.610 0.414 1.00 95.69 380 ASP A C 1
ATOM 2868 O O . ASP A 1 380 ? -7.436 16.924 -0.771 1.00 95.69 380 ASP A O 1
ATOM 2872 N N . ALA A 1 381 ? -6.519 16.609 1.250 1.00 95.25 381 ALA A N 1
ATOM 2873 C CA . ALA A 1 381 ? -5.157 16.978 0.853 1.00 95.25 381 ALA A CA 1
ATOM 2874 C C . ALA A 1 381 ? -4.551 16.012 -0.183 1.00 95.25 381 ALA A C 1
ATOM 2876 O O . ALA A 1 381 ? -3.931 16.451 -1.152 1.00 95.25 381 ALA A O 1
ATOM 2877 N N . ALA A 1 382 ? -4.747 14.701 -0.019 1.00 96.44 382 ALA A N 1
ATOM 2878 C CA . ALA A 1 382 ? -4.274 13.703 -0.976 1.00 96.44 382 ALA A CA 1
ATOM 2879 C C . ALA A 1 382 ? -4.986 13.829 -2.332 1.00 96.44 382 ALA A C 1
ATOM 2881 O O . ALA A 1 382 ? -4.346 13.700 -3.374 1.00 96.44 382 ALA A O 1
ATOM 2882 N N . VAL A 1 383 ? -6.293 14.118 -2.336 1.00 96.25 383 VAL A N 1
ATOM 2883 C CA . VAL A 1 383 ? -7.063 14.386 -3.561 1.00 96.25 383 VAL A CA 1
ATOM 2884 C C . VAL A 1 383 ? -6.556 15.653 -4.250 1.00 96.25 383 VAL A C 1
ATOM 2886 O O . VAL A 1 383 ? -6.277 15.605 -5.448 1.00 96.25 383 VAL A O 1
ATOM 2889 N N . ALA A 1 384 ? -6.360 16.746 -3.504 1.00 95.62 384 ALA A N 1
ATOM 2890 C CA . ALA A 1 384 ? -5.804 17.993 -4.034 1.00 95.62 384 ALA A CA 1
ATOM 2891 C C . ALA A 1 384 ? -4.391 17.806 -4.619 1.00 95.62 384 ALA A C 1
ATOM 2893 O O . ALA A 1 384 ? -4.052 18.418 -5.627 1.00 95.62 384 ALA A O 1
ATOM 2894 N N . GLY A 1 385 ? -3.590 16.904 -4.042 1.00 95.88 385 GLY A N 1
ATOM 2895 C CA . GLY A 1 385 ? -2.273 16.512 -4.553 1.00 95.88 385 GLY A CA 1
ATOM 2896 C C . GLY A 1 385 ? -2.289 15.587 -5.780 1.00 95.88 385 GLY A C 1
ATOM 2897 O O . GLY A 1 385 ? -1.244 15.044 -6.132 1.00 95.88 385 GLY A O 1
ATOM 2898 N N . GLY A 1 386 ? -3.445 15.345 -6.409 1.00 96.31 386 GLY A N 1
ATOM 2899 C CA . GLY A 1 386 ? -3.570 14.446 -7.564 1.00 96.31 386 GLY A CA 1
ATOM 2900 C C . GLY A 1 386 ? -3.596 12.957 -7.200 1.00 96.31 386 GLY A C 1
ATOM 2901 O O . GLY A 1 386 ? -3.460 12.089 -8.065 1.00 96.31 386 GLY A O 1
ATOM 2902 N N . GLY A 1 387 ? -3.798 12.625 -5.922 1.00 95.94 387 GLY A N 1
ATOM 2903 C CA . GLY A 1 387 ? -3.830 11.247 -5.437 1.00 95.94 387 GLY A CA 1
ATOM 2904 C C . GLY A 1 387 ? -4.934 10.403 -6.072 1.00 95.94 387 GLY A C 1
ATOM 2905 O O . GLY A 1 387 ? -4.744 9.204 -6.240 1.00 95.94 387 GLY A O 1
ATOM 2906 N N . ALA A 1 388 ? -6.054 11.004 -6.486 1.00 95.50 388 ALA A N 1
ATOM 2907 C CA . ALA A 1 388 ? -7.168 10.289 -7.117 1.00 95.50 388 ALA A CA 1
ATOM 2908 C C . ALA A 1 388 ? -6.832 9.740 -8.518 1.00 95.50 388 ALA A C 1
ATOM 2910 O O . ALA A 1 388 ? -7.367 8.706 -8.916 1.00 95.50 388 ALA A O 1
ATOM 2911 N N . THR A 1 389 ? -5.935 10.408 -9.248 1.00 94.94 389 THR A N 1
ATOM 2912 C CA . THR A 1 389 ? -5.504 10.033 -10.606 1.00 94.94 389 THR A CA 1
ATOM 2913 C C . THR A 1 389 ? -4.146 9.330 -10.633 1.00 94.94 389 THR A C 1
ATOM 2915 O O . THR A 1 389 ? -3.708 8.879 -11.687 1.00 94.94 389 THR A O 1
ATOM 2918 N N . SER A 1 390 ? -3.466 9.227 -9.488 1.00 94.56 390 SER A N 1
ATOM 2919 C CA . SER A 1 390 ? -2.162 8.570 -9.382 1.00 94.56 390 SER A CA 1
ATOM 2920 C C . SER A 1 390 ? -2.263 7.056 -9.644 1.00 94.56 390 SER A C 1
ATOM 2922 O O . SER A 1 390 ? -3.179 6.406 -9.137 1.00 94.56 390 SER A O 1
ATOM 2924 N N . PRO A 1 391 ? -1.311 6.433 -10.362 1.00 91.31 391 PRO A N 1
ATOM 2925 C CA . PRO A 1 391 ? -1.281 4.979 -10.561 1.00 91.31 391 PRO A CA 1
ATOM 2926 C C . PRO A 1 391 ? -0.853 4.183 -9.307 1.00 91.31 391 PRO A C 1
ATOM 2928 O O . PRO A 1 391 ? -0.733 2.959 -9.373 1.00 91.31 391 PRO A O 1
ATOM 2931 N N . GLY A 1 392 ? -0.599 4.859 -8.178 1.00 95.25 392 GLY A N 1
ATOM 2932 C CA . GLY A 1 392 ? -0.041 4.273 -6.959 1.00 95.25 392 GLY A CA 1
ATOM 2933 C C . GLY A 1 392 ? -1.049 3.845 -5.875 1.00 95.25 392 GLY A C 1
ATOM 2934 O O . GLY A 1 392 ? -2.265 3.937 -6.046 1.00 95.25 392 GLY A O 1
ATOM 2935 N N . PRO A 1 393 ? -0.536 3.389 -4.717 1.00 97.31 393 PRO A N 1
ATOM 2936 C CA . PRO A 1 393 ? -1.313 3.016 -3.537 1.00 97.31 393 PRO A CA 1
ATOM 2937 C C . PRO A 1 393 ? -2.327 4.065 -3.084 1.00 97.31 393 PRO A C 1
ATOM 2939 O O . PRO A 1 393 ? -3.427 3.696 -2.670 1.00 97.31 393 PRO A O 1
ATOM 2942 N N . THR A 1 394 ? -1.993 5.356 -3.179 1.00 97.62 394 THR A N 1
ATOM 2943 C CA . THR A 1 394 ? -2.877 6.430 -2.711 1.00 97.62 394 THR A CA 1
ATOM 2944 C C . THR A 1 394 ? -4.218 6.432 -3.436 1.00 97.62 394 THR A C 1
ATOM 2946 O O . THR A 1 394 ? -5.250 6.536 -2.777 1.00 97.62 394 THR A O 1
ATOM 2949 N N . SER A 1 395 ? -4.256 6.239 -4.758 1.00 96.75 395 SER A N 1
ATOM 2950 C CA . SER A 1 395 ? -5.532 6.226 -5.491 1.00 96.75 395 SER A CA 1
ATOM 2951 C C . SER A 1 395 ? -6.406 5.035 -5.104 1.00 96.75 395 SER A C 1
ATOM 2953 O O . SER A 1 395 ? -7.625 5.166 -4.989 1.00 96.75 395 SER A O 1
ATOM 2955 N N . LEU A 1 396 ? -5.791 3.878 -4.841 1.00 96.31 396 LEU A N 1
ATOM 2956 C CA . LEU A 1 396 ? -6.493 2.676 -4.396 1.00 96.31 396 LEU A CA 1
ATOM 2957 C C . LEU A 1 396 ? -7.058 2.844 -2.982 1.00 96.31 396 LEU A C 1
ATOM 2959 O O . LEU A 1 396 ? -8.201 2.452 -2.739 1.00 96.31 396 LEU A O 1
ATOM 2963 N N . LEU A 1 397 ? -6.293 3.461 -2.074 1.00 96.81 397 LEU A N 1
ATOM 2964 C CA . LEU A 1 397 ? -6.7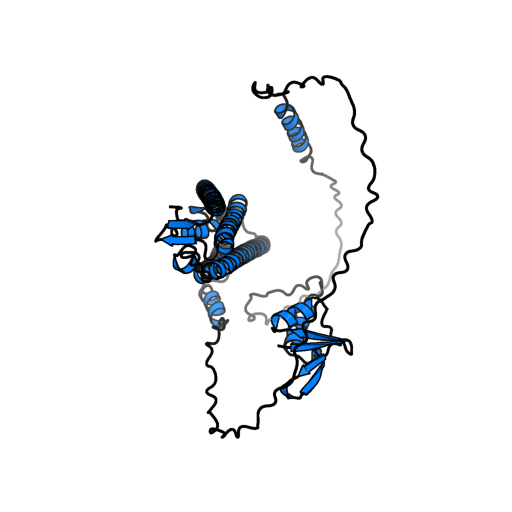58 3.820 -0.732 1.00 96.81 397 LEU A CA 1
ATOM 2965 C C . LEU A 1 397 ? -7.918 4.814 -0.806 1.00 96.81 397 LEU A C 1
ATOM 2967 O O . LEU A 1 397 ? -8.970 4.560 -0.227 1.00 96.81 397 LEU A O 1
ATOM 2971 N N . LEU A 1 398 ? -7.766 5.900 -1.569 1.00 96.12 398 LEU A N 1
ATOM 2972 C CA . LEU A 1 398 ? -8.802 6.920 -1.744 1.00 96.12 398 LEU A CA 1
ATOM 2973 C C . LEU A 1 398 ? -10.078 6.339 -2.354 1.00 96.12 398 LEU A C 1
ATOM 2975 O O . LEU A 1 398 ? -11.169 6.655 -1.891 1.00 96.12 398 LEU A O 1
ATOM 2979 N N . ARG A 1 399 ? -9.965 5.443 -3.340 1.00 95.19 399 ARG A N 1
ATOM 2980 C CA . ARG A 1 399 ? -11.121 4.749 -3.919 1.00 95.19 399 ARG A CA 1
ATOM 2981 C C . ARG A 1 399 ? -11.815 3.861 -2.886 1.00 95.19 399 ARG A C 1
ATOM 2983 O O . ARG A 1 399 ? -13.036 3.895 -2.786 1.00 95.19 399 ARG A O 1
ATOM 2990 N N . ALA A 1 400 ? -11.059 3.081 -2.115 1.00 92.44 400 ALA A N 1
ATOM 2991 C CA . ALA A 1 400 ? -11.633 2.179 -1.118 1.00 92.44 400 ALA A CA 1
ATOM 2992 C C . ALA A 1 400 ? -12.273 2.931 0.064 1.00 92.44 400 ALA A C 1
ATOM 2994 O O . ALA A 1 400 ? -13.348 2.552 0.540 1.00 92.44 400 ALA A O 1
ATOM 2995 N N . ILE A 1 401 ? -11.656 4.027 0.507 1.00 91.88 401 ILE A N 1
ATOM 2996 C CA . ILE A 1 401 ? -12.194 4.885 1.566 1.00 91.88 401 ILE A CA 1
ATOM 2997 C C . ILE A 1 401 ? -13.378 5.703 1.046 1.00 91.88 401 ILE A C 1
ATOM 2999 O O . ILE A 1 401 ? -14.390 5.794 1.721 1.00 91.88 401 ILE A O 1
ATOM 3003 N N . GLY A 1 402 ? -13.325 6.218 -0.184 1.00 85.06 402 GLY A N 1
ATOM 3004 C CA . GLY A 1 402 ? -14.451 6.920 -0.806 1.00 85.06 402 GLY A CA 1
ATOM 3005 C C . GLY A 1 402 ? -15.715 6.060 -0.894 1.00 85.06 402 GLY A C 1
ATOM 3006 O O . GLY A 1 402 ? -16.819 6.568 -0.728 1.00 85.06 402 GLY A O 1
ATOM 3007 N N . THR A 1 403 ? -15.563 4.742 -1.071 1.00 70.56 403 THR A N 1
ATOM 3008 C CA . THR A 1 403 ? -16.688 3.793 -1.005 1.00 70.56 403 THR A CA 1
ATOM 3009 C C . THR A 1 403 ? -17.137 3.439 0.414 1.00 70.56 403 THR A C 1
ATOM 3011 O O . THR A 1 403 ? -18.219 2.884 0.582 1.00 70.56 403 THR A O 1
ATO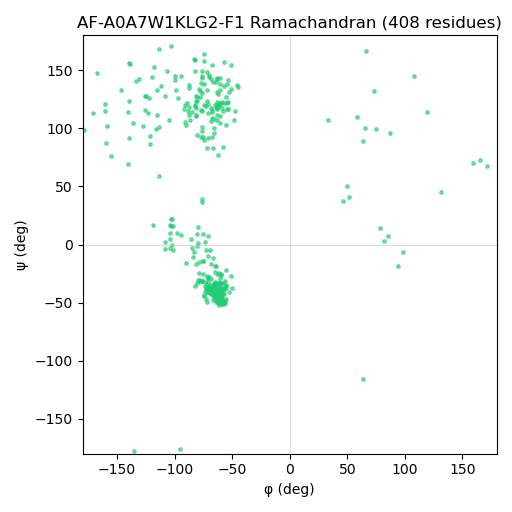M 3014 N N . SER A 1 404 ? -16.333 3.732 1.438 1.00 74.94 404 SER A N 1
ATOM 3015 C CA . SER A 1 404 ? -16.643 3.425 2.834 1.00 74.94 404 SER A CA 1
ATOM 3016 C C . SER A 1 404 ? -16.784 4.711 3.645 1.00 74.94 404 SER A C 1
ATOM 3018 O O . SER A 1 404 ? -15.822 5.337 4.077 1.00 74.94 404 SER A O 1
ATOM 3020 N N . THR A 1 405 ? -18.025 5.131 3.873 1.00 79.94 405 THR A N 1
ATOM 3021 C CA . THR A 1 405 ? -18.282 6.309 4.702 1.00 79.94 405 THR A CA 1
ATOM 3022 C C . THR A 1 405 ? -17.816 6.050 6.132 1.00 79.94 405 THR A C 1
ATOM 3024 O O . THR A 1 405 ? -18.354 5.168 6.801 1.00 79.94 405 THR A O 1
ATOM 3027 N N . LEU A 1 406 ? -16.855 6.846 6.610 1.00 86.25 406 LEU A N 1
ATOM 3028 C CA . LEU A 1 406 ? -16.456 6.859 8.017 1.00 86.25 406 LEU A CA 1
ATOM 3029 C C . LEU A 1 406 ? -17.690 7.098 8.900 1.00 86.25 406 LEU A C 1
ATOM 3031 O O . LEU A 1 406 ? -18.332 8.153 8.731 1.00 86.25 406 LEU A O 1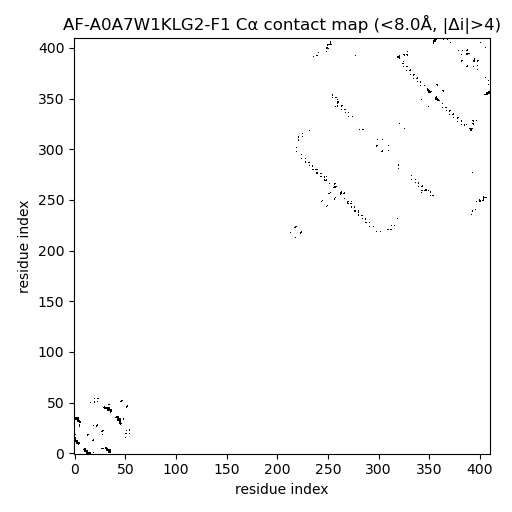
ATOM 3035 N N . PRO A 1 407 ? -18.003 6.179 9.833 1.00 83.12 407 PRO A N 1
ATOM 3036 C CA . PRO A 1 407 ? -19.191 6.289 10.659 1.00 83.12 407 PRO A CA 1
ATOM 3037 C C . PRO A 1 407 ? -19.249 7.632 11.381 1.00 83.12 407 PRO A C 1
ATOM 3039 O O . PRO A 1 407 ? -18.221 8.147 11.838 1.00 83.12 407 PRO A O 1
ATOM 3042 N N . ARG A 1 408 ? -20.439 8.228 11.417 1.00 87.31 408 ARG A N 1
ATOM 3043 C CA . ARG A 1 408 ? -20.698 9.495 12.107 1.00 87.31 408 ARG A CA 1
ATOM 3044 C C . ARG A 1 408 ? -20.930 9.227 13.591 1.00 87.31 408 ARG A C 1
ATOM 3046 O O . ARG A 1 408 ? -21.423 8.173 13.960 1.00 87.31 408 ARG A O 1
ATOM 3053 N N . GLU A 1 409 ? -20.563 10.175 14.429 1.00 83.81 409 GLU A N 1
ATOM 3054 C CA . GLU A 1 409 ? -20.993 10.175 15.826 1.00 83.81 409 GLU A CA 1
ATOM 3055 C C . GLU A 1 409 ? -22.455 10.646 15.884 1.00 83.81 409 GLU A C 1
ATOM 3057 O O . GLU A 1 409 ? -22.846 11.487 15.063 1.00 83.81 409 GLU A O 1
ATOM 3062 N N . THR A 1 410 ? -23.257 10.071 16.782 1.00 79.81 410 THR A N 1
ATOM 3063 C CA . THR A 1 410 ? -24.661 10.461 17.030 1.00 79.81 410 THR A CA 1
ATOM 3064 C C . THR A 1 410 ? -24.874 10.933 18.439 1.00 79.81 410 THR A C 1
ATOM 3066 O O . THR A 1 410 ? -24.311 10.253 19.327 1.00 79.81 410 THR A O 1
#

pLDDT: mean 77.57, std 23.48, range [33.91, 98.31]